Protein AF-0000000079334543 (afdb_homodimer)

Sequence (446 aa):
MSVFLLSTGLFDMMLGGGSNVLPTKEEQANLLTNVQEVFEQLQLMVNIEANSTDESVVSDINRTVERAKDKLELIEELSLTKMSCGSNQVCMLESKQIIEKLVEDGAGELEACVSQGSAEVTANSFSLMNTTLFATECGQNLLDTLYNCSRRPGLQVISCYKDVIAEDVAPVKRTLLGAIEAHKEGHFRTIEIRNVANDCVDGVMKRYESRIAEVLKDALQCTMSVFLLSTGLFDMMLGGGSNVLPTKEEQANLLTNVQEVFEQLQLMVNIEANSTDESVVSDINRTVERAKDKLELIEELSLTKMSCGSNQVCMLESKQIIEKLVEDGAGELEACVSQGSAEVTANSFSLMNTTLFATECGQNLLDTLYNCSRRPGLQVISCYKDVIAEDVAPVKRTLLGAIEAHKEGHFRTIEIRNVANDCVDGVMKRYESRIAEVLKDALQCT

pLDDT: mean 78.81, std 20.67, range [17.53, 98.31]

Secondary structure (DSSP, 8-state):
-TTGGGSGGGSSGGGSSS---SPPHHHHHHHHHHHHHHHHHHHHHHHHHHHHHHHHHHHHHHHHHHHHHHHHHHHHHHHHHHHHTSS-HHHHHHHHHHHHHHHHHHHHHHHHHHHHHHHHHHHHHHHHHHHHHHHHHHHHHHHHHHHHHHTS-TTHHHHHHHHHHHHTHHHHHHHHHHHHHHHHHHHHHHHHHHHHHHHHHHHHHHHHHHHHHHHHHHHHT--/-TTGGGSGGGSGGGGSSS---SPPHHHHHHHHHHHHHHHHHHHHHHHHHHHHHHHHHHHHHHHHHHHHHHHHHHHHHHHHHHHHHSS-HHHHHHHHHHHHHHHHHHHHHHHHHHHHHHHHHHHHHHHHHHHHHHHHHHHHHHHHHHHHHHTS-TTHHHHHHHHHHHHTHHHHHHHHHHHHHHHHHHHHHHHHHHHHHHHHHHHHHHHHHHHHHHHHHHHHT--

Foldseek 3Di:
DQQQLPAAQQDAPVPDDDDPPGDHLVVSLVSLVVVLVVLVVVLVVLLVVLVVLLVVLLVVLVVLLVVLLVVLVVLLVVLVVVLVPADDPVLCVVLNVVSVVLSVVLSVLSVVLSVQLNVQSVVLSVVLSVLSVVLSVLVVVLNVQLSVLNPDHHNSSVVSSVVSNVPRNVVSVVSVVVSVVSVVVSVVSSVVSSVVSSVSSVVSSVVSSVVSVVSSVVSNPDD/DQQAQDAFQQDFAVPDPDDPRGDHLVRRLVSRVVSLVVLVVVLVVLLVVLVVLLVVLLVVLVVLLVVLLVVLVVLLVVLVVVLVPADDVVLCVVLNVVSVVLSVVLSVLSVVLSVQLNVQSVVLSVVLSVLSVVLSVLSVVLSVQSNVLSPDHHCSSNVSSVVSVVPRNVVSVVSVVVSVVSVVVSVVSSVVSSVVSSVSSVVSSVVSSVVSVVSSVVSNPDD

Nearest PDB structures (foldseek):
  7sqc-assembly1_1H  TM=4.781E-01  e=3.663E-02  Chlamydomonas reinhardtii
  7sqc-assembly1_1W  TM=3.717E-01  e=6.593E-02  Chlamydomonas reinhardtii
  7sqc-assembly1_1J  TM=3.672E-01  e=7.637E-02  Chlamydomonas reinhardtii
  7sqc-assembly1_1Y  TM=2.931E-01  e=3.011E-02  Chlamydomonas reinhardtii
  7sqc-assembly1_1X  TM=3.031E-01  e=1.937E-01  Chlamydomonas reinhardtii

Organism: Tenebrio molitor (NCBI:txid7067)

Structure (mmCIF, N/CA/C/O backbone):
data_AF-0000000079334543-model_v1
#
loop_
_entity.id
_entity.type
_entity.pdbx_description
1 polymer 'Uncharacterized protein'
#
loop_
_atom_site.group_PDB
_atom_site.id
_atom_site.type_symbol
_atom_site.label_atom_id
_atom_site.label_alt_id
_atom_site.label_comp_id
_atom_site.label_asym_id
_atom_site.label_entity_id
_atom_site.label_seq_id
_atom_site.pdbx_PDB_ins_code
_atom_site.Cartn_x
_atom_site.Cartn_y
_atom_site.Cartn_z
_atom_site.occupancy
_atom_site.B_iso_or_equiv
_atom_site.auth_seq_id
_atom_site.auth_comp_id
_atom_site.auth_asym_id
_atom_site.auth_atom_id
_atom_site.pdbx_PDB_model_num
ATOM 1 N N . MET A 1 1 ? 5.188 25.453 13.102 1 17.53 1 MET A N 1
ATOM 2 C CA . MET A 1 1 ? 5.844 26.641 13.625 1 17.53 1 MET A CA 1
ATOM 3 C C . MET A 1 1 ? 4.938 27.859 13.5 1 17.53 1 MET A C 1
ATOM 5 O O . MET A 1 1 ? 4.98 28.766 14.344 1 17.53 1 MET A O 1
ATOM 9 N N . SER A 1 2 ? 4.102 27.734 12.32 1 18.86 2 SER A N 1
ATOM 10 C CA . SER A 1 2 ? 3.684 29.078 11.898 1 18.86 2 SER A CA 1
ATOM 11 C C . SER A 1 2 ? 2.426 29.516 12.641 1 18.86 2 SER A C 1
ATOM 13 O O . SER A 1 2 ? 1.878 30.578 12.359 1 18.86 2 SER A O 1
ATOM 15 N N . VAL A 1 3 ? 1.897 28.547 13.438 1 20.91 3 VAL A N 1
ATOM 16 C CA . VAL A 1 3 ? 0.583 28.703 14.047 1 20.91 3 VAL A CA 1
ATOM 17 C C . VAL A 1 3 ? 0.69 29.609 15.273 1 20.91 3 VAL A C 1
ATOM 19 O O . VAL A 1 3 ? -0.286 30.25 15.664 1 20.91 3 VAL A O 1
ATOM 22 N N . PHE A 1 4 ? 2.041 29.5 15.82 1 22.44 4 PHE A N 1
ATOM 23 C CA . PHE A 1 4 ? 2.094 29.875 17.234 1 22.44 4 PHE A CA 1
ATOM 24 C C . PHE A 1 4 ? 2.123 31.391 17.391 1 22.44 4 PHE A C 1
ATOM 26 O O . PHE A 1 4 ? 2.186 31.906 18.5 1 22.44 4 PHE A O 1
ATOM 33 N N . LEU A 1 5 ? 2.488 32.188 16.375 1 20.86 5 LEU A N 1
ATOM 34 C CA . LEU A 1 5 ? 2.977 33.531 16.688 1 20.86 5 LEU A CA 1
ATOM 35 C C . LEU A 1 5 ? 1.817 34.469 16.984 1 20.86 5 LEU A C 1
ATOM 37 O O . LEU A 1 5 ? 2.014 35.688 17.109 1 20.86 5 LEU A O 1
ATOM 41 N N . LEU A 1 6 ? 0.589 34.062 16.984 1 23.81 6 LEU A N 1
ATOM 42 C CA . LEU A 1 6 ? -0.409 35.125 16.953 1 23.81 6 LEU A CA 1
ATOM 43 C C . LEU A 1 6 ? -0.622 35.719 18.328 1 23.81 6 LEU A C 1
ATOM 45 O O . LEU A 1 6 ? -1.46 36.594 18.5 1 23.81 6 LEU A O 1
ATOM 49 N N . SER A 1 7 ? 0.163 35.219 19.469 1 22.31 7 SER A N 1
ATOM 50 C CA . SER A 1 7 ? -0.553 35.438 20.719 1 22.31 7 SER A CA 1
ATOM 51 C C . SER A 1 7 ? -0.235 36.844 21.281 1 22.31 7 SER A C 1
ATOM 53 O O . SER A 1 7 ? -1.068 37.438 21.953 1 22.31 7 SER A O 1
ATOM 55 N N . THR A 1 8 ? 1.041 37.344 21.422 1 24.52 8 THR A N 1
ATOM 56 C CA . THR A 1 8 ? 1.383 38.094 22.625 1 24.52 8 THR A CA 1
ATOM 57 C C . THR A 1 8 ? 0.868 39.531 22.531 1 24.52 8 THR A C 1
ATOM 59 O O . THR A 1 8 ? 0.41 40.094 23.531 1 24.52 8 THR A O 1
ATOM 62 N N . GLY A 1 9 ? 1.178 40.281 21.562 1 24.09 9 GLY A N 1
ATOM 63 C CA . GLY A 1 9 ? 1.241 41.719 21.766 1 24.09 9 GLY A CA 1
ATOM 64 C C . GLY A 1 9 ? -0.102 42.344 22.125 1 24.09 9 GLY A C 1
ATOM 65 O O . GLY A 1 9 ? -0.21 43.531 22.297 1 24.09 9 GLY A O 1
ATOM 66 N N . LEU A 1 10 ? -1.224 41.688 21.969 1 24.8 10 LEU A N 1
ATOM 67 C CA . LEU A 1 10 ? -2.418 42.531 22.094 1 24.8 10 LEU A CA 1
ATOM 68 C C . LEU A 1 10 ? -2.676 42.906 23.547 1 24.8 10 LEU A C 1
ATOM 70 O O . LEU A 1 10 ? -3.658 43.562 23.859 1 24.8 10 LEU A O 1
ATOM 74 N N . PHE A 1 11 ? -1.773 42.406 24.531 1 24.61 11 PHE A N 1
ATOM 75 C CA . PHE A 1 11 ? -2.295 42.438 25.891 1 24.61 11 PHE A CA 1
ATOM 76 C C . PHE A 1 11 ? -1.992 43.781 26.547 1 24.61 11 PHE A C 1
ATOM 78 O O . PHE A 1 11 ? -2.758 44.25 27.391 1 24.61 11 PHE A O 1
ATOM 85 N N . ASP A 1 12 ? -0.744 44.344 26.547 1 25.12 12 ASP A N 1
ATOM 86 C CA . ASP A 1 12 ? -0.455 45.281 27.641 1 25.12 12 ASP A CA 1
ATOM 87 C C . ASP A 1 12 ? -1.224 46.594 27.484 1 25.12 12 ASP A C 1
ATOM 89 O O . ASP A 1 12 ? -1.728 47.125 28.469 1 25.12 12 ASP A O 1
ATOM 93 N N . MET A 1 13 ? -0.922 47.406 26.516 1 28.91 13 MET A N 1
ATOM 94 C CA . MET A 1 13 ? -1.167 48.844 26.609 1 28.91 13 MET A CA 1
ATOM 95 C C . MET A 1 13 ? -2.662 49.156 26.672 1 28.91 13 MET A C 1
ATOM 97 O O . MET A 1 13 ? -3.068 50.312 26.75 1 28.91 13 MET A O 1
ATOM 101 N N . MET A 1 14 ? -3.562 48.25 26.359 1 28.67 14 MET A N 1
ATOM 102 C CA . MET A 1 14 ? -4.914 48.781 26.562 1 28.67 14 MET A CA 1
ATOM 103 C C . MET A 1 14 ? -5.164 49.094 28.031 1 28.67 14 MET A C 1
ATOM 105 O O . MET A 1 14 ? -6.309 49.281 28.438 1 28.67 14 MET A O 1
ATOM 109 N N . LEU A 1 15 ? -4.207 48.938 28.844 1 30.7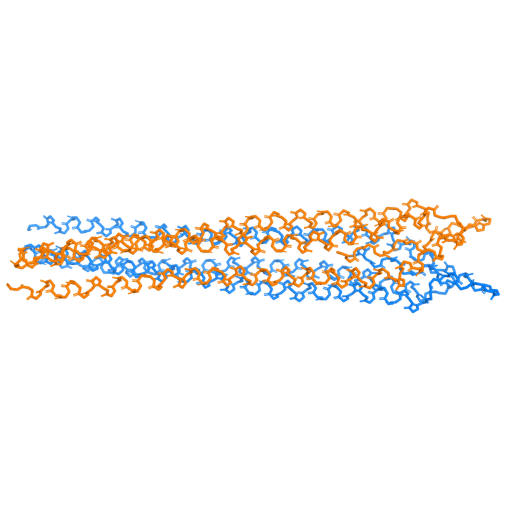 15 LEU A N 1
ATOM 110 C CA . LEU A 1 15 ? -4.645 49.094 30.219 1 30.7 15 LEU A CA 1
ATOM 111 C C . LEU A 1 15 ? -4.887 50.562 30.531 1 30.7 15 LEU A C 1
ATOM 113 O O . LEU A 1 15 ? -4.988 50.969 31.703 1 30.7 15 LEU A O 1
ATOM 117 N N . GLY A 1 16 ? -4.648 51.594 29.844 1 28.22 16 GLY A N 1
ATOM 118 C CA . GLY A 1 16 ? -5.195 52.688 30.641 1 28.22 16 GLY A CA 1
ATOM 119 C C . GLY A 1 16 ? -6.633 52.438 31.062 1 28.22 16 GLY A C 1
ATOM 120 O O . GLY A 1 16 ? -7.23 51.438 30.719 1 28.22 16 GLY A O 1
ATOM 121 N N . GLY A 1 17 ? -7.633 53.531 31.312 1 28.98 17 GLY A N 1
ATOM 122 C CA . GLY A 1 17 ? -8.961 53.469 31.906 1 28.98 17 GLY A CA 1
ATOM 123 C C . GLY A 1 17 ? -9.828 52.375 31.312 1 28.98 17 GLY A C 1
ATOM 124 O O . GLY A 1 17 ? -10.031 51.344 31.938 1 28.98 17 GLY A O 1
ATOM 125 N N . GLY A 1 18 ? -10.922 52.625 30.312 1 29.62 18 GLY A N 1
ATOM 126 C CA . GLY A 1 18 ? -12.148 52.156 29.703 1 29.62 18 GLY A CA 1
ATOM 127 C C . GLY A 1 18 ? -11.938 50.938 28.812 1 29.62 18 GLY A C 1
ATOM 128 O O . GLY A 1 18 ? -10.844 50.375 28.781 1 29.62 18 GLY A O 1
ATOM 129 N N . SER A 1 19 ? -12.203 50.75 27.234 1 35.03 19 SER A N 1
ATOM 130 C CA . SER A 1 19 ? -12.609 49.688 26.328 1 35.03 19 SER A CA 1
ATOM 131 C C . SER A 1 19 ? -11.453 48.75 26.047 1 35.03 19 SER A C 1
ATOM 133 O O . SER A 1 19 ? -10.336 49.188 25.75 1 35.03 19 SER A O 1
ATOM 135 N N . ASN A 1 20 ? -11.391 47.219 26.469 1 39.97 20 ASN A N 1
ATOM 136 C CA . ASN A 1 20 ? -10.93 45.812 26.422 1 39.97 20 ASN A CA 1
ATOM 137 C C . ASN A 1 20 ? -10.5 45.406 25.016 1 39.97 20 ASN A C 1
ATOM 139 O O . ASN A 1 20 ? -11.227 44.688 24.328 1 39.97 20 ASN A O 1
ATOM 143 N N . VAL A 1 21 ? -9.984 46.156 24.219 1 43.19 21 VAL A N 1
ATOM 144 C CA . VAL A 1 21 ? -9.766 45.906 22.797 1 43.19 21 VAL A CA 1
ATOM 145 C C . VAL A 1 21 ? -8.734 44.781 22.609 1 43.19 21 VAL A C 1
ATOM 147 O O . VAL A 1 21 ? -8.789 44.031 21.641 1 43.19 21 VAL A O 1
ATOM 150 N N . LEU A 1 22 ? -7.645 44.656 23.469 1 47.47 22 LEU A N 1
ATOM 151 C CA . LEU A 1 22 ? -6.598 43.656 23.266 1 47.47 22 LEU A CA 1
ATOM 152 C C . LEU A 1 22 ? -7.027 42.281 23.797 1 47.47 22 LEU A C 1
ATOM 154 O O . LEU A 1 22 ? -7.691 42.219 24.828 1 47.47 22 LEU A O 1
ATOM 158 N N . PRO A 1 23 ? -6.785 41.25 22.984 1 52.84 23 PRO A N 1
ATOM 159 C CA . PRO A 1 23 ? -7.07 39.938 23.562 1 52.84 23 PRO A CA 1
ATOM 160 C C . PRO A 1 23 ? -6.414 39.75 24.938 1 52.84 23 PRO A C 1
ATOM 162 O O . PRO A 1 23 ? -5.32 40.281 25.172 1 52.84 23 PRO A O 1
ATOM 165 N N . THR A 1 24 ? -7.137 39.156 25.891 1 56.44 24 THR A N 1
ATOM 166 C CA . THR A 1 24 ? -6.625 38.844 27.219 1 56.44 24 THR A CA 1
ATOM 167 C C . THR A 1 24 ? -5.52 37.781 27.156 1 56.44 24 THR A C 1
ATOM 169 O O . THR A 1 24 ? -5.352 37.125 26.125 1 56.44 24 THR A O 1
ATOM 172 N N . LYS A 1 25 ? -4.602 37.719 28.094 1 59.5 25 LYS A N 1
ATOM 173 C CA . LYS A 1 25 ? -3.572 36.688 28.234 1 59.5 25 LYS A CA 1
ATOM 174 C C . LYS A 1 25 ? -4.164 35.312 28.094 1 59.5 25 LYS A C 1
ATOM 176 O O . LYS A 1 25 ? -3.553 34.438 27.484 1 59.5 25 LYS A O 1
ATOM 181 N N . GLU A 1 26 ? -5.379 35.125 28.578 1 59.31 26 GLU A N 1
ATOM 182 C CA . GLU A 1 26 ? -6.051 33.812 28.531 1 59.31 26 GLU A CA 1
ATOM 183 C C . GLU A 1 26 ? -6.441 33.438 27.109 1 59.31 26 GLU A C 1
ATOM 185 O O . GLU A 1 26 ? -6.285 32.281 26.703 1 59.31 26 GLU A O 1
ATOM 190 N N . GLU A 1 27 ? -6.785 34.469 26.438 1 56.62 27 GLU A N 1
ATOM 191 C CA . GLU A 1 27 ? -7.18 34.219 25.047 1 56.62 27 GLU A CA 1
ATOM 192 C C . GLU A 1 27 ? -5.973 33.844 24.203 1 56.62 27 GLU A C 1
ATOM 194 O O . GLU A 1 27 ? -6.062 32.938 23.359 1 56.62 27 GLU A O 1
ATOM 199 N N . GLN A 1 28 ? -4.875 34.406 24.422 1 56.62 28 GLN A N 1
ATOM 200 C CA . GLN A 1 28 ? -3.645 34.125 23.688 1 56.62 28 GLN A CA 1
ATOM 201 C C . GLN A 1 28 ? -3.146 32.719 24.016 1 56.62 28 GLN A C 1
ATOM 203 O O . GLN A 1 28 ? -2.781 31.953 23.109 1 56.62 28 GLN A O 1
ATOM 208 N N . ALA A 1 29 ? -3.217 32.406 25.281 1 57.41 29 ALA A N 1
ATOM 209 C CA . ALA A 1 29 ? -2.793 31.078 25.719 1 57.41 29 ALA A CA 1
ATOM 210 C C . ALA A 1 29 ? -3.66 29.984 25.094 1 57.41 29 ALA A C 1
ATOM 212 O O . ALA A 1 29 ? -3.156 28.938 24.703 1 57.41 29 ALA A O 1
ATOM 213 N N . ASN A 1 30 ? -4.898 30.281 24.984 1 58.78 30 ASN A N 1
ATOM 214 C CA . ASN A 1 30 ? -5.828 29.312 24.406 1 58.78 30 ASN A CA 1
ATOM 215 C C . ASN A 1 30 ? -5.52 29.047 22.938 1 58.78 30 ASN A C 1
ATOM 217 O O . ASN A 1 30 ? -5.594 27.906 22.484 1 58.78 30 ASN A O 1
ATOM 221 N N . LEU A 1 31 ? -5.09 30.078 22.219 1 59.78 31 LEU A N 1
ATOM 222 C CA . LEU A 1 31 ? -4.738 29.922 20.812 1 59.78 31 LEU A CA 1
ATOM 223 C C . LEU A 1 31 ? -3.51 29.031 20.656 1 59.78 31 LEU A C 1
ATOM 225 O O . LEU A 1 31 ? -3.486 28.141 19.812 1 59.78 31 LEU A O 1
ATOM 229 N N . LEU A 1 32 ? -2.613 29.266 21.578 1 63 32 LEU A N 1
ATOM 230 C CA . LEU A 1 32 ? -1.37 28.516 21.5 1 63 32 LEU A CA 1
ATOM 231 C C . LEU A 1 32 ? -1.604 27.047 21.859 1 63 32 LEU A C 1
ATOM 233 O O . LEU A 1 32 ? -1.045 26.141 21.234 1 63 32 LEU A O 1
ATOM 237 N N . THR A 1 33 ? -2.531 26.766 22.828 1 64.44 33 THR A N 1
ATOM 238 C CA . THR A 1 33 ? -2.869 25.406 23.234 1 64.44 33 THR A CA 1
ATOM 239 C C . THR A 1 33 ? -3.574 24.672 22.094 1 64.44 33 THR A C 1
ATOM 241 O O . THR A 1 33 ? -3.334 23.469 21.891 1 64.44 33 THR A O 1
ATOM 244 N N . ASN A 1 34 ? -4.32 25.406 21.375 1 60.06 34 ASN A N 1
ATOM 245 C CA . ASN A 1 34 ? -5.023 24.797 20.25 1 60.06 34 ASN A CA 1
ATOM 246 C C . ASN A 1 34 ? -4.055 24.328 19.172 1 60.06 34 ASN A C 1
ATOM 248 O O . ASN A 1 34 ? -4.219 23.25 18.609 1 60.06 34 ASN A O 1
ATOM 252 N N . VAL A 1 35 ? -3.039 25.125 18.953 1 61.84 35 VAL A N 1
ATOM 253 C CA . VAL A 1 35 ? -2.053 24.766 17.938 1 61.84 35 VAL A CA 1
ATOM 254 C C . VAL A 1 35 ? -1.221 23.578 18.422 1 61.84 35 VAL A C 1
ATOM 256 O O . VAL A 1 35 ? -0.939 22.656 17.656 1 61.84 35 VAL A O 1
ATOM 259 N N . GLN A 1 36 ? -0.957 23.547 19.734 1 68.06 36 GLN A N 1
ATOM 260 C CA . GLN A 1 36 ? -0.196 22.453 20.328 1 68.06 36 GLN A CA 1
ATOM 261 C C . GLN A 1 36 ? -0.938 21.125 20.188 1 68.06 36 GLN A C 1
ATOM 263 O O . GLN A 1 36 ? -0.332 20.109 19.875 1 68.06 36 GLN A O 1
ATOM 268 N N . GLU A 1 37 ? -2.164 21.141 20.391 1 67.44 37 GLU A N 1
ATOM 269 C CA . GLU A 1 37 ? -2.982 19.938 20.297 1 67.44 37 GLU A CA 1
ATOM 270 C C . GLU A 1 37 ? -2.969 19.375 18.875 1 67.44 37 GLU A C 1
ATOM 272 O O . GLU A 1 37 ? -2.936 18.156 18.688 1 67.44 37 GLU A O 1
ATOM 277 N N . VAL A 1 38 ? -2.932 20.281 17.922 1 63.81 38 VAL A N 1
ATOM 278 C CA . VAL A 1 38 ? -2.889 19.844 16.531 1 63.81 38 VAL A CA 1
ATOM 279 C C . VAL A 1 38 ? -1.558 19.156 16.25 1 63.81 38 VAL A C 1
ATOM 281 O O . VAL A 1 38 ? -1.523 18.094 15.609 1 63.81 38 VAL A O 1
ATOM 284 N N . PHE A 1 39 ? -0.498 19.672 16.828 1 65.06 39 PHE A N 1
ATOM 285 C CA . PHE A 1 39 ? 0.821 19.094 16.609 1 65.06 39 PHE A CA 1
ATOM 286 C C . PHE A 1 39 ? 0.916 17.719 17.25 1 65.06 39 PHE A C 1
ATOM 288 O O . PHE A 1 39 ? 1.469 16.781 16.656 1 65.06 39 PHE A O 1
ATOM 295 N N . GLU A 1 40 ? 0.398 17.547 18.438 1 69.94 40 GLU A N 1
ATOM 296 C CA . GLU A 1 40 ? 0.417 16.266 19.141 1 69.94 40 GLU A CA 1
ATOM 297 C C . GLU A 1 40 ? -0.382 15.219 18.375 1 69.94 40 GLU A C 1
ATOM 299 O O . GLU A 1 40 ? 0.057 14.07 18.25 1 69.94 40 GLU A O 1
ATOM 304 N N . GLN A 1 41 ? -1.456 15.617 17.875 1 70.19 41 GLN A N 1
ATOM 305 C CA . GLN A 1 41 ? -2.291 14.688 17.125 1 70.19 41 GLN A CA 1
ATOM 306 C C . GLN A 1 41 ? -1.607 14.266 15.828 1 70.19 41 GLN A C 1
ATOM 308 O O . GLN A 1 41 ? -1.714 13.109 15.414 1 70.19 41 GLN A O 1
ATOM 313 N N . LEU A 1 42 ? -0.93 15.172 15.266 1 69.62 42 LEU A N 1
ATOM 314 C CA . LEU A 1 42 ? -0.21 14.859 14.031 1 69.62 42 LEU A CA 1
ATOM 315 C C . LEU A 1 42 ? 0.894 13.844 14.289 1 69.62 42 LEU A C 1
ATOM 317 O O . LEU A 1 42 ? 1.079 12.906 13.5 1 69.62 42 LEU A O 1
ATOM 321 N N . GLN A 1 43 ? 1.583 14 15.391 1 72.06 43 GLN A N 1
ATOM 322 C CA . GLN A 1 43 ? 2.652 13.07 15.734 1 72.06 43 GLN A CA 1
ATOM 323 C C . GLN A 1 43 ? 2.109 11.664 15.953 1 72.06 43 GLN A C 1
ATOM 325 O O . GLN A 1 43 ? 2.678 10.688 15.461 1 72.06 43 GLN A O 1
ATOM 330 N N . LEU A 1 44 ? 1.097 11.641 16.703 1 73.62 44 LEU A N 1
ATOM 331 C CA . LEU A 1 44 ? 0.477 10.352 16.969 1 73.62 44 LEU A CA 1
ATOM 332 C C . LEU A 1 44 ? -0.007 9.688 15.688 1 73.62 44 LEU A C 1
ATOM 334 O O . LEU A 1 44 ? 0.205 8.492 15.477 1 73.62 44 LEU A O 1
ATOM 338 N N . MET A 1 45 ? -0.595 10.477 14.836 1 73.06 45 MET A N 1
ATOM 339 C CA . MET A 1 45 ? -1.155 9.961 13.594 1 73.06 45 MET A CA 1
ATOM 340 C C . MET A 1 45 ? -0.057 9.414 12.688 1 73.06 45 MET A C 1
ATOM 342 O O . MET A 1 45 ? -0.205 8.336 12.109 1 73.06 45 MET A O 1
ATOM 346 N N . VAL A 1 46 ? 1.022 10.125 12.617 1 73.75 46 VAL A N 1
ATOM 347 C CA . VAL A 1 46 ? 2.105 9.711 11.727 1 73.75 46 VAL A CA 1
ATOM 348 C C . VAL A 1 46 ? 2.715 8.406 12.227 1 73.75 46 VAL A C 1
ATOM 350 O O . VAL A 1 46 ? 3.037 7.52 11.43 1 73.75 46 VAL A O 1
ATOM 353 N N . ASN A 1 47 ? 2.799 8.266 13.578 1 76.25 47 ASN A N 1
ATOM 354 C CA . ASN A 1 47 ? 3.34 7.035 14.156 1 76.25 47 ASN A CA 1
ATOM 355 C C . ASN A 1 47 ? 2.428 5.844 13.883 1 76.25 47 ASN A C 1
ATOM 357 O O . ASN A 1 47 ? 2.898 4.77 13.508 1 76.25 47 ASN A O 1
ATOM 361 N N . ILE A 1 48 ? 1.215 6.039 14.07 1 78.19 48 ILE A N 1
ATOM 362 C CA . ILE A 1 48 ? 0.244 4.973 13.852 1 78.19 48 ILE A CA 1
ATOM 363 C C . ILE A 1 48 ? 0.225 4.59 12.375 1 78.19 48 ILE A C 1
ATOM 365 O O . ILE A 1 48 ? 0.235 3.404 12.031 1 78.19 48 ILE A O 1
ATOM 369 N N . GLU A 1 49 ? 0.246 5.531 11.523 1 80.69 49 GLU A N 1
ATOM 370 C CA . GLU A 1 49 ? 0.234 5.277 10.086 1 80.69 49 GLU A CA 1
ATOM 371 C C . GLU A 1 49 ? 1.5 4.551 9.641 1 80.69 49 GLU A C 1
ATOM 373 O O . GLU A 1 49 ? 1.439 3.631 8.82 1 80.69 49 GLU A O 1
ATOM 378 N N . ALA A 1 50 ? 2.6 5.012 10.227 1 80.81 50 ALA A N 1
ATOM 379 C CA . ALA A 1 50 ? 3.871 4.391 9.867 1 80.81 50 ALA A CA 1
ATOM 380 C C . ALA A 1 50 ? 3.889 2.914 10.258 1 80.81 50 ALA A C 1
ATOM 382 O O . ALA A 1 50 ? 4.25 2.057 9.453 1 80.81 50 ALA A O 1
ATOM 383 N N . ASN A 1 51 ? 3.449 2.621 11.445 1 84.75 51 ASN A N 1
ATOM 384 C CA . ASN A 1 51 ? 3.428 1.243 11.922 1 84.75 51 ASN A CA 1
ATOM 385 C C . ASN A 1 51 ? 2.475 0.381 11.102 1 84.75 51 ASN A C 1
ATOM 387 O O . ASN A 1 51 ? 2.795 -0.761 10.766 1 84.75 51 ASN A O 1
ATOM 391 N N . SER A 1 52 ? 1.364 0.914 10.836 1 86.88 52 SER A N 1
ATOM 392 C CA . SER A 1 52 ? 0.378 0.188 10.047 1 86.88 52 SER A CA 1
ATOM 393 C C . SER A 1 52 ? 0.884 -0.065 8.625 1 86.88 52 SER A C 1
ATOM 395 O O . SER A 1 52 ? 0.636 -1.127 8.055 1 86.88 52 SER A O 1
ATOM 397 N N . THR A 1 53 ? 1.566 0.913 8.133 1 88.19 53 THR A N 1
ATOM 398 C CA . THR A 1 53 ? 2.139 0.769 6.797 1 88.19 53 THR A CA 1
ATOM 399 C C . THR A 1 53 ? 3.201 -0.327 6.781 1 88.19 53 THR A C 1
ATOM 401 O O . THR A 1 53 ? 3.209 -1.179 5.887 1 88.19 53 THR A O 1
ATOM 404 N N . ASP A 1 54 ? 4.055 -0.289 7.785 1 89 54 ASP A N 1
ATOM 405 C CA . ASP A 1 54 ? 5.102 -1.305 7.875 1 89 54 ASP A CA 1
ATOM 406 C C . ASP A 1 54 ? 4.5 -2.709 7.906 1 89 54 ASP A C 1
ATOM 408 O O . ASP A 1 54 ? 4.898 -3.578 7.129 1 89 54 ASP A O 1
ATOM 412 N N . GLU A 1 55 ? 3.562 -2.879 8.734 1 91.31 55 GLU A N 1
ATOM 413 C CA . GLU A 1 55 ? 2.926 -4.184 8.891 1 91.31 55 GLU A CA 1
ATOM 414 C C . GLU A 1 55 ? 2.238 -4.617 7.598 1 91.31 55 GLU A C 1
ATOM 416 O O . GLU A 1 55 ? 2.332 -5.781 7.199 1 91.31 55 GLU A O 1
ATOM 421 N N . SER A 1 56 ? 1.567 -3.701 6.992 1 93 56 SER A N 1
ATOM 422 C CA . SER A 1 56 ? 0.828 -4.008 5.773 1 93 56 SER A CA 1
ATOM 423 C C . SER A 1 56 ? 1.771 -4.398 4.641 1 93 56 SER A C 1
ATOM 425 O O . SER A 1 56 ? 1.513 -5.363 3.916 1 93 56 SER A O 1
ATOM 427 N N . VAL A 1 57 ? 2.811 -3.639 4.496 1 93.56 57 VAL A N 1
ATOM 428 C CA . VAL A 1 57 ? 3.768 -3.904 3.43 1 93.56 57 VAL A CA 1
ATOM 429 C C . VAL A 1 57 ? 4.391 -5.285 3.625 1 93.56 57 VAL A C 1
ATOM 431 O O . VAL A 1 57 ? 4.426 -6.094 2.693 1 93.56 57 VAL A O 1
ATOM 434 N N . VAL A 1 58 ? 4.824 -5.562 4.84 1 94.62 58 VAL A N 1
ATOM 435 C CA . VAL A 1 58 ? 5.469 -6.84 5.129 1 94.62 58 VAL A CA 1
ATOM 436 C C . VAL A 1 58 ? 4.477 -7.977 4.914 1 94.62 58 VAL A C 1
ATOM 438 O O . VAL A 1 58 ? 4.82 -9.016 4.34 1 94.62 58 VAL A O 1
ATOM 441 N N . SER A 1 59 ? 3.295 -7.812 5.324 1 94.75 59 SER A N 1
ATOM 442 C CA . SER A 1 59 ? 2.25 -8.812 5.141 1 94.75 59 SER A CA 1
ATOM 443 C C . SER A 1 59 ? 1.993 -9.078 3.66 1 94.75 59 SER A C 1
ATOM 445 O O . SER A 1 59 ? 1.86 -10.234 3.246 1 94.75 59 SER A O 1
ATOM 447 N N . ASP A 1 60 ? 1.929 -8.047 2.896 1 94 60 ASP A N 1
ATOM 448 C CA . ASP A 1 60 ? 1.699 -8.18 1.461 1 94 60 ASP A CA 1
ATOM 449 C C . ASP A 1 60 ? 2.826 -8.969 0.794 1 94 60 ASP A C 1
ATOM 451 O O . ASP A 1 60 ? 2.572 -9.852 -0.025 1 94 60 ASP A O 1
ATOM 455 N N . ILE A 1 61 ? 4 -8.594 1.141 1 95.12 61 ILE A N 1
ATOM 456 C CA . ILE A 1 61 ? 5.148 -9.273 0.55 1 95.12 61 ILE A CA 1
ATOM 457 C C . ILE A 1 61 ? 5.129 -10.75 0.939 1 95.12 61 ILE A C 1
ATOM 459 O O . ILE A 1 61 ? 5.34 -11.625 0.095 1 95.12 61 ILE A O 1
ATOM 463 N N . ASN A 1 62 ? 4.816 -11.016 2.221 1 96.12 62 ASN A N 1
ATOM 464 C CA . ASN A 1 62 ? 4.746 -12.391 2.699 1 96.12 62 ASN A CA 1
ATOM 465 C C . ASN A 1 62 ? 3.703 -13.195 1.934 1 96.12 62 ASN A C 1
ATOM 467 O O . ASN A 1 62 ? 3.945 -14.352 1.571 1 96.12 62 ASN A O 1
ATOM 471 N N . ARG A 1 63 ? 2.615 -12.703 1.702 1 95.75 63 ARG A N 1
ATOM 472 C CA . ARG A 1 63 ? 1.564 -13.391 0.957 1 95.75 63 ARG A CA 1
ATOM 473 C C . ARG A 1 63 ? 2.021 -13.711 -0.462 1 95.75 63 ARG A C 1
ATOM 475 O O . ARG A 1 63 ? 1.777 -14.805 -0.965 1 95.75 63 ARG A O 1
ATOM 482 N N . THR A 1 64 ? 2.619 -12.664 -1.043 1 96.69 64 THR A N 1
ATOM 483 C CA . THR A 1 64 ? 3.131 -12.852 -2.395 1 96.69 64 THR A CA 1
ATOM 484 C C . THR A 1 64 ? 4.156 -13.984 -2.432 1 96.69 64 THR A C 1
ATOM 486 O O . THR A 1 64 ? 4.121 -14.82 -3.33 1 96.69 64 THR A O 1
ATOM 489 N N . VAL A 1 65 ? 4.977 -13.969 -1.464 1 97.12 65 VAL A N 1
ATOM 490 C CA . VAL A 1 65 ? 6.031 -14.977 -1.382 1 97.12 65 VAL A CA 1
ATOM 491 C C . VAL A 1 65 ? 5.414 -16.359 -1.153 1 97.12 65 VAL A C 1
ATOM 493 O O . VAL A 1 65 ? 5.816 -17.328 -1.786 1 97.12 65 VAL A O 1
ATOM 496 N N . GLU A 1 66 ? 4.445 -16.438 -0.322 1 97.06 66 GLU A N 1
ATOM 497 C CA . GLU A 1 66 ? 3.783 -17.719 -0.063 1 97.06 66 GLU A CA 1
ATOM 498 C C . GLU A 1 66 ? 3.111 -18.25 -1.322 1 97.06 66 GLU A C 1
ATOM 500 O O . GLU A 1 66 ? 3.193 -19.453 -1.613 1 97.06 66 GLU A O 1
ATOM 505 N N . ARG A 1 67 ? 2.506 -17.391 -2.033 1 96.62 67 ARG A N 1
ATOM 506 C CA . ARG A 1 67 ? 1.88 -17.781 -3.291 1 96.62 67 ARG A CA 1
ATOM 507 C C . ARG A 1 67 ? 2.922 -18.266 -4.293 1 96.62 67 ARG A C 1
ATOM 509 O O . ARG A 1 67 ? 2.678 -19.219 -5.039 1 96.62 67 ARG A O 1
ATOM 516 N N . ALA A 1 68 ? 4.012 -17.578 -4.324 1 97.38 68 ALA A N 1
ATOM 517 C CA . ALA A 1 68 ? 5.098 -17.953 -5.223 1 97.38 68 ALA A CA 1
ATOM 518 C C . ALA A 1 68 ? 5.66 -19.328 -4.848 1 97.38 68 ALA A C 1
ATOM 520 O O . ALA A 1 68 ? 5.953 -20.141 -5.719 1 97.38 68 ALA A O 1
ATOM 521 N N . LYS A 1 69 ? 5.793 -19.562 -3.578 1 97.69 69 LYS A N 1
ATOM 522 C CA . LYS A 1 69 ? 6.266 -20.875 -3.111 1 97.69 69 LYS A CA 1
ATOM 523 C C . LYS A 1 69 ? 5.301 -21.984 -3.518 1 97.69 69 LYS A C 1
ATOM 525 O O . LYS A 1 69 ? 5.73 -23.047 -3.955 1 97.69 69 LYS A O 1
ATOM 530 N N . ASP A 1 70 ? 4.051 -21.75 -3.357 1 96.88 70 ASP A N 1
ATOM 531 C CA . ASP A 1 70 ? 3.037 -22.703 -3.781 1 96.88 70 ASP A CA 1
ATOM 532 C C . ASP A 1 70 ? 3.162 -23.016 -5.273 1 96.88 70 ASP A C 1
ATOM 534 O O . ASP A 1 70 ? 3.018 -24.172 -5.684 1 96.88 70 ASP A O 1
ATOM 538 N N . LYS A 1 71 ? 3.383 -21.984 -5.996 1 97.19 71 LYS A N 1
ATOM 539 C CA . LYS A 1 71 ? 3.533 -22.172 -7.438 1 97.19 71 LYS A CA 1
ATOM 540 C C . LYS A 1 71 ? 4.773 -23 -7.754 1 97.19 71 LYS A C 1
ATOM 542 O O . LYS A 1 71 ? 4.738 -23.859 -8.641 1 97.19 71 LYS A O 1
ATOM 547 N N . LEU A 1 72 ? 5.797 -22.766 -7.086 1 97.5 72 LEU A N 1
ATOM 548 C CA . LEU A 1 72 ? 7.016 -23.547 -7.273 1 97.5 72 LEU A CA 1
ATOM 549 C C . LEU A 1 72 ? 6.766 -25.031 -6.98 1 97.5 72 LEU A C 1
ATOM 551 O O . LEU A 1 72 ? 7.258 -25.891 -7.695 1 97.5 72 LEU A O 1
ATOM 555 N N . GLU A 1 73 ? 6.066 -25.281 -5.941 1 97 73 GLU A N 1
ATOM 556 C CA . GLU A 1 73 ? 5.723 -26.641 -5.586 1 97 73 GLU A CA 1
ATOM 557 C C . GLU A 1 73 ? 4.887 -27.312 -6.676 1 97 73 GLU A C 1
ATOM 559 O O . GLU A 1 73 ? 5.055 -28.5 -6.965 1 97 73 GLU A O 1
ATOM 564 N N . LEU A 1 74 ? 4.012 -26.516 -7.223 1 97.5 74 LEU A N 1
ATOM 565 C CA . LEU A 1 74 ? 3.193 -27.031 -8.32 1 97.5 74 LEU A CA 1
ATOM 566 C C . LEU A 1 74 ? 4.055 -27.344 -9.539 1 97.5 74 LEU A C 1
ATOM 568 O O . LEU A 1 74 ? 3.822 -28.344 -10.219 1 97.5 74 LEU A O 1
ATOM 572 N N . ILE A 1 75 ? 4.973 -26.5 -9.812 1 97.5 75 ILE A N 1
ATOM 573 C CA . ILE A 1 75 ? 5.891 -26.719 -10.922 1 97.5 75 ILE A CA 1
ATOM 574 C C . ILE A 1 75 ? 6.695 -28 -10.688 1 97.5 75 ILE A C 1
ATOM 576 O O . ILE A 1 75 ? 6.918 -28.781 -11.617 1 97.5 75 ILE A O 1
ATOM 580 N N . GLU A 1 76 ? 7.102 -28.172 -9.461 1 97.12 76 GLU A N 1
ATOM 581 C CA . GLU A 1 76 ? 7.789 -29.406 -9.086 1 97.12 76 GLU A CA 1
ATOM 582 C C . GLU A 1 76 ? 6.914 -30.625 -9.359 1 97.12 76 GLU A C 1
ATOM 584 O O . GLU A 1 76 ? 7.352 -31.562 -10.016 1 97.12 76 GLU A O 1
ATOM 589 N N . GLU A 1 77 ? 5.719 -30.562 -8.891 1 96.38 77 GLU A N 1
ATOM 590 C CA . GLU A 1 77 ? 4.801 -31.688 -9.07 1 96.38 77 GLU A CA 1
ATOM 591 C C . GLU A 1 77 ? 4.562 -31.969 -10.555 1 96.38 77 GLU A C 1
ATOM 593 O O . GLU A 1 77 ? 4.547 -33.125 -10.977 1 96.38 77 GLU A O 1
ATOM 598 N N . LEU A 1 78 ? 4.371 -30.953 -11.281 1 96.19 78 LEU A N 1
ATOM 599 C CA . LEU A 1 78 ? 4.156 -31.109 -12.719 1 96.19 78 LEU A CA 1
ATOM 600 C C . LEU A 1 78 ? 5.367 -31.75 -13.383 1 96.19 78 LEU A C 1
ATOM 602 O O . LEU A 1 78 ? 5.223 -32.688 -14.188 1 96.19 78 LEU A O 1
ATOM 606 N N . SER A 1 79 ? 6.5 -31.234 -13.047 1 94.5 79 SER A N 1
ATOM 607 C CA . SER A 1 79 ? 7.734 -31.766 -13.617 1 94.5 79 SER A CA 1
ATOM 608 C C . SER A 1 79 ? 7.922 -33.219 -13.273 1 94.5 79 SER A C 1
ATOM 610 O O . SER A 1 79 ? 8.242 -34.031 -14.141 1 94.5 79 SER A O 1
ATOM 612 N N . LEU A 1 80 ? 7.688 -33.531 -12.016 1 93 80 LEU A N 1
ATOM 613 C CA . LEU A 1 80 ? 7.836 -34.906 -11.578 1 93 80 LEU A CA 1
ATOM 614 C C . LEU A 1 80 ? 6.793 -35.812 -12.234 1 93 80 LEU A C 1
ATOM 616 O O . LEU A 1 80 ? 7.086 -36.938 -12.586 1 93 80 LEU A O 1
ATOM 620 N N . THR A 1 81 ? 5.605 -35.312 -12.422 1 92.19 81 THR A N 1
ATOM 621 C CA . THR A 1 81 ? 4.547 -36.062 -13.102 1 92.19 81 THR A CA 1
ATOM 622 C C . THR A 1 81 ? 4.926 -36.344 -14.555 1 92.19 81 THR A C 1
ATOM 624 O O . THR A 1 81 ? 4.758 -37.438 -15.047 1 92.19 81 THR A O 1
ATOM 627 N N . LYS A 1 82 ? 5.469 -35.375 -15.188 1 90.75 82 LYS A N 1
ATOM 628 C CA . LYS A 1 82 ? 5.891 -35.531 -16.578 1 90.75 82 LYS A CA 1
ATOM 629 C C . LYS A 1 82 ? 7.008 -36.562 -16.688 1 90.75 82 LYS A C 1
ATOM 631 O O . LYS A 1 82 ? 7.031 -37.375 -17.625 1 90.75 82 LYS A O 1
ATOM 636 N N . MET A 1 83 ? 7.879 -36.594 -15.742 1 88.62 83 MET A N 1
ATOM 637 C CA . MET A 1 83 ? 8.984 -37.562 -15.734 1 88.62 83 MET A CA 1
ATOM 638 C C . MET A 1 83 ? 8.477 -38.969 -15.484 1 88.62 83 MET A C 1
ATOM 640 O O . MET A 1 83 ? 8.977 -39.938 -16.078 1 88.62 83 MET A O 1
ATOM 644 N N . SER A 1 84 ? 7.52 -39.094 -14.633 1 85.81 84 SER A N 1
ATOM 645 C CA . SER A 1 84 ? 7 -40.406 -14.273 1 85.81 84 SER A CA 1
ATOM 646 C C . SER A 1 84 ? 6.207 -41.031 -15.414 1 85.81 84 SER A C 1
ATOM 648 O O . SER A 1 84 ? 6.066 -42.25 -15.492 1 85.81 84 SER A O 1
ATOM 650 N N . CYS A 1 85 ? 5.676 -40.188 -16.203 1 82.38 85 CYS A N 1
ATOM 651 C CA . CYS A 1 85 ? 4.922 -40.656 -17.359 1 82.38 85 CYS A CA 1
ATOM 652 C C . CYS A 1 85 ? 5.859 -41.125 -18.469 1 82.38 85 CYS A C 1
ATOM 654 O O . CYS A 1 85 ? 5.445 -41.812 -19.391 1 82.38 85 CYS A O 1
ATOM 656 N N . GLY A 1 86 ? 7.09 -40.781 -18.281 1 74.38 86 GLY A N 1
ATOM 657 C CA . GLY A 1 86 ? 8.07 -41.188 -19.281 1 74.38 86 GLY A CA 1
ATOM 658 C C . GLY A 1 86 ? 8.688 -42.531 -19.016 1 74.38 86 GLY A C 1
ATOM 659 O O . GLY A 1 86 ? 8.438 -43.156 -17.969 1 74.38 86 GLY A O 1
ATOM 660 N N . SER A 1 87 ? 9.398 -43.156 -19.969 1 63.84 87 SER A N 1
ATOM 661 C CA . SER A 1 87 ? 9.797 -44.562 -20.078 1 63.84 87 SER A CA 1
ATOM 662 C C . SER A 1 87 ? 11.055 -44.844 -19.266 1 63.84 87 SER A C 1
ATOM 664 O O . SER A 1 87 ? 11.289 -46 -18.859 1 63.84 87 SER A O 1
ATOM 666 N N . ASN A 1 88 ? 11.93 -43.938 -18.953 1 66.62 88 ASN A N 1
ATOM 667 C CA . ASN A 1 88 ? 13.203 -44.344 -18.344 1 66.62 88 ASN A CA 1
ATOM 668 C C . ASN A 1 88 ? 13.344 -43.781 -16.938 1 66.62 88 ASN A C 1
ATOM 670 O O . ASN A 1 88 ? 13.922 -42.719 -16.734 1 66.62 88 ASN A O 1
ATOM 674 N N . GLN A 1 89 ? 12.969 -44.531 -15.969 1 66.75 89 GLN A N 1
ATOM 675 C CA . GLN A 1 89 ? 12.898 -44.156 -14.57 1 66.75 89 GLN A CA 1
ATOM 676 C C . GLN A 1 89 ? 14.297 -43.938 -13.984 1 66.75 89 GLN A C 1
ATOM 678 O O . GLN A 1 89 ? 14.508 -43.062 -13.156 1 66.75 89 GLN A O 1
ATOM 683 N N . VAL A 1 90 ? 15.258 -44.781 -14.469 1 66.19 90 VAL A N 1
ATOM 684 C CA . VAL A 1 90 ? 16.578 -44.75 -13.859 1 66.19 90 VAL A CA 1
ATOM 685 C C . VAL A 1 90 ? 17.266 -43.406 -14.148 1 66.19 90 VAL A C 1
ATOM 687 O O . VAL A 1 90 ? 17.859 -42.812 -13.258 1 66.19 90 VAL A O 1
ATOM 690 N N . CYS A 1 91 ? 17.062 -42.938 -15.375 1 70.62 91 CYS A N 1
ATOM 691 C CA . CYS A 1 91 ? 17.75 -41.719 -15.75 1 70.62 91 CYS A CA 1
ATOM 692 C C . CYS A 1 91 ? 17.062 -40.5 -15.117 1 70.62 91 CYS A C 1
ATOM 694 O O . CYS A 1 91 ? 17.672 -39.438 -14.977 1 70.62 91 CYS A O 1
ATOM 696 N N . MET A 1 92 ? 16.016 -40.844 -14.516 1 85 92 MET A N 1
ATOM 697 C CA . MET A 1 92 ? 15.219 -39.688 -14.078 1 85 92 MET A CA 1
ATOM 698 C C . MET A 1 92 ? 15.422 -39.438 -12.594 1 85 92 MET A C 1
ATOM 700 O O . MET A 1 92 ? 15.062 -38.344 -12.094 1 85 92 MET A O 1
ATOM 704 N N . LEU A 1 93 ? 16.141 -40.344 -11.875 1 84.69 93 LEU A N 1
ATOM 705 C CA . LEU A 1 93 ? 16.312 -40.188 -10.438 1 84.69 93 LEU A CA 1
ATOM 706 C C . LEU A 1 93 ? 17.141 -38.938 -10.117 1 84.69 93 LEU A C 1
ATOM 708 O O . LEU A 1 93 ? 16.797 -38.156 -9.234 1 84.69 93 LEU A O 1
ATOM 712 N N . GLU A 1 94 ? 18.25 -38.781 -10.805 1 87.75 94 GLU A N 1
ATOM 713 C CA 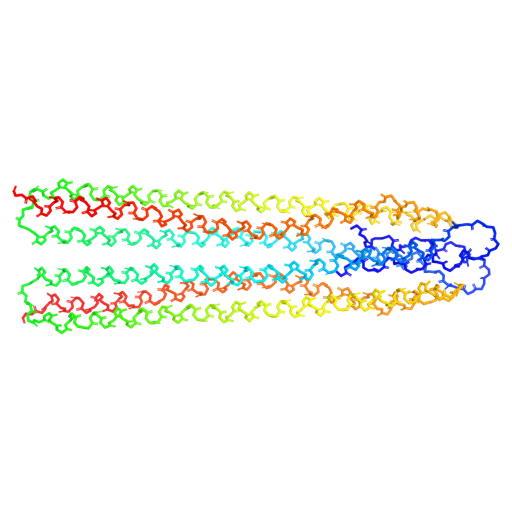. GLU A 1 94 ? 19.109 -37.625 -10.562 1 87.75 94 GLU A CA 1
ATOM 714 C C . GLU A 1 94 ? 18.391 -36.312 -10.891 1 87.75 94 GLU A C 1
ATOM 716 O O . GLU A 1 94 ? 18.484 -35.344 -10.141 1 87.75 94 GLU A O 1
ATOM 721 N N . SER A 1 95 ? 17.719 -36.375 -11.977 1 92 95 SER A N 1
ATOM 722 C CA . SER A 1 95 ? 16.969 -35.188 -12.375 1 92 95 SER A CA 1
ATOM 723 C C . SER A 1 95 ? 15.906 -34.812 -11.336 1 92 95 SER A C 1
ATOM 725 O O . SER A 1 95 ? 15.664 -33.656 -11.07 1 92 95 SER A O 1
ATOM 727 N N . LYS A 1 96 ? 15.242 -35.812 -10.75 1 93.5 96 LYS A N 1
ATOM 728 C CA . LYS A 1 96 ? 14.25 -35.594 -9.711 1 93.5 96 LYS A CA 1
ATOM 729 C C . LYS A 1 96 ? 14.867 -34.875 -8.5 1 93.5 96 LYS A C 1
ATOM 731 O O . LYS A 1 96 ? 14.305 -33.906 -7.984 1 93.5 96 LYS A O 1
ATOM 736 N N . GLN A 1 97 ? 16 -35.406 -8.117 1 94.44 97 GLN A N 1
ATOM 737 C CA . GLN A 1 97 ? 16.688 -34.812 -6.969 1 94.44 97 GLN A CA 1
ATOM 738 C C . GLN A 1 97 ? 17.109 -33.375 -7.25 1 94.44 97 GLN A C 1
ATOM 740 O O . GLN A 1 97 ? 17.031 -32.531 -6.367 1 94.44 97 GLN A O 1
ATOM 745 N N . ILE A 1 98 ? 17.516 -33.094 -8.414 1 95.69 98 ILE A N 1
ATOM 746 C CA . ILE A 1 98 ? 17.938 -31.75 -8.805 1 95.69 98 ILE A CA 1
ATOM 747 C C . ILE A 1 98 ? 16.75 -30.797 -8.766 1 95.69 98 ILE A C 1
ATOM 749 O O . ILE A 1 98 ? 16.844 -29.688 -8.25 1 95.69 98 ILE A O 1
ATOM 753 N N . ILE A 1 99 ? 15.617 -31.203 -9.281 1 96.5 99 ILE A N 1
ATOM 754 C CA . ILE A 1 99 ? 14.414 -30.375 -9.305 1 96.5 99 ILE A CA 1
ATOM 755 C C . ILE A 1 99 ? 13.961 -30.078 -7.879 1 96.5 99 ILE A C 1
ATOM 757 O O . ILE A 1 99 ? 13.625 -28.938 -7.547 1 96.5 99 ILE A O 1
ATOM 761 N N . GLU A 1 100 ? 13.961 -31.062 -7.004 1 96.81 100 GLU A N 1
ATOM 762 C CA . GLU A 1 100 ? 13.594 -30.875 -5.605 1 96.81 100 GLU A CA 1
ATOM 763 C C . GLU A 1 100 ? 14.5 -29.844 -4.926 1 96.81 100 GLU A C 1
ATOM 765 O O . GLU A 1 100 ? 14.031 -28.984 -4.18 1 96.81 100 GLU A O 1
ATOM 770 N N . LYS A 1 101 ? 15.711 -29.938 -5.227 1 97.81 101 LYS A N 1
ATOM 771 C CA . LYS A 1 101 ? 16.672 -29 -4.648 1 97.81 101 LYS A CA 1
ATOM 772 C C . LYS A 1 101 ? 16.453 -27.594 -5.184 1 97.81 101 LYS A C 1
ATOM 774 O O . LYS A 1 101 ? 16.578 -26.609 -4.441 1 97.81 101 LYS A O 1
ATOM 779 N N . LEU A 1 102 ? 16.234 -27.516 -6.43 1 98 102 LEU A N 1
ATOM 780 C CA . LEU A 1 102 ? 15.977 -26.203 -7.027 1 98 102 LEU A CA 1
ATOM 781 C C . LEU A 1 102 ? 14.758 -25.547 -6.391 1 98 102 LEU A C 1
ATOM 783 O O . LEU A 1 102 ? 14.75 -24.328 -6.16 1 98 102 LEU A O 1
ATOM 787 N N . VAL A 1 103 ? 13.719 -26.297 -6.137 1 98.19 103 VAL A N 1
ATOM 788 C CA . VAL A 1 103 ? 12.516 -25.766 -5.508 1 98.19 103 VAL A CA 1
ATOM 789 C C . VAL A 1 103 ? 12.844 -25.281 -4.098 1 98.19 103 VAL A C 1
ATOM 791 O O . VAL A 1 103 ? 12.414 -24.188 -3.695 1 98.19 103 VAL A O 1
ATOM 794 N N . GLU A 1 104 ? 13.633 -26.031 -3.35 1 97.5 104 GLU A N 1
ATOM 795 C CA . GLU A 1 104 ? 14.047 -25.641 -2.008 1 97.5 104 GLU A CA 1
ATOM 796 C C . GLU A 1 104 ? 14.875 -24.359 -2.037 1 97.5 104 GLU A C 1
ATOM 798 O O . GLU A 1 104 ? 14.648 -23.438 -1.237 1 97.5 104 GLU A O 1
ATOM 803 N N . ASP A 1 105 ? 15.812 -24.312 -2.945 1 98 105 ASP A N 1
ATOM 804 C CA . ASP A 1 105 ? 16.656 -23.125 -3.088 1 98 105 ASP A CA 1
ATOM 805 C C . ASP A 1 105 ? 15.82 -21.922 -3.488 1 98 105 ASP A C 1
ATOM 807 O O . ASP A 1 105 ? 16.047 -20.812 -2.986 1 98 105 ASP A O 1
ATOM 811 N N . GLY A 1 106 ? 14.922 -22.125 -4.461 1 98.31 106 GLY A N 1
ATOM 812 C CA . GLY A 1 106 ? 14.039 -21.047 -4.879 1 98.31 106 GLY A CA 1
ATOM 813 C C . GLY A 1 106 ? 13.188 -20.5 -3.744 1 98.31 106 GLY A C 1
ATOM 814 O O . GLY A 1 106 ? 13.039 -19.281 -3.607 1 98.31 106 GLY A O 1
ATOM 815 N N . ALA A 1 107 ? 12.664 -21.359 -2.854 1 97.5 107 ALA A N 1
ATOM 816 C CA . ALA A 1 107 ? 11.891 -20.938 -1.688 1 97.5 107 ALA A CA 1
ATOM 817 C C . ALA A 1 107 ? 12.727 -20.094 -0.737 1 97.5 107 ALA A C 1
ATOM 819 O O . ALA A 1 107 ? 12.234 -19.125 -0.164 1 97.5 107 ALA A O 1
ATOM 820 N N . GLY A 1 108 ? 13.961 -20.516 -0.541 1 97.06 108 GLY A N 1
ATOM 821 C CA . GLY A 1 108 ? 14.859 -19.734 0.294 1 97.06 108 GLY A CA 1
ATOM 822 C C . GLY A 1 108 ? 15.117 -18.344 -0.242 1 97.06 108 GLY A C 1
ATOM 823 O O . GLY A 1 108 ? 15.125 -17.375 0.518 1 97.06 108 GLY A O 1
ATOM 824 N N . GLU A 1 109 ? 15.375 -18.25 -1.504 1 97.5 109 GLU A N 1
ATOM 825 C CA . GLU A 1 109 ? 15.617 -16.938 -2.109 1 97.5 109 GLU A CA 1
ATOM 826 C C . GLU A 1 109 ? 14.367 -16.062 -2.045 1 97.5 109 GLU A C 1
ATOM 828 O O . GLU A 1 109 ? 14.469 -14.844 -1.919 1 97.5 109 GLU A O 1
ATOM 833 N N . LEU A 1 110 ? 13.164 -16.688 -2.186 1 98.12 110 LEU A N 1
ATOM 834 C CA . LEU A 1 110 ? 11.914 -15.945 -2.037 1 98.12 110 LEU A CA 1
ATOM 835 C C . LEU A 1 110 ? 11.812 -15.328 -0.645 1 98.12 110 LEU A C 1
ATOM 837 O O . LEU A 1 110 ? 11.344 -14.195 -0.495 1 98.12 110 LEU A O 1
ATOM 841 N N . GLU A 1 111 ? 12.258 -16.047 0.355 1 97.06 111 GLU A N 1
ATOM 842 C CA . GLU A 1 111 ? 12.227 -15.539 1.723 1 97.06 111 GLU A CA 1
ATOM 843 C C . GLU A 1 111 ? 13.133 -14.32 1.877 1 97.06 111 GLU A C 1
ATOM 845 O O . GLU A 1 111 ? 12.836 -13.414 2.66 1 97.06 111 GLU A O 1
ATOM 850 N N . ALA A 1 112 ? 14.188 -14.328 1.125 1 96.69 112 ALA A N 1
ATOM 851 C CA . ALA A 1 112 ? 15.109 -13.188 1.171 1 96.69 112 ALA A CA 1
ATOM 852 C C . ALA A 1 112 ? 14.43 -11.914 0.677 1 96.69 112 ALA A C 1
ATOM 854 O O . ALA A 1 112 ? 14.766 -10.812 1.122 1 96.69 112 ALA A O 1
ATOM 855 N N . CYS A 1 113 ? 13.469 -12.047 -0.254 1 96.81 113 CYS A N 1
ATOM 856 C CA . CYS A 1 113 ? 12.711 -10.891 -0.737 1 96.81 113 CYS A CA 1
ATOM 857 C C . CYS A 1 113 ? 11.906 -10.258 0.389 1 96.81 113 CYS A C 1
ATOM 859 O O . CYS A 1 113 ? 11.766 -9.031 0.439 1 96.81 113 CYS A O 1
ATOM 861 N N . VAL A 1 114 ? 11.383 -11.078 1.325 1 95.88 114 VAL A N 1
ATOM 862 C CA . VAL A 1 114 ? 10.625 -10.57 2.463 1 95.88 114 VAL A CA 1
ATOM 863 C C . VAL A 1 114 ? 11.547 -9.781 3.391 1 95.88 114 VAL A C 1
ATOM 865 O O . VAL A 1 114 ? 11.203 -8.68 3.818 1 95.88 114 VAL A O 1
ATOM 868 N N . SER A 1 115 ? 12.68 -10.352 3.664 1 95.56 115 SER A N 1
ATOM 869 C CA . SER A 1 115 ? 13.625 -9.711 4.574 1 95.56 115 SER A CA 1
ATOM 870 C C . SER A 1 115 ? 14.07 -8.352 4.039 1 95.56 115 SER A C 1
ATOM 872 O O . SER A 1 115 ? 14.148 -7.383 4.793 1 95.56 115 SER A O 1
ATOM 874 N N . GLN A 1 116 ? 14.336 -8.352 2.816 1 94.5 116 GLN A N 1
ATOM 875 C CA . GLN A 1 116 ? 14.758 -7.102 2.193 1 94.5 116 GLN A CA 1
ATOM 876 C C . GLN A 1 116 ? 13.648 -6.062 2.238 1 94.5 116 GLN A C 1
ATOM 878 O O . GLN A 1 116 ? 13.883 -4.91 2.607 1 94.5 116 GLN A O 1
ATOM 883 N N . GLY A 1 117 ? 12.43 -6.453 1.812 1 94.88 117 GLY A N 1
ATOM 884 C CA . GLY A 1 117 ? 11.297 -5.539 1.859 1 94.88 117 GLY A CA 1
ATOM 885 C C . GLY A 1 117 ? 11 -5.031 3.258 1 94.88 117 GLY A C 1
ATOM 886 O O . GLY A 1 117 ? 10.727 -3.846 3.447 1 94.88 117 GLY A O 1
ATOM 887 N N . SER A 1 118 ? 11.141 -5.871 4.254 1 95.38 118 SER A N 1
ATOM 888 C CA . SER A 1 118 ? 10.898 -5.527 5.652 1 95.38 118 SER A CA 1
ATOM 889 C C . SER A 1 118 ? 11.906 -4.504 6.156 1 95.38 118 SER A C 1
ATOM 891 O O . SER A 1 118 ? 11.539 -3.535 6.82 1 95.38 118 SER A O 1
ATOM 893 N N . ALA A 1 119 ? 13.125 -4.723 5.855 1 95.62 119 ALA A N 1
ATOM 894 C CA . ALA A 1 119 ? 14.18 -3.812 6.289 1 95.62 119 ALA A CA 1
ATOM 895 C C . ALA A 1 119 ? 14 -2.43 5.664 1 95.62 119 ALA A C 1
ATOM 897 O O . ALA A 1 119 ? 14.172 -1.411 6.34 1 95.62 119 ALA A O 1
ATOM 898 N N . GLU A 1 120 ? 13.719 -2.4 4.441 1 95.31 120 GLU A N 1
ATOM 899 C CA . GLU A 1 120 ? 13.594 -1.135 3.721 1 95.31 120 GLU A CA 1
ATOM 900 C C . GLU A 1 120 ? 12.398 -0.327 4.215 1 95.31 120 GLU A C 1
ATOM 902 O O . GLU A 1 120 ? 12.492 0.892 4.375 1 95.31 120 GLU A O 1
ATOM 907 N N . VAL A 1 121 ? 11.234 -0.99 4.438 1 95 121 VAL A N 1
ATOM 908 C CA . VAL A 1 121 ? 10.047 -0.257 4.867 1 95 121 VAL A CA 1
ATOM 909 C C . VAL A 1 121 ? 10.234 0.251 6.293 1 95 121 VAL A C 1
ATOM 911 O O . VAL A 1 121 ? 9.789 1.347 6.633 1 95 121 VAL A O 1
ATOM 914 N N . THR A 1 122 ? 10.945 -0.508 7.137 1 93.38 122 THR A N 1
ATOM 915 C CA . THR A 1 122 ? 11.234 -0.079 8.5 1 93.38 122 THR A CA 1
ATOM 916 C C . THR A 1 122 ? 12.156 1.138 8.5 1 93.38 122 THR A C 1
ATOM 918 O O . THR A 1 122 ? 11.938 2.09 9.25 1 93.38 122 THR A O 1
ATOM 921 N N . ALA A 1 123 ? 13.117 1.091 7.684 1 94 123 ALA A N 1
ATOM 922 C CA . ALA A 1 123 ? 14.031 2.223 7.562 1 94 123 ALA A CA 1
ATOM 923 C C . ALA A 1 123 ? 13.297 3.471 7.082 1 94 123 ALA A C 1
ATOM 925 O O . ALA A 1 123 ? 13.562 4.574 7.566 1 94 123 ALA A O 1
ATOM 926 N N . ASN A 1 124 ? 12.438 3.268 6.133 1 94.12 124 ASN A N 1
ATOM 927 C CA . ASN A 1 124 ? 11.641 4.375 5.613 1 94.12 124 ASN A CA 1
ATOM 928 C C . ASN A 1 124 ? 10.75 4.98 6.695 1 94.12 124 ASN A C 1
ATOM 930 O O . ASN A 1 124 ? 10.703 6.203 6.852 1 94.12 124 ASN A O 1
ATOM 934 N N . SER A 1 125 ? 10.078 4.137 7.406 1 89.56 125 SER A N 1
ATOM 935 C CA . SER A 1 125 ? 9.195 4.578 8.477 1 89.56 125 SER A CA 1
ATOM 936 C C . SER A 1 125 ? 9.969 5.293 9.578 1 89.56 125 SER A C 1
ATOM 938 O O . SER A 1 125 ? 9.516 6.316 10.102 1 89.56 125 SER A O 1
ATOM 940 N N . PHE A 1 126 ? 11.07 4.797 9.906 1 91.31 126 PHE A N 1
ATOM 941 C CA . PHE A 1 126 ? 11.906 5.414 10.922 1 91.31 126 PHE A CA 1
ATOM 942 C C . PHE A 1 126 ? 12.328 6.816 10.508 1 91.31 126 PHE A C 1
ATOM 944 O O . PHE A 1 126 ? 12.273 7.754 11.305 1 91.31 126 PHE A O 1
ATOM 951 N N . SER A 1 127 ? 12.734 6.961 9.312 1 91.31 127 SER A N 1
ATOM 952 C CA . SER A 1 127 ? 13.133 8.266 8.781 1 91.31 127 SER A CA 1
ATOM 953 C C . SER A 1 127 ? 11.977 9.25 8.828 1 91.31 127 SER A C 1
ATOM 955 O O . SER A 1 127 ? 12.148 10.406 9.219 1 91.31 127 SER A O 1
ATOM 957 N N . LEU A 1 128 ? 10.797 8.812 8.438 1 88.38 128 LEU A N 1
ATOM 958 C CA . LEU A 1 128 ? 9.602 9.656 8.422 1 88.38 128 LEU A CA 1
ATOM 959 C C . LEU A 1 128 ? 9.227 10.086 9.836 1 88.38 128 LEU A C 1
ATOM 961 O O . LEU A 1 128 ? 8.914 11.258 10.078 1 88.38 128 LEU A O 1
ATOM 965 N N . MET A 1 129 ? 9.281 9.102 10.719 1 85.88 129 MET A N 1
ATOM 966 C CA . MET A 1 129 ? 8.938 9.391 12.109 1 85.88 129 MET A CA 1
ATOM 967 C C . MET A 1 129 ? 9.906 10.398 12.711 1 85.88 129 MET A C 1
ATOM 969 O O . MET A 1 129 ? 9.492 11.344 13.383 1 85.88 129 MET A O 1
ATOM 973 N N . ASN A 1 130 ? 11.156 10.273 12.43 1 89.38 130 ASN A N 1
ATOM 974 C CA . ASN A 1 130 ? 12.172 11.18 12.961 1 89.38 130 ASN A CA 1
ATOM 975 C C . ASN A 1 130 ? 12.016 12.586 12.391 1 89.38 130 ASN A C 1
ATOM 977 O O . ASN A 1 130 ? 12.141 13.578 13.117 1 89.38 130 ASN A O 1
ATOM 981 N N . THR A 1 131 ? 11.734 12.641 11.117 1 87.75 131 THR A N 1
ATOM 982 C CA . THR A 1 131 ? 11.547 13.938 10.469 1 87.75 131 THR A CA 1
ATOM 983 C C . THR A 1 131 ? 10.32 14.648 11.039 1 87.75 131 THR A C 1
ATOM 985 O O . THR A 1 131 ? 10.367 15.852 11.312 1 87.75 131 THR A O 1
ATOM 988 N N . THR A 1 132 ? 9.25 13.969 11.211 1 82.25 132 THR A N 1
ATOM 989 C CA . THR A 1 132 ? 8.023 14.539 11.766 1 82.25 132 THR A CA 1
ATOM 990 C C . THR A 1 132 ? 8.234 14.969 13.211 1 82.25 132 THR A C 1
ATOM 992 O O . THR A 1 132 ? 7.801 16.047 13.609 1 82.25 132 THR A O 1
ATOM 995 N N . LEU A 1 133 ? 8.93 14.109 14.016 1 84 133 LEU A N 1
ATOM 996 C CA . LEU A 1 133 ? 9.219 14.438 15.406 1 84 133 LEU A CA 1
ATOM 997 C C . LEU A 1 133 ? 10.031 15.719 15.5 1 84 133 LEU A C 1
ATOM 999 O O . LEU A 1 133 ? 9.719 16.594 16.312 1 84 133 LEU A O 1
ATOM 1003 N N . PHE A 1 134 ? 11 15.891 14.641 1 88.5 134 PHE A N 1
ATOM 1004 C CA . PHE A 1 134 ? 11.836 17.078 14.641 1 88.5 134 PHE A CA 1
ATOM 1005 C C . PHE A 1 134 ? 11.016 18.312 14.305 1 88.5 134 PHE A C 1
ATOM 1007 O O . PHE A 1 134 ? 11.141 19.359 14.961 1 88.5 134 PHE A O 1
ATOM 1014 N N . ALA A 1 135 ? 10.188 18.188 13.289 1 83.25 135 ALA A N 1
ATOM 1015 C CA . ALA A 1 135 ? 9.352 19.312 12.867 1 83.25 135 ALA A CA 1
ATOM 1016 C C . ALA A 1 135 ? 8.383 19.719 13.977 1 83.25 135 ALA A C 1
ATOM 1018 O O . ALA A 1 135 ? 8.203 20.906 14.25 1 83.25 135 ALA A O 1
ATOM 1019 N N . THR A 1 136 ? 7.75 18.75 14.656 1 80.31 136 THR A N 1
ATOM 1020 C CA . THR A 1 136 ? 6.805 19.031 15.727 1 80.31 136 THR A CA 1
ATOM 1021 C C . THR A 1 136 ? 7.512 19.672 16.922 1 80.31 136 THR A C 1
ATOM 1023 O O . THR A 1 136 ? 6.965 20.562 17.578 1 80.31 136 THR A O 1
ATOM 1026 N N . GLU A 1 137 ? 8.766 19.188 17.172 1 83.88 137 GLU A N 1
ATOM 1027 C CA . GLU A 1 137 ? 9.562 19.781 18.25 1 83.88 137 GLU A CA 1
ATOM 1028 C C . GLU A 1 137 ? 9.883 21.234 17.953 1 83.88 137 GLU A C 1
ATOM 1030 O O . GLU A 1 137 ? 9.82 22.094 18.844 1 83.88 137 GLU A O 1
ATOM 1035 N N . CYS A 1 138 ? 10.211 21.484 16.734 1 82.69 138 CYS A N 1
ATOM 1036 C CA . CYS A 1 138 ? 10.469 22.859 16.328 1 82.69 138 CYS A CA 1
ATOM 1037 C C . CYS A 1 138 ? 9.219 23.719 16.484 1 82.69 138 CYS A C 1
ATOM 1039 O O . CYS A 1 138 ? 9.289 24.859 16.969 1 82.69 138 CYS A O 1
ATOM 1041 N N . GLY A 1 139 ? 8.117 23.188 16.031 1 76 139 GLY A N 1
ATOM 1042 C CA . GLY A 1 139 ? 6.852 23.891 16.203 1 76 139 GLY A CA 1
ATOM 1043 C C . GLY A 1 139 ? 6.512 24.156 17.656 1 76 139 GLY A C 1
ATOM 1044 O O . GLY A 1 139 ? 6.094 25.25 18.016 1 76 139 GLY A O 1
ATOM 1045 N N . GLN A 1 140 ? 6.75 23.141 18.516 1 79.62 140 GLN A N 1
ATOM 1046 C CA . GLN A 1 140 ? 6.473 23.281 19.938 1 79.62 140 GLN A CA 1
ATOM 1047 C C . GLN A 1 140 ? 7.367 24.328 20.578 1 79.62 140 GLN A C 1
ATOM 1049 O O . GLN A 1 140 ? 6.914 25.109 21.422 1 79.62 140 GLN A O 1
ATOM 1054 N N . ASN A 1 141 ? 8.602 24.344 20.203 1 82.19 141 ASN A N 1
ATOM 1055 C CA . ASN A 1 141 ? 9.531 25.344 20.719 1 82.19 141 ASN A CA 1
ATOM 1056 C C . ASN A 1 141 ? 9.078 26.766 20.375 1 82.19 141 ASN A C 1
ATOM 1058 O O . ASN A 1 141 ? 9.195 27.672 21.203 1 82.19 141 ASN A O 1
ATOM 1062 N N . LEU A 1 142 ? 8.594 26.938 19.172 1 79.31 142 LEU A N 1
ATOM 1063 C CA . LEU A 1 142 ? 8.062 28.234 18.766 1 79.31 142 LEU A CA 1
ATOM 1064 C C . LEU A 1 142 ? 6.859 28.625 19.609 1 79.31 142 LEU A C 1
ATOM 1066 O O . LEU A 1 142 ? 6.75 29.766 20.062 1 79.31 142 LEU A O 1
ATOM 1070 N N . LEU A 1 143 ? 5.961 27.672 19.844 1 75.31 143 LEU A N 1
ATOM 1071 C CA . LEU A 1 143 ? 4.773 27.922 20.656 1 75.31 143 LEU A CA 1
ATOM 1072 C C . LEU A 1 143 ? 5.16 28.297 22.078 1 75.31 143 LEU A C 1
ATOM 1074 O O . LEU A 1 143 ? 4.562 29.188 22.688 1 75.31 143 LEU A O 1
ATOM 1078 N N . ASP A 1 144 ? 6.148 27.578 22.641 1 79.75 144 ASP A N 1
ATOM 1079 C CA . ASP A 1 144 ? 6.645 27.891 23.984 1 79.75 144 ASP A CA 1
ATOM 1080 C C . ASP A 1 144 ? 7.195 29.312 24.047 1 79.75 144 ASP A C 1
ATOM 1082 O O . ASP A 1 144 ? 6.957 30.031 25.016 1 79.75 144 ASP A O 1
ATOM 1086 N N . THR A 1 145 ? 7.918 29.656 23 1 79.5 145 THR A N 1
ATOM 1087 C CA . THR A 1 145 ? 8.477 31 22.938 1 79.5 145 THR A CA 1
ATOM 1088 C C . THR A 1 145 ? 7.367 32.031 22.891 1 79.5 145 THR A C 1
ATOM 1090 O O . THR A 1 145 ? 7.434 33.062 23.594 1 79.5 145 THR A O 1
ATOM 1093 N N . LEU A 1 146 ? 6.352 31.812 22.141 1 73.19 146 LEU A N 1
ATOM 1094 C CA . LEU A 1 146 ? 5.207 32.719 22.047 1 73.19 146 LEU A CA 1
ATOM 1095 C C . LEU A 1 146 ? 4.457 32.781 23.375 1 73.19 146 LEU A C 1
ATOM 1097 O O . LEU A 1 146 ? 4.02 33.875 23.781 1 73.19 146 LEU A O 1
ATOM 1101 N N . TYR A 1 147 ? 4.289 31.656 23.969 1 74.5 147 TYR A N 1
ATOM 1102 C CA . TYR A 1 147 ? 3.646 31.609 25.281 1 74.5 147 TYR A CA 1
ATOM 1103 C C . TYR A 1 147 ? 4.41 32.469 26.281 1 74.5 147 TYR A C 1
ATOM 1105 O O . TYR A 1 147 ? 3.807 33.219 27.062 1 74.5 147 TYR A O 1
ATOM 1113 N N . ASN A 1 148 ? 5.715 32.375 26.281 1 81.38 148 ASN A N 1
ATOM 1114 C CA . ASN A 1 148 ? 6.547 33.156 27.172 1 81.38 148 ASN A CA 1
ATOM 1115 C C . ASN A 1 148 ? 6.402 34.656 26.891 1 81.38 148 ASN A C 1
ATOM 1117 O O . ASN A 1 148 ? 6.414 35.469 27.812 1 81.38 148 ASN A O 1
ATOM 1121 N N . CYS A 1 149 ? 6.258 35.031 25.641 1 75.06 149 CYS A N 1
ATOM 1122 C CA . CYS A 1 149 ? 6.027 36.406 25.281 1 75.06 149 CYS A CA 1
ATOM 1123 C C . CYS A 1 149 ? 4.707 36.906 25.859 1 75.06 149 CYS A C 1
ATOM 1125 O O . CYS A 1 149 ? 4.617 38.062 26.312 1 75.06 149 CYS A O 1
ATOM 1127 N N . SER A 1 150 ? 3.631 36.094 25.859 1 69.69 150 SER A N 1
ATOM 1128 C CA . SER A 1 150 ? 2.297 36.5 26.297 1 69.69 150 SER A CA 1
ATOM 1129 C C . SER A 1 150 ? 2.295 36.844 27.781 1 69.69 150 SER A C 1
ATOM 1131 O O . SER A 1 150 ? 1.38 37.5 28.281 1 69.69 150 SER A O 1
ATOM 1133 N N . ARG A 1 151 ? 3.34 36.406 28.5 1 75.88 151 ARG A N 1
ATOM 1134 C CA . ARG A 1 151 ? 3.41 36.656 29.938 1 75.88 151 ARG A CA 1
ATOM 1135 C C . ARG A 1 151 ? 4.184 37.906 30.25 1 75.88 151 ARG A C 1
ATOM 1137 O O . ARG A 1 151 ? 4.277 38.312 31.422 1 75.88 151 ARG A O 1
ATOM 1144 N N . ARG A 1 152 ? 4.668 38.562 29.203 1 73.69 152 ARG A N 1
ATOM 1145 C CA . ARG A 1 152 ? 5.434 39.781 29.438 1 73.69 152 ARG A CA 1
ATOM 1146 C C . ARG A 1 152 ? 4.508 40.969 29.703 1 73.69 152 ARG A C 1
ATOM 1148 O O . ARG A 1 152 ? 3.412 41.031 29.141 1 73.69 152 ARG A O 1
ATOM 1155 N N . PRO A 1 153 ? 4.914 41.844 30.562 1 71.56 153 PRO A N 1
ATOM 1156 C CA . PRO A 1 153 ? 4.043 42.969 30.906 1 71.56 153 PRO A CA 1
ATOM 1157 C C . PRO A 1 153 ? 4.102 44.094 29.875 1 71.56 153 PRO A C 1
ATOM 1159 O O . PRO A 1 153 ? 5.148 44.312 29.25 1 71.56 153 PRO A O 1
ATOM 1162 N N . GLY A 1 154 ? 2.922 44.906 29.609 1 62.06 154 GLY A N 1
ATOM 1163 C CA . GLY A 1 154 ? 2.822 46.125 28.859 1 62.06 154 GLY A CA 1
ATOM 1164 C C . GLY A 1 154 ? 3.236 46 27.406 1 62.06 154 GLY A C 1
ATOM 1165 O O . GLY A 1 154 ? 2.785 45.094 26.719 1 62.06 154 GLY A O 1
ATOM 1166 N N . LEU A 1 155 ? 4.066 46.969 26.984 1 65.94 155 LEU A N 1
ATOM 1167 C CA . LEU A 1 155 ? 4.488 47.094 25.594 1 65.94 155 LEU A CA 1
ATOM 1168 C C . LEU A 1 155 ? 5.566 46.062 25.266 1 65.94 155 LEU A C 1
ATOM 1170 O O . LEU A 1 155 ? 5.848 45.812 24.094 1 65.94 155 LEU A O 1
ATOM 1174 N N . GLN A 1 156 ? 6.145 45.406 26.297 1 73.75 156 GLN A N 1
ATOM 1175 C CA . GLN A 1 156 ? 7.188 44.406 26.094 1 73.75 156 GLN A CA 1
ATOM 1176 C C . GLN A 1 156 ? 6.648 43.188 25.359 1 73.75 156 GLN A C 1
ATOM 1178 O O . GLN A 1 156 ? 7.398 42.469 24.672 1 73.75 156 GLN A O 1
ATOM 1183 N N . VAL A 1 157 ? 5.312 42.906 25.531 1 69.06 157 VAL A N 1
ATOM 1184 C CA . VAL A 1 157 ? 4.684 41.812 24.844 1 69.06 157 VAL A CA 1
ATOM 1185 C C . VAL A 1 157 ? 4.762 42 23.344 1 69.06 157 VAL A C 1
ATOM 1187 O O . VAL A 1 157 ? 5.062 41.062 22.594 1 69.06 157 VAL A O 1
ATOM 1190 N N . ILE A 1 158 ? 4.633 43.219 23.031 1 62.59 158 ILE A N 1
ATOM 1191 C CA . ILE A 1 158 ? 4.609 43.531 21.609 1 62.59 158 ILE A CA 1
ATOM 1192 C C . ILE A 1 158 ? 6.004 43.344 21 1 62.59 158 ILE A C 1
ATOM 1194 O O . ILE A 1 158 ? 6.156 42.75 19.953 1 62.59 158 ILE A O 1
ATOM 1198 N N . SER A 1 159 ? 7.043 43.938 21.734 1 72.81 159 SER A N 1
ATOM 1199 C CA . SER A 1 159 ? 8.414 43.781 21.266 1 72.81 159 SER A CA 1
ATOM 1200 C C . SER A 1 159 ? 8.828 42.312 21.203 1 72.81 159 SER A C 1
ATOM 1202 O O . SER A 1 159 ? 9.516 41.906 20.266 1 72.81 159 SER A O 1
ATOM 1204 N N . CYS A 1 160 ? 8.406 41.531 22.125 1 76.38 160 CYS A N 1
ATOM 1205 C CA . CYS A 1 160 ? 8.727 40.125 22.188 1 76.38 160 CYS A CA 1
ATOM 1206 C C . CYS A 1 160 ? 8.141 39.375 21 1 76.38 160 CYS A C 1
ATOM 1208 O O . CYS A 1 160 ? 8.852 38.625 20.312 1 76.38 160 CYS A O 1
ATOM 1210 N N . TYR A 1 161 ? 6.883 39.625 20.734 1 66.44 161 TYR A N 1
ATOM 1211 C CA . TYR A 1 161 ? 6.246 38.969 19.609 1 66.44 161 TYR A CA 1
ATOM 1212 C C . TYR A 1 161 ? 6.91 39.344 18.297 1 66.44 161 TYR A C 1
ATOM 1214 O O . TYR A 1 161 ? 7.109 38.5 17.406 1 66.44 161 TYR A O 1
ATOM 1222 N N . LYS A 1 162 ? 7.254 40.562 18.156 1 67.69 162 LYS A N 1
ATOM 1223 C CA . LYS A 1 162 ? 7.906 41.031 16.938 1 67.69 162 LYS A CA 1
ATOM 1224 C C . LYS A 1 162 ? 9.227 40.312 16.703 1 67.69 162 LYS A C 1
ATOM 1226 O O . LYS A 1 162 ? 9.531 39.938 15.57 1 67.69 162 LYS A O 1
ATOM 1231 N N . ASP A 1 163 ? 9.914 40.125 17.719 1 77.06 163 ASP A N 1
ATOM 1232 C CA . ASP A 1 163 ? 11.203 39.438 17.625 1 77.06 163 ASP A CA 1
ATOM 1233 C C . ASP A 1 163 ? 11.008 38 17.203 1 77.06 163 ASP A C 1
ATOM 1235 O O . ASP A 1 163 ? 11.727 37.5 16.344 1 77.06 163 ASP A O 1
ATOM 1239 N N . VAL A 1 164 ? 10.07 37.375 17.797 1 72.38 164 VAL A N 1
ATOM 1240 C CA . VAL A 1 164 ? 9.797 36 17.5 1 72.38 164 VAL A CA 1
ATOM 1241 C C . VAL A 1 164 ? 9.344 35.844 16.047 1 72.38 164 VAL A C 1
ATOM 1243 O O . VAL A 1 164 ? 9.773 34.938 15.344 1 72.38 164 VAL A O 1
ATOM 1246 N N . ILE A 1 165 ? 8.477 36.719 15.625 1 67.06 165 ILE A N 1
ATOM 1247 C CA . ILE A 1 165 ? 7.945 36.656 14.273 1 67.06 165 ILE A CA 1
ATOM 1248 C C . ILE A 1 165 ? 9.07 36.875 13.266 1 67.06 165 ILE A C 1
ATOM 1250 O O . ILE A 1 165 ? 9.141 36.188 12.242 1 67.06 165 ILE A O 1
ATOM 1254 N N . ALA A 1 166 ? 9.945 37.719 13.578 1 69.44 166 ALA A N 1
ATOM 1255 C CA . ALA A 1 166 ? 11.031 38.094 12.664 1 69.44 166 ALA A CA 1
ATOM 1256 C C . ALA A 1 166 ? 12.055 36.938 12.57 1 69.44 166 ALA A C 1
ATOM 1258 O O . ALA A 1 166 ? 12.578 36.656 11.492 1 69.44 166 ALA A O 1
ATOM 1259 N N . GLU A 1 167 ? 12.227 36.219 13.648 1 76.69 167 GLU A N 1
ATOM 1260 C CA . GLU A 1 167 ? 13.391 35.344 13.695 1 76.69 167 GLU A CA 1
ATOM 1261 C C . GLU A 1 167 ? 12.977 33.875 13.617 1 76.69 167 GLU A C 1
ATOM 1263 O O . GLU A 1 167 ? 13.711 33.062 13.07 1 76.69 167 GLU A O 1
ATOM 1268 N N . ASP A 1 168 ? 11.812 33.531 14.125 1 74.31 168 ASP A N 1
ATOM 1269 C CA . ASP A 1 168 ? 11.57 32.125 14.414 1 74.31 168 ASP A CA 1
ATOM 1270 C C . ASP A 1 168 ? 10.5 31.547 13.484 1 74.31 168 ASP A C 1
ATOM 1272 O O . ASP A 1 168 ? 10.461 30.344 13.242 1 74.31 168 ASP A O 1
ATOM 1276 N N . VAL A 1 169 ? 9.648 32.344 12.922 1 68.12 169 VAL A N 1
ATOM 1277 C CA . VAL A 1 169 ? 8.484 31.844 12.195 1 68.12 169 VAL A CA 1
ATOM 1278 C C . VAL A 1 169 ? 8.93 31.219 10.875 1 68.12 169 VAL A C 1
ATOM 1280 O O . VAL A 1 169 ? 8.508 30.125 10.523 1 68.12 169 VAL A O 1
ATOM 1283 N N . ALA A 1 170 ? 9.859 31.938 10.164 1 73.44 170 ALA A N 1
ATOM 1284 C CA . ALA A 1 170 ? 10.266 31.469 8.844 1 73.44 170 ALA A CA 1
ATOM 1285 C C . ALA A 1 170 ? 10.984 30.125 8.945 1 73.44 170 ALA A C 1
ATOM 1287 O O . ALA A 1 170 ? 10.664 29.188 8.211 1 73.44 170 ALA A O 1
ATOM 1288 N N . PRO A 1 171 ? 11.938 29.984 9.883 1 80.06 171 PRO A N 1
ATOM 1289 C CA . PRO A 1 171 ? 12.617 28.688 10.016 1 80.06 171 PRO A CA 1
ATOM 1290 C C . PRO A 1 171 ? 11.656 27.562 10.383 1 80.06 171 PRO A C 1
ATOM 1292 O O . PRO A 1 171 ? 11.773 26.453 9.844 1 80.06 171 PRO A O 1
ATOM 1295 N N . VAL A 1 172 ? 10.727 27.703 11.227 1 75.56 172 VAL A N 1
ATOM 1296 C CA . VAL A 1 172 ? 9.781 26.672 11.641 1 75.56 172 VAL A CA 1
ATOM 1297 C C . VAL A 1 172 ? 8.875 26.297 10.469 1 75.56 172 VAL A C 1
ATOM 1299 O O . VAL A 1 172 ? 8.609 25.109 10.234 1 75.56 172 VAL A O 1
ATOM 1302 N N . LYS A 1 173 ? 8.523 27.266 9.719 1 73.12 173 LYS A N 1
ATOM 1303 C CA . LYS A 1 173 ? 7.719 26.984 8.531 1 73.12 173 LYS A CA 1
ATOM 1304 C C . LYS A 1 173 ? 8.461 26.078 7.559 1 73.12 173 LYS A C 1
ATOM 1306 O O . LYS A 1 173 ? 7.887 25.109 7.051 1 73.12 173 LYS A O 1
ATOM 1311 N N . ARG A 1 174 ? 9.672 26.391 7.309 1 80.38 174 ARG A N 1
ATOM 1312 C CA . ARG A 1 174 ? 10.477 25.578 6.398 1 80.38 174 ARG A CA 1
ATOM 1313 C C . ARG A 1 174 ? 10.594 24.141 6.898 1 80.38 174 ARG A C 1
ATOM 1315 O O . ARG A 1 174 ? 10.523 23.203 6.109 1 80.38 174 ARG A O 1
ATOM 1322 N N . THR A 1 175 ? 10.719 24.062 8.164 1 81.5 175 THR A N 1
ATOM 1323 C CA . THR A 1 175 ? 10.852 22.734 8.75 1 81.5 175 THR A CA 1
ATOM 1324 C C . THR A 1 175 ? 9.555 21.938 8.602 1 81.5 175 THR A C 1
ATOM 1326 O O . THR A 1 175 ? 9.57 20.75 8.281 1 81.5 175 THR A O 1
ATOM 1329 N N . LEU A 1 176 ? 8.469 22.594 8.797 1 76.19 176 LEU A N 1
ATOM 1330 C CA . LEU A 1 176 ? 7.172 21.938 8.68 1 76.19 176 LEU A CA 1
ATOM 1331 C C . LEU A 1 176 ? 6.887 21.531 7.234 1 76.19 176 LEU A C 1
ATOM 1333 O O . LEU A 1 176 ? 6.422 20.422 6.973 1 76.19 176 LEU A O 1
ATOM 1337 N N . LEU A 1 177 ? 7.23 22.453 6.352 1 75.69 177 LEU A N 1
ATOM 1338 C CA . LEU A 1 177 ? 7.07 22.141 4.934 1 75.69 177 LEU A CA 1
ATOM 1339 C C . LEU A 1 177 ? 7.961 20.969 4.527 1 75.69 177 LEU A C 1
ATOM 1341 O O . LEU A 1 177 ? 7.551 20.125 3.732 1 75.69 177 LEU A O 1
ATOM 1345 N N . GLY A 1 178 ? 9.102 21 5.094 1 80.81 178 GLY A N 1
ATOM 1346 C CA . GLY A 1 178 ? 9.992 19.875 4.848 1 80.81 178 GLY A CA 1
ATOM 1347 C C . GLY A 1 178 ? 9.445 18.547 5.344 1 80.81 178 GLY A C 1
ATOM 1348 O O . GLY A 1 178 ? 9.617 17.516 4.691 1 80.81 178 GLY A O 1
ATOM 1349 N N . ALA A 1 179 ? 8.773 18.562 6.445 1 81.69 179 ALA A N 1
ATOM 1350 C CA . ALA A 1 179 ? 8.172 17.344 6.992 1 81.69 179 ALA A CA 1
ATOM 1351 C C . ALA A 1 179 ? 7.035 16.844 6.109 1 81.69 179 ALA A C 1
ATOM 1353 O O . ALA A 1 179 ? 6.859 15.641 5.926 1 81.69 179 ALA A O 1
ATOM 1354 N N . ILE A 1 180 ? 6.309 17.781 5.625 1 74.12 180 ILE A N 1
ATOM 1355 C CA . ILE A 1 180 ? 5.211 17.422 4.73 1 74.12 180 ILE A CA 1
ATOM 1356 C C . ILE A 1 180 ? 5.762 16.766 3.465 1 74.12 180 ILE A C 1
ATOM 1358 O O . ILE A 1 180 ? 5.242 15.75 3.008 1 74.12 180 ILE A O 1
ATOM 1362 N N . GLU A 1 181 ? 6.812 17.344 2.98 1 81.5 181 GLU A N 1
ATOM 1363 C CA . GLU A 1 181 ? 7.453 16.781 1.795 1 81.5 181 GLU A CA 1
ATOM 1364 C C . GLU A 1 181 ? 8.031 15.406 2.082 1 81.5 181 GLU A C 1
ATOM 1366 O O . GLU A 1 181 ? 7.918 14.492 1.261 1 81.5 181 GLU A O 1
ATOM 1371 N N . ALA A 1 182 ? 8.594 15.336 3.221 1 84.69 182 ALA A N 1
ATOM 1372 C CA . ALA A 1 182 ? 9.156 14.047 3.617 1 84.69 182 ALA A CA 1
ATOM 1373 C C . ALA A 1 182 ? 8.07 12.977 3.725 1 84.69 182 ALA A C 1
ATOM 1375 O O . ALA A 1 182 ? 8.305 11.812 3.398 1 84.69 182 ALA A O 1
ATOM 1376 N N . HIS A 1 183 ? 6.977 13.328 4.219 1 82.94 183 HIS A N 1
ATOM 1377 C CA . HIS A 1 183 ? 5.855 12.406 4.309 1 82.94 183 HIS A CA 1
ATOM 1378 C C . HIS A 1 183 ? 5.438 11.906 2.926 1 82.94 183 HIS A C 1
ATOM 1380 O O . HIS A 1 183 ? 5.234 10.711 2.725 1 82.94 183 HIS A O 1
ATOM 1386 N N . LYS A 1 184 ? 5.344 12.773 2.012 1 82.06 184 LYS A N 1
ATOM 1387 C CA . LYS A 1 184 ? 5.027 12.414 0.63 1 82.06 184 LYS A CA 1
ATOM 1388 C C . LYS A 1 184 ? 6.07 11.461 0.054 1 82.06 184 LYS A C 1
ATOM 1390 O O . LYS A 1 184 ? 5.723 10.445 -0.548 1 82.06 184 LYS A O 1
ATOM 1395 N N . GLU A 1 185 ? 7.254 11.906 0.262 1 86.12 185 GLU A N 1
ATOM 1396 C CA . GLU A 1 185 ? 8.336 11.07 -0.252 1 86.12 185 GLU A CA 1
ATOM 1397 C C . GLU A 1 185 ? 8.336 9.695 0.398 1 86.12 185 GLU A C 1
ATOM 1399 O O . GLU A 1 185 ? 8.617 8.688 -0.26 1 86.12 185 GLU A O 1
ATOM 1404 N N . GLY A 1 186 ? 8.062 9.719 1.691 1 88.44 186 GLY A N 1
ATOM 1405 C CA . GLY A 1 186 ? 7.949 8.445 2.385 1 88.44 186 GLY A CA 1
ATOM 1406 C C . GLY A 1 186 ? 6.859 7.551 1.821 1 88.44 186 GLY A C 1
ATOM 1407 O O . GLY A 1 186 ? 7.035 6.336 1.714 1 88.44 186 GLY A O 1
ATOM 1408 N N . HIS A 1 187 ? 5.801 8.148 1.442 1 86.56 187 HIS A N 1
ATOM 1409 C CA . HIS A 1 187 ? 4.699 7.422 0.819 1 86.56 187 HIS A CA 1
ATOM 1410 C C . HIS A 1 187 ? 5.129 6.812 -0.512 1 86.56 187 HIS A C 1
ATOM 1412 O O . HIS A 1 187 ? 4.898 5.625 -0.759 1 86.56 187 HIS A O 1
ATOM 1418 N N . PHE A 1 188 ? 5.785 7.578 -1.324 1 89.31 188 PHE A N 1
ATOM 1419 C CA . PHE A 1 188 ? 6.258 7.098 -2.615 1 89.31 188 PHE A CA 1
ATOM 1420 C C . PHE A 1 188 ? 7.273 5.98 -2.436 1 89.31 188 PHE A C 1
ATOM 1422 O O . PHE A 1 188 ? 7.273 5.004 -3.189 1 89.31 188 PHE A O 1
ATOM 1429 N N . ARG A 1 189 ? 8.094 6.141 -1.506 1 93.62 189 ARG A N 1
ATOM 1430 C CA . ARG A 1 189 ? 9.102 5.125 -1.23 1 93.62 189 ARG A CA 1
ATOM 1431 C C . ARG A 1 189 ? 8.453 3.807 -0.822 1 93.62 189 ARG A C 1
ATOM 1433 O O . ARG A 1 189 ? 8.945 2.732 -1.178 1 93.62 189 ARG A O 1
ATOM 1440 N N . THR A 1 190 ? 7.414 3.932 0.001 1 93.12 190 THR A N 1
ATOM 1441 C CA . THR A 1 190 ? 6.688 2.727 0.393 1 93.12 190 THR A CA 1
ATOM 1442 C C . THR A 1 190 ? 6.168 1.984 -0.834 1 93.12 190 THR A C 1
ATOM 1444 O O . THR A 1 190 ? 6.289 0.761 -0.923 1 93.12 190 THR A O 1
ATOM 1447 N N . ILE A 1 191 ? 5.598 2.703 -1.77 1 91.44 191 ILE A N 1
ATOM 1448 C CA . ILE A 1 191 ? 5.105 2.125 -3.018 1 91.44 191 ILE A CA 1
ATOM 1449 C C . ILE A 1 191 ? 6.262 1.469 -3.77 1 91.44 191 ILE A C 1
ATOM 1451 O O . ILE A 1 191 ? 6.133 0.345 -4.258 1 91.44 191 ILE A O 1
ATOM 1455 N N . GLU A 1 192 ? 7.383 2.164 -3.822 1 93.88 192 GLU A N 1
ATOM 1456 C CA . GLU A 1 192 ? 8.57 1.649 -4.5 1 93.88 192 GLU A CA 1
ATOM 1457 C C . GLU A 1 192 ? 9.055 0.355 -3.852 1 93.88 192 GLU A C 1
ATOM 1459 O O . GLU A 1 192 ? 9.422 -0.592 -4.551 1 93.88 192 GLU A O 1
ATOM 1464 N N . ILE A 1 193 ? 9.055 0.35 -2.574 1 94.69 193 ILE A N 1
ATOM 1465 C CA . ILE A 1 193 ? 9.508 -0.825 -1.838 1 94.69 193 ILE A CA 1
ATOM 1466 C C . ILE A 1 193 ? 8.633 -2.027 -2.197 1 94.69 193 ILE A C 1
ATOM 1468 O O . ILE A 1 193 ? 9.148 -3.127 -2.42 1 94.69 193 ILE A O 1
ATOM 1472 N N . ARG A 1 194 ? 7.32 -1.834 -2.244 1 94.44 194 ARG A N 1
ATOM 1473 C CA . ARG A 1 194 ? 6.414 -2.904 -2.643 1 94.44 194 ARG A CA 1
ATOM 1474 C C . ARG A 1 194 ? 6.723 -3.391 -4.055 1 94.44 194 ARG A C 1
ATOM 1476 O O . ARG A 1 194 ? 6.758 -4.594 -4.309 1 94.44 194 ARG A O 1
ATOM 1483 N N . ASN A 1 195 ? 6.984 -2.451 -4.938 1 95.38 195 ASN A N 1
ATOM 1484 C CA . ASN A 1 195 ? 7.301 -2.797 -6.32 1 95.38 195 ASN A CA 1
ATOM 1485 C C . ASN A 1 195 ? 8.602 -3.59 -6.418 1 95.38 195 ASN A C 1
ATOM 1487 O O . ASN A 1 195 ? 8.68 -4.578 -7.148 1 95.38 195 ASN A O 1
ATOM 1491 N N . VAL A 1 196 ? 9.547 -3.133 -5.703 1 96.12 196 VAL A N 1
ATOM 1492 C CA . VAL A 1 196 ? 10.844 -3.795 -5.715 1 96.12 196 VAL A CA 1
ATOM 1493 C C . VAL A 1 196 ? 10.711 -5.211 -5.164 1 96.12 196 VAL A C 1
ATOM 1495 O O . VAL A 1 196 ? 11.312 -6.148 -5.688 1 96.12 196 VAL A O 1
ATOM 1498 N N . ALA A 1 197 ? 9.906 -5.363 -4.082 1 95.38 197 ALA A N 1
ATOM 1499 C CA . ALA A 1 197 ? 9.672 -6.688 -3.512 1 95.38 197 ALA A CA 1
ATOM 1500 C C . ALA A 1 197 ? 8.961 -7.598 -4.512 1 95.38 197 ALA A C 1
ATOM 1502 O O . ALA A 1 197 ? 9.312 -8.773 -4.648 1 95.38 197 ALA A O 1
ATOM 1503 N N . ASN A 1 198 ? 7.98 -7.059 -5.199 1 95.69 198 ASN A N 1
ATOM 1504 C CA . ASN A 1 198 ? 7.281 -7.816 -6.23 1 95.69 198 ASN A CA 1
ATOM 1505 C C . ASN A 1 198 ? 8.227 -8.234 -7.355 1 95.69 198 ASN A C 1
ATOM 1507 O O . ASN A 1 198 ? 8.172 -9.375 -7.824 1 95.69 198 ASN A O 1
ATOM 1511 N N . ASP A 1 199 ? 9.086 -7.32 -7.758 1 96.44 199 ASP A N 1
ATOM 1512 C CA . ASP A 1 199 ? 10.062 -7.617 -8.805 1 96.44 199 ASP A CA 1
ATOM 1513 C C . ASP A 1 199 ? 11.047 -8.695 -8.344 1 96.44 199 ASP A C 1
ATOM 1515 O O . ASP A 1 199 ? 11.469 -9.539 -9.141 1 96.44 199 ASP A O 1
ATOM 1519 N N . CYS A 1 200 ? 11.43 -8.578 -7.082 1 97.75 200 CYS A N 1
ATOM 1520 C CA . CYS A 1 200 ? 12.289 -9.602 -6.492 1 97.75 200 CYS A CA 1
ATOM 1521 C C . CYS A 1 200 ? 11.656 -10.984 -6.605 1 97.75 200 CYS A C 1
ATOM 1523 O O . CYS A 1 200 ? 12.297 -11.93 -7.066 1 97.75 200 CYS A O 1
ATOM 1525 N N . VAL A 1 201 ? 10.375 -11.133 -6.262 1 97.31 201 VAL A N 1
ATOM 1526 C CA . VAL A 1 201 ? 9.648 -12.398 -6.305 1 97.31 201 VAL A CA 1
ATOM 1527 C C . VAL A 1 201 ? 9.555 -12.891 -7.746 1 97.31 201 VAL A C 1
ATOM 1529 O O . VAL A 1 201 ? 9.875 -14.047 -8.039 1 97.31 201 VAL A O 1
ATOM 1532 N N . ASP A 1 202 ? 9.203 -11.992 -8.656 1 97.12 202 ASP A N 1
ATOM 1533 C CA . ASP A 1 202 ? 9.078 -12.359 -10.062 1 97.12 202 ASP A CA 1
ATOM 1534 C C . ASP A 1 202 ? 10.422 -12.82 -10.633 1 97.12 202 ASP A C 1
ATOM 1536 O O . ASP A 1 202 ? 10.469 -13.766 -11.43 1 97.12 202 ASP A O 1
ATOM 1540 N N . GLY A 1 203 ? 11.414 -12.109 -10.227 1 97.31 203 GLY A N 1
ATOM 1541 C CA . GLY A 1 203 ? 12.742 -12.477 -10.688 1 97.31 203 GLY A CA 1
ATOM 1542 C C . GLY A 1 203 ? 13.18 -13.852 -10.234 1 97.31 203 GLY A C 1
ATOM 1543 O O . GLY A 1 203 ? 13.703 -14.641 -11.023 1 97.31 203 GLY A O 1
ATOM 1544 N N . VAL A 1 204 ? 12.945 -14.148 -9 1 97.5 204 VAL A N 1
ATOM 1545 C CA . VAL A 1 204 ? 13.289 -15.461 -8.453 1 97.5 204 VAL A CA 1
ATOM 1546 C C . VAL A 1 204 ? 12.484 -16.547 -9.164 1 97.5 204 VAL A C 1
ATOM 1548 O O . VAL A 1 204 ? 13.031 -17.547 -9.609 1 97.5 204 VAL A O 1
ATOM 1551 N N . MET A 1 205 ? 11.172 -16.328 -9.297 1 98 205 MET A N 1
ATOM 1552 C CA . MET A 1 205 ? 10.297 -17.297 -9.938 1 98 205 MET A CA 1
ATOM 1553 C C . MET A 1 205 ? 10.75 -17.578 -11.367 1 98 205 MET A C 1
ATOM 1555 O O . MET A 1 205 ? 10.867 -18.75 -11.766 1 98 205 MET A O 1
ATOM 1559 N N . LYS A 1 206 ? 11.008 -16.516 -12.07 1 97.69 206 LYS A N 1
ATOM 1560 C CA . LYS A 1 206 ? 11.422 -16.672 -13.461 1 97.69 206 LYS A CA 1
ATOM 1561 C C . LYS A 1 206 ? 12.719 -17.484 -13.555 1 97.69 206 LYS A C 1
ATOM 1563 O O . LYS A 1 206 ? 12.852 -18.359 -14.414 1 97.69 206 LYS A O 1
ATOM 1568 N N . ARG A 1 207 ? 13.633 -17.25 -12.719 1 97.69 207 ARG A N 1
ATOM 1569 C CA . ARG A 1 207 ? 14.922 -17.922 -12.734 1 97.69 207 ARG A CA 1
ATOM 1570 C C . ARG A 1 207 ? 14.766 -19.406 -12.422 1 97.69 207 ARG A C 1
ATOM 1572 O O . ARG A 1 207 ? 15.297 -20.266 -13.141 1 97.69 207 ARG A O 1
ATOM 1579 N N . TYR A 1 208 ? 14.023 -19.75 -11.5 1 97.69 208 TYR A N 1
ATOM 1580 C CA . TYR A 1 208 ? 13.93 -21.141 -11.07 1 97.69 208 TYR A CA 1
ATOM 1581 C C . TYR A 1 208 ? 12.984 -21.922 -11.969 1 97.69 208 TYR A C 1
ATOM 1583 O O . TYR A 1 208 ? 13.203 -23.109 -12.227 1 97.69 208 TYR A O 1
ATOM 1591 N N . GLU A 1 209 ? 11.953 -21.281 -12.469 1 97.38 209 GLU A N 1
ATOM 1592 C CA . GLU A 1 209 ? 11.117 -21.922 -13.477 1 97.38 209 GLU A CA 1
ATOM 1593 C C . GLU A 1 209 ? 11.945 -22.328 -14.695 1 97.38 209 GLU A C 1
ATOM 1595 O O . GLU A 1 209 ? 11.789 -23.438 -15.219 1 97.38 209 GLU A O 1
ATOM 1600 N N . SER A 1 210 ? 12.742 -21.438 -15.109 1 97.44 210 SER A N 1
ATOM 1601 C CA . SER A 1 210 ? 13.586 -21.688 -16.266 1 97.44 210 SER A CA 1
ATOM 1602 C C . SER A 1 210 ? 14.57 -22.828 -16 1 97.44 210 SER A C 1
ATOM 1604 O O . SER A 1 210 ? 14.781 -23.688 -16.859 1 97.44 210 SER A O 1
ATOM 1606 N N . ARG A 1 211 ? 15.18 -22.859 -14.906 1 97.75 211 ARG A N 1
ATOM 1607 C CA . ARG A 1 211 ? 16.141 -23.891 -14.547 1 97.75 211 ARG A CA 1
ATOM 1608 C C . ARG A 1 211 ? 15.469 -25.25 -14.438 1 97.75 211 ARG A C 1
ATOM 1610 O O . ARG A 1 211 ? 16 -26.25 -14.906 1 97.75 211 ARG A O 1
ATOM 1617 N N . ILE A 1 212 ? 14.312 -25.281 -13.812 1 97.31 212 ILE A N 1
ATOM 1618 C CA . ILE A 1 212 ? 13.578 -26.531 -13.672 1 97.31 212 ILE A CA 1
ATOM 1619 C C . ILE A 1 212 ? 13.164 -27.047 -15.047 1 97.31 212 ILE A C 1
ATOM 1621 O O . ILE A 1 212 ? 13.281 -28.25 -15.32 1 97.31 212 ILE A O 1
ATOM 1625 N N . ALA A 1 213 ? 12.727 -26.125 -15.891 1 96.19 213 ALA A N 1
ATOM 1626 C CA . ALA A 1 213 ? 12.336 -26.5 -17.25 1 96.19 213 ALA A CA 1
ATOM 1627 C C . ALA A 1 213 ? 13.508 -27.125 -18 1 96.19 213 ALA A C 1
ATOM 1629 O O . ALA A 1 213 ? 13.328 -28.078 -18.766 1 96.19 213 ALA A O 1
ATOM 1630 N N . GLU A 1 214 ? 14.695 -26.641 -17.812 1 95.56 214 GLU A N 1
ATOM 1631 C CA . GLU A 1 214 ? 15.883 -27.172 -18.453 1 95.56 214 GLU A CA 1
ATOM 1632 C C . GLU A 1 214 ? 16.203 -28.578 -17.953 1 95.56 214 GLU A C 1
ATOM 1634 O O . GLU A 1 214 ? 16.5 -29.469 -18.75 1 95.56 214 GLU A O 1
ATOM 1639 N N . VAL A 1 215 ? 16.156 -28.719 -16.672 1 94.12 215 VAL A N 1
ATOM 1640 C CA . VAL A 1 215 ? 16.406 -30.031 -16.078 1 94.12 215 VAL A CA 1
ATOM 1641 C C . VAL A 1 215 ? 15.383 -31.031 -16.594 1 94.12 215 VAL A C 1
ATOM 1643 O O . VAL A 1 215 ? 15.734 -32.188 -16.922 1 94.12 215 VAL A O 1
ATOM 1646 N N . LEU A 1 216 ? 14.125 -30.594 -16.625 1 93.44 216 LEU A N 1
ATOM 1647 C CA . LEU A 1 216 ? 13.047 -31.469 -17.094 1 93.44 216 LEU A CA 1
ATOM 1648 C C . LEU A 1 216 ? 13.266 -31.859 -18.562 1 93.44 216 LEU A C 1
ATOM 1650 O O . LEU A 1 216 ? 13.086 -33.031 -18.922 1 93.44 216 LEU A O 1
ATOM 1654 N N . LYS A 1 217 ? 13.625 -30.844 -19.375 1 91.94 217 LYS A N 1
ATOM 1655 C CA . LYS A 1 217 ? 13.883 -31.109 -20.781 1 91.94 217 LYS A CA 1
ATOM 1656 C C . LYS A 1 217 ? 14.977 -32.156 -20.953 1 91.94 217 LYS A C 1
ATOM 1658 O O . LYS A 1 217 ? 14.852 -33.062 -21.781 1 91.94 217 LYS A O 1
ATOM 1663 N N . ASP A 1 218 ? 16.016 -32.094 -20.234 1 89.12 218 ASP A N 1
ATOM 1664 C CA . ASP A 1 218 ? 17.125 -33.062 -20.281 1 89.12 218 ASP A CA 1
ATOM 1665 C C . ASP A 1 218 ? 16.672 -34.438 -19.797 1 89.12 218 ASP A C 1
ATOM 1667 O O . ASP A 1 218 ? 17.078 -35.469 -20.359 1 89.12 218 ASP A O 1
ATOM 1671 N N . ALA A 1 219 ? 15.859 -34.438 -18.766 1 88.69 219 ALA A N 1
ATOM 1672 C CA . ALA A 1 219 ? 15.383 -35.688 -18.188 1 88.69 219 ALA A CA 1
ATOM 1673 C C . ALA A 1 219 ? 14.508 -36.438 -19.172 1 88.69 219 ALA A C 1
ATOM 1675 O O . ALA A 1 219 ? 14.594 -37.688 -19.25 1 88.69 219 ALA A O 1
ATOM 1676 N N . LEU A 1 220 ? 13.703 -35.75 -19.891 1 87.56 220 LEU A N 1
ATOM 1677 C CA . LEU A 1 220 ? 12.773 -36.375 -20.812 1 87.56 220 LEU A CA 1
ATOM 1678 C C . LEU A 1 220 ? 13.492 -36.906 -22.047 1 87.56 220 LEU A C 1
ATOM 1680 O O . LEU A 1 220 ? 12.945 -37.719 -22.781 1 87.56 220 LEU A O 1
ATOM 1684 N N . GLN A 1 221 ? 14.695 -36.531 -22.25 1 83.56 221 GLN A N 1
ATOM 1685 C CA . GLN A 1 221 ? 15.492 -37.031 -23.375 1 83.56 221 GLN A CA 1
ATOM 1686 C C . GLN A 1 221 ? 16.422 -38.156 -22.938 1 83.56 221 GLN A C 1
ATOM 1688 O O . GLN A 1 221 ? 17.125 -38.719 -23.766 1 83.56 221 GLN A O 1
ATOM 1693 N N . CYS A 1 222 ? 16.312 -38.438 -21.656 1 76.38 222 CYS A N 1
ATOM 1694 C CA . CYS A 1 222 ? 17.203 -39.469 -21.156 1 76.38 222 CYS A CA 1
ATOM 1695 C C . CYS A 1 222 ? 16.781 -40.844 -21.672 1 76.38 222 CYS A C 1
ATOM 1697 O O . CYS A 1 222 ? 15.602 -41.188 -21.641 1 76.38 222 CYS A O 1
ATOM 1699 N N . THR A 1 223 ? 17.75 -41.562 -22.422 1 65.19 223 THR A N 1
ATOM 1700 C CA . THR A 1 223 ? 17.609 -42.938 -22.906 1 65.19 223 THR A CA 1
ATOM 1701 C C . THR A 1 223 ? 18.422 -43.875 -22.047 1 65.19 223 THR A C 1
ATOM 1703 O O . THR A 1 223 ? 19.516 -43.531 -21.578 1 65.19 223 THR A O 1
ATOM 1706 N N . MET B 1 1 ? -4.258 23.266 8.445 1 19.38 1 MET B N 1
ATOM 1707 C CA . MET B 1 1 ? -5.316 24.141 8.945 1 19.38 1 MET B CA 1
ATOM 1708 C C . MET B 1 1 ? -4.797 25.062 10.039 1 19.38 1 MET B C 1
ATOM 1710 O O . MET B 1 1 ? -5.426 26.062 10.359 1 19.38 1 MET B O 1
ATOM 1714 N N . SER B 1 2 ? -3.645 24.531 10.68 1 19.91 2 SER B N 1
ATOM 1715 C CA . SER B 1 2 ? -3.379 25.062 12.016 1 19.91 2 SER B CA 1
ATOM 1716 C C . SER B 1 2 ? -2.65 26.391 11.938 1 19.91 2 SER B C 1
ATOM 1718 O O . SER B 1 2 ? -2.223 26.938 12.961 1 19.91 2 SER B O 1
ATOM 1720 N N . VAL B 1 3 ? -2.322 26.797 10.641 1 21.05 3 VAL B N 1
ATOM 1721 C CA . VAL B 1 3 ? -1.301 27.797 10.383 1 21.05 3 VAL B CA 1
ATOM 1722 C C . VAL B 1 3 ? -1.896 29.203 10.555 1 21.05 3 VAL B C 1
ATOM 1724 O O . VAL B 1 3 ? -1.162 30.188 10.688 1 21.05 3 VAL B O 1
ATOM 1727 N N . PHE B 1 4 ? -3.324 29.234 10.352 1 22.88 4 PHE B N 1
ATOM 1728 C CA . PHE B 1 4 ? -3.818 30.516 9.867 1 22.88 4 PHE B CA 1
ATOM 1729 C C . PHE B 1 4 ? -3.947 31.516 11.016 1 22.88 4 PHE B C 1
ATOM 1731 O O . PHE B 1 4 ? -4.348 32.656 10.805 1 22.88 4 PHE B O 1
ATOM 1738 N N . LEU B 1 5 ? -4.039 31.156 12.273 1 21.53 5 LEU B N 1
ATOM 1739 C CA . LEU B 1 5 ? -4.738 32.031 13.211 1 21.53 5 LEU B CA 1
ATOM 1740 C C . LEU B 1 5 ? -3.811 33.125 13.727 1 21.53 5 LEU B C 1
ATOM 1742 O O . LEU B 1 5 ? -4.18 33.906 14.617 1 21.53 5 LEU B O 1
ATOM 1746 N N . LEU B 1 6 ? -2.541 33.219 13.359 1 24.12 6 LEU B N 1
ATOM 1747 C CA . LEU B 1 6 ? -1.688 34.031 14.227 1 24.12 6 LEU B CA 1
ATOM 1748 C C . LEU B 1 6 ? -1.795 35.5 13.883 1 24.12 6 LEU B C 1
ATOM 1750 O O . LEU B 1 6 ? -1.142 36.344 14.508 1 24.12 6 LEU B O 1
ATOM 1754 N N . SER B 1 7 ? -2.639 36 12.789 1 22.33 7 SER B N 1
ATOM 1755 C CA . SER B 1 7 ? -2.113 37.219 12.203 1 22.33 7 SER B CA 1
ATOM 1756 C C . SER B 1 7 ? -2.654 38.438 12.93 1 22.33 7 SER B C 1
ATOM 1758 O O . SER B 1 7 ? -1.991 39.5 12.984 1 22.33 7 SER B O 1
ATOM 1760 N N . THR B 1 8 ? -3.967 38.656 13.273 1 24.55 8 THR B N 1
ATOM 1761 C CA . THR B 1 8 ? -4.547 40 13.086 1 24.55 8 THR B CA 1
ATOM 1762 C C . THR B 1 8 ? -4.191 40.906 14.25 1 24.55 8 THR B C 1
ATOM 1764 O O . THR B 1 8 ? -3.965 42.094 14.062 1 24.55 8 THR B O 1
ATOM 1767 N N . GLY B 1 9 ? -4.289 40.562 15.469 1 25.06 9 GLY B N 1
ATOM 1768 C CA . GLY B 1 9 ? -4.484 41.562 16.5 1 25.06 9 GLY B CA 1
ATOM 1769 C C . GLY B 1 9 ? -3.281 42.469 16.672 1 25.06 9 GLY B C 1
ATOM 1770 O O . GLY B 1 9 ? -3.271 43.344 17.562 1 25.06 9 GLY B O 1
ATOM 1771 N N . LEU B 1 10 ? -2.121 42.219 16.094 1 25.31 10 LEU B N 1
ATOM 1772 C CA . LEU B 1 10 ? -0.966 43.031 16.469 1 25.31 10 LEU B CA 1
ATOM 1773 C C . LEU B 1 10 ? -1.041 44.406 15.828 1 25.31 10 LEU B C 1
ATOM 1775 O O . LEU B 1 10 ? -0.16 45.25 16.047 1 25.31 10 LEU B O 1
ATOM 1779 N N . PHE B 1 11 ? -2.084 44.688 14.922 1 25.14 11 PHE B N 1
ATOM 1780 C CA . PHE B 1 11 ? -1.85 45.844 14.047 1 25.14 11 PHE B CA 1
ATOM 1781 C C . PHE B 1 11 ? -2.305 47.125 14.711 1 25.14 11 PHE B C 1
ATOM 1783 O O . PHE B 1 11 ? -1.688 48.188 14.523 1 25.14 11 PHE B O 1
ATOM 1790 N N . ASP B 1 12 ? -3.539 47.312 15.289 1 25.69 12 ASP B N 1
ATOM 1791 C CA . ASP B 1 12 ? -4.113 48.656 15.352 1 25.69 12 ASP B CA 1
ATOM 1792 C C . ASP B 1 12 ? -3.375 49.531 16.375 1 25.69 12 ASP B C 1
ATOM 1794 O O . ASP B 1 12 ? -3.164 50.719 16.156 1 25.69 12 ASP B O 1
ATOM 1798 N N . MET B 1 13 ? -3.393 49.219 17.641 1 29.39 13 MET B N 1
ATOM 1799 C CA . MET B 1 13 ? -3.209 50.219 18.688 1 29.39 13 MET B CA 1
ATOM 1800 C C . MET B 1 13 ? -1.827 50.875 18.578 1 29.39 13 MET B C 1
ATOM 1802 O O . MET B 1 13 ? -1.457 51.688 19.422 1 29.39 13 MET B O 1
ATOM 1806 N N . MET B 1 14 ? -0.989 50.375 17.719 1 29.52 14 MET B N 1
ATOM 1807 C CA . MET B 1 14 ? 0.251 51.156 17.672 1 29.52 14 MET B CA 1
ATOM 1808 C C . MET B 1 14 ? 0.008 52.531 17.094 1 29.52 14 MET B C 1
ATOM 1810 O O . MET B 1 14 ? 0.956 53.25 16.75 1 29.52 14 MET B O 1
ATOM 1814 N N . LEU B 1 15 ? -1.165 52.875 16.719 1 30.98 15 LEU B N 1
ATOM 1815 C CA . LEU B 1 15 ? -1.153 54.125 15.969 1 30.98 15 LEU B CA 1
ATOM 1816 C C . LEU B 1 15 ? -0.976 55.312 16.906 1 30.98 15 LEU B C 1
ATOM 1818 O O . LEU B 1 15 ? -1.222 56.469 16.516 1 30.98 15 LEU B O 1
ATOM 1822 N N . GLY B 1 16 ? -0.988 55.344 18.188 1 28.28 16 GLY B N 1
ATOM 1823 C CA . GLY B 1 16 ? -0.72 56.719 18.594 1 28.28 16 GLY B CA 1
ATOM 1824 C C . GLY B 1 16 ? 0.532 57.312 17.969 1 28.28 16 GLY B C 1
ATOM 1825 O O . GLY B 1 16 ? 1.288 56.594 17.312 1 28.28 16 GLY B O 1
ATOM 1826 N N . GLY B 1 17 ? 1.117 58.656 18.359 1 29.38 17 GLY B N 1
ATOM 1827 C CA . GLY B 1 17 ? 2.262 59.375 17.828 1 29.38 17 GLY B CA 1
ATOM 1828 C C . GLY B 1 17 ? 3.451 58.5 17.531 1 29.38 17 GLY B C 1
ATOM 1829 O O . GLY B 1 17 ? 3.611 58.031 16.406 1 29.38 17 GLY B O 1
ATOM 1830 N N . GLY B 1 18 ? 4.645 58.5 18.391 1 30.03 18 GLY B N 1
ATOM 1831 C CA . GLY B 1 18 ? 6.027 58.125 18.203 1 30.03 18 GLY B CA 1
ATOM 1832 C C . GLY B 1 18 ? 6.191 56.625 17.938 1 30.03 18 GLY B C 1
ATOM 1833 O O . GLY B 1 18 ? 6.527 56.219 16.812 1 30.03 18 GLY B O 1
ATOM 1834 N N . SER B 1 19 ? 6.516 55.531 18.984 1 33.94 19 SER B N 1
ATOM 1835 C CA . SER B 1 19 ? 7.199 54.219 18.969 1 33.94 19 SER B CA 1
ATOM 1836 C C . SER B 1 19 ? 6.301 53.125 18.391 1 33.94 19 SER B C 1
ATOM 1838 O O . SER B 1 19 ? 5.113 53.062 18.719 1 33.94 19 SER B O 1
ATOM 1840 N N . ASN B 1 20 ? 6.695 52.219 17.109 1 39 20 ASN B N 1
ATOM 1841 C CA . ASN B 1 20 ? 6.66 51.094 16.156 1 39 20 ASN B CA 1
ATOM 1842 C C . ASN B 1 20 ? 6.273 49.781 16.844 1 39 20 ASN B C 1
ATOM 1844 O O . ASN B 1 20 ? 7.066 48.844 16.891 1 39 20 ASN B O 1
ATOM 1848 N N . VAL B 1 21 ? 5.664 49.75 17.906 1 42.72 21 VAL B N 1
ATOM 1849 C CA . VAL B 1 21 ? 5.527 48.531 18.703 1 42.72 21 VAL B CA 1
ATOM 1850 C C . VAL B 1 21 ? 4.613 47.562 17.984 1 42.72 21 VAL B C 1
ATOM 1852 O O . VAL B 1 21 ? 4.754 46.344 18.141 1 42.72 21 VAL B O 1
ATOM 1855 N N . LEU B 1 22 ? 3.516 47.969 17.297 1 47.06 22 LEU B N 1
ATOM 1856 C CA . LEU B 1 22 ? 2.59 47.031 16.688 1 47.06 22 LEU B CA 1
ATOM 1857 C C . LEU B 1 22 ? 3.123 46.531 15.344 1 47.06 22 LEU B C 1
ATOM 1859 O O . LEU B 1 22 ? 3.756 47.281 14.602 1 47.06 22 LEU B O 1
ATOM 1863 N N . PRO B 1 23 ? 3.023 45.188 15.125 1 52.78 23 PRO B N 1
ATOM 1864 C CA . PRO B 1 23 ? 3.408 44.781 13.781 1 52.78 23 PRO B CA 1
ATOM 1865 C C . PRO B 1 23 ? 2.721 45.594 12.688 1 52.78 23 PRO B C 1
ATOM 1867 O O . PRO B 1 23 ? 1.577 46 12.859 1 52.78 23 PRO B O 1
ATOM 1870 N N . THR B 1 24 ? 3.441 45.969 11.625 1 56.25 24 THR B N 1
ATOM 1871 C CA . THR B 1 24 ? 2.914 46.688 10.477 1 56.25 24 THR B CA 1
ATOM 1872 C C . THR B 1 24 ? 1.912 45.844 9.703 1 56.25 24 THR B C 1
ATOM 1874 O O . THR B 1 24 ? 1.829 44.625 9.914 1 56.25 24 THR B O 1
ATOM 1877 N N . LYS B 1 25 ? 0.998 46.375 8.992 1 59.91 25 LYS B N 1
ATOM 1878 C CA . LYS B 1 25 ? 0.058 45.719 8.094 1 59.91 25 LYS B CA 1
ATOM 1879 C C . LYS B 1 25 ? 0.772 44.688 7.203 1 59.91 25 LYS B C 1
ATOM 1881 O O . LYS B 1 25 ? 0.257 43.594 6.957 1 59.91 25 LYS B O 1
ATOM 1886 N N . GLU B 1 26 ? 1.995 45.031 6.789 1 58.69 26 GLU B N 1
ATOM 1887 C CA . GLU B 1 26 ? 2.781 44.188 5.906 1 58.69 26 GLU B CA 1
ATOM 1888 C C . GLU B 1 26 ? 3.238 42.906 6.625 1 58.69 26 GLU B C 1
ATOM 1890 O O . GLU B 1 26 ? 3.199 41.812 6.055 1 58.69 26 GLU B O 1
ATOM 1895 N N . GLU B 1 27 ? 3.514 43.125 7.828 1 56.16 27 GLU B N 1
ATOM 1896 C CA . GLU B 1 27 ? 3.961 42 8.617 1 56.16 27 GLU B CA 1
ATOM 1897 C C . GLU B 1 27 ? 2.818 41 8.867 1 56.16 27 GLU B C 1
ATOM 1899 O O . GLU B 1 27 ? 3.01 39.812 8.781 1 56.16 27 GLU B O 1
ATOM 1904 N N . GLN B 1 28 ? 1.654 41.469 9.102 1 56.22 28 GLN B N 1
ATOM 1905 C CA . GLN B 1 28 ? 0.475 40.656 9.312 1 56.22 28 GLN B CA 1
ATOM 1906 C C . GLN B 1 28 ? 0.096 39.906 8.039 1 56.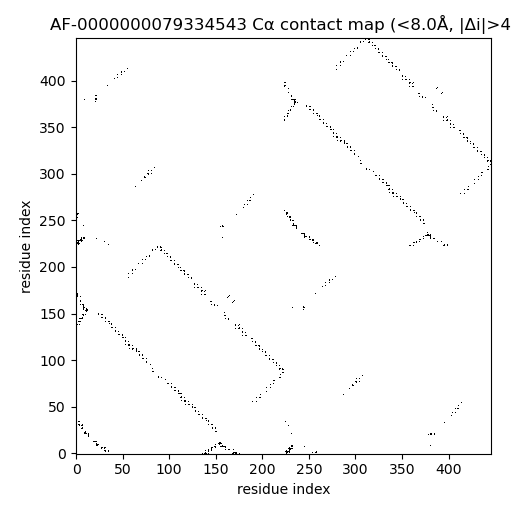22 28 GLN B C 1
ATOM 1908 O O . GLN B 1 28 ? -0.176 38.688 8.078 1 56.22 28 GLN B O 1
ATOM 1913 N N . ALA B 1 29 ? 0.152 40.625 6.961 1 56.91 29 ALA B N 1
ATOM 1914 C CA . ALA B 1 29 ? -0.162 40 5.672 1 56.91 29 ALA B CA 1
ATOM 1915 C C . ALA B 1 29 ? 0.813 38.875 5.348 1 56.91 29 ALA B C 1
ATOM 1917 O O . ALA B 1 29 ? 0.415 37.844 4.816 1 56.91 29 ALA B O 1
ATOM 1918 N N . ASN B 1 30 ? 2.029 39.094 5.699 1 58.16 30 ASN B N 1
ATOM 1919 C CA . ASN B 1 30 ? 3.051 38.094 5.426 1 58.16 30 ASN B CA 1
ATOM 1920 C C . ASN B 1 30 ? 2.803 36.812 6.219 1 58.16 30 ASN B C 1
ATOM 1922 O O . ASN B 1 30 ? 2.996 35.688 5.703 1 58.16 30 ASN B O 1
ATOM 1926 N N . LEU B 1 31 ? 2.287 36.969 7.441 1 59.44 31 LEU B N 1
ATOM 1927 C CA . LEU B 1 31 ? 1.99 35.781 8.266 1 59.44 31 LEU B CA 1
ATOM 1928 C C . LEU B 1 31 ? 0.844 34.969 7.676 1 59.44 31 LEU B C 1
ATOM 1930 O O . LEU B 1 31 ? 0.917 33.75 7.609 1 59.44 31 LEU B O 1
ATOM 1934 N N . LEU B 1 32 ? -0.086 35.719 7.188 1 62.31 32 LEU B N 1
ATOM 1935 C CA . LEU B 1 32 ? -1.257 35.062 6.629 1 62.31 32 LEU B CA 1
ATOM 1936 C C . LEU B 1 32 ? -0.906 34.344 5.324 1 62.31 32 LEU B C 1
ATOM 1938 O O . LEU B 1 32 ? -1.368 33.25 5.078 1 62.31 32 LEU B O 1
ATOM 1942 N N . THR B 1 33 ? 0.012 34.938 4.484 1 63.66 33 THR B N 1
ATOM 1943 C CA . THR B 1 33 ? 0.456 34.344 3.234 1 63.66 33 THR B CA 1
ATOM 1944 C C . THR B 1 33 ? 1.249 33.062 3.5 1 63.66 33 THR B C 1
ATOM 1946 O O . THR B 1 33 ? 1.127 32.062 2.76 1 63.66 33 THR B O 1
ATOM 1949 N N . ASN B 1 34 ? 1.92 33.094 4.594 1 59.84 34 ASN B N 1
ATOM 1950 C CA . ASN B 1 34 ? 2.699 31.922 4.961 1 59.84 34 ASN B CA 1
ATOM 1951 C C . ASN B 1 34 ? 1.798 30.734 5.297 1 59.84 34 ASN B C 1
ATOM 1953 O O . ASN B 1 34 ? 2.074 29.609 4.895 1 59.84 34 ASN B O 1
ATOM 1957 N N . VAL B 1 35 ? 0.718 31.031 5.969 1 61.66 35 VAL B N 1
ATOM 1958 C CA . VAL B 1 35 ? -0.207 29.969 6.344 1 61.66 35 VAL B CA 1
ATOM 1959 C C . VAL B 1 35 ? -0.942 29.453 5.102 1 61.66 35 VAL B C 1
ATOM 1961 O O . VAL B 1 35 ? -1.126 28.25 4.93 1 61.66 35 VAL B O 1
ATOM 1964 N N . GLN B 1 36 ? -1.222 30.391 4.176 1 67.44 36 GLN B N 1
ATOM 1965 C CA . GLN B 1 36 ? -1.895 30.031 2.932 1 67.44 36 GLN B CA 1
ATOM 1966 C C . GLN B 1 36 ? -1.034 29.094 2.09 1 67.44 36 GLN B C 1
ATOM 1968 O O . GLN B 1 36 ? -1.54 28.125 1.518 1 67.44 36 GLN B O 1
ATOM 1973 N N . GLU B 1 37 ? 0.186 29.344 2.014 1 67.06 37 GLU B N 1
ATOM 1974 C CA . GLU B 1 37 ? 1.109 28.516 1.237 1 67.06 37 GLU B CA 1
ATOM 1975 C C . GLU B 1 37 ? 1.179 27.094 1.788 1 67.06 37 GLU B C 1
ATOM 1977 O O . GLU B 1 37 ? 1.251 26.125 1.024 1 67.06 37 GLU B O 1
ATOM 1982 N N . VAL B 1 38 ? 1.068 27.016 3.1 1 63.75 38 VAL B N 1
ATOM 1983 C CA . VAL B 1 38 ? 1.098 25.688 3.725 1 63.75 38 VAL B CA 1
ATOM 1984 C C . VAL B 1 38 ? -0.161 24.922 3.348 1 63.75 38 VAL B C 1
ATOM 1986 O O . VAL B 1 38 ? -0.088 23.734 3.006 1 63.75 38 VAL B O 1
ATOM 1989 N N . PHE B 1 39 ? -1.272 25.625 3.309 1 64.75 39 PHE B N 1
ATOM 1990 C CA . PHE B 1 39 ? -2.531 24.969 2.971 1 64.75 39 PHE B CA 1
ATOM 1991 C C . PHE B 1 39 ? -2.527 24.516 1.519 1 64.75 39 PHE B C 1
ATOM 1993 O O . PHE B 1 39 ? -2.98 23.406 1.213 1 64.75 39 PHE B O 1
ATOM 2000 N N . GLU B 1 40 ? -2.029 25.328 0.614 1 69.06 40 GLU B N 1
ATOM 2001 C CA . GLU B 1 40 ? -1.959 24.969 -0.802 1 69.06 40 GLU B CA 1
ATOM 2002 C C . GLU B 1 40 ? -1.055 23.766 -1.028 1 69.06 40 GLU B C 1
ATOM 2004 O O . GLU B 1 40 ? -1.394 22.859 -1.799 1 69.06 40 GLU B O 1
ATOM 2009 N N . GLN B 1 41 ? 0.004 23.75 -0.359 1 69.62 41 GLN B N 1
ATOM 2010 C CA . GLN B 1 41 ? 0.933 22.641 -0.498 1 69.62 41 GLN B CA 1
ATOM 2011 C C . GLN B 1 41 ? 0.323 21.344 0.035 1 69.62 41 GLN B C 1
ATOM 2013 O O . GLN B 1 41 ? 0.533 20.266 -0.535 1 69.62 41 GLN B O 1
ATOM 2018 N N . LEU B 1 42 ? -0.407 21.484 1.063 1 69.38 42 LEU B N 1
ATOM 2019 C CA . LEU B 1 42 ? -1.062 20.312 1.637 1 69.38 42 LEU B CA 1
ATOM 2020 C C . LEU B 1 42 ? -2.09 19.734 0.668 1 69.38 42 LEU B C 1
ATOM 2022 O O . LEU B 1 42 ? -2.174 18.516 0.5 1 69.38 42 LEU B O 1
ATOM 2026 N N . GLN B 1 43 ? -2.822 20.609 0.021 1 71.5 43 GLN B N 1
ATOM 2027 C CA . GLN B 1 43 ? -3.826 20.156 -0.938 1 71.5 43 GLN B CA 1
ATOM 2028 C C . GLN B 1 43 ? -3.178 19.422 -2.107 1 71.5 43 GLN B C 1
ATOM 2030 O O . GLN B 1 43 ? -3.654 18.375 -2.52 1 71.5 43 GLN B O 1
ATOM 2035 N N . LEU B 1 44 ? -2.197 20.031 -2.588 1 73.12 44 LEU B N 1
ATOM 2036 C CA . LEU B 1 44 ? -1.487 19.406 -3.703 1 73.12 44 LEU B CA 1
ATOM 2037 C C . LEU B 1 44 ? -0.909 18.062 -3.303 1 73.12 44 LEU B C 1
ATOM 2039 O O . LEU B 1 44 ? -1.021 17.078 -4.051 1 73.12 44 LEU B O 1
ATOM 2043 N N . MET B 1 45 ? -0.361 18 -2.135 1 73.56 45 MET B N 1
ATOM 2044 C CA . MET B 1 45 ? 0.292 16.781 -1.661 1 73.56 45 MET B CA 1
ATOM 2045 C C . MET B 1 45 ? -0.723 15.656 -1.475 1 73.56 45 MET B C 1
ATOM 2047 O O . MET B 1 45 ? -0.472 14.516 -1.868 1 73.56 45 MET B O 1
ATOM 2051 N N . VAL B 1 46 ? -1.843 16 -0.945 1 73.69 46 VAL B N 1
ATOM 2052 C CA . VAL B 1 46 ? -2.854 14.984 -0.68 1 73.69 46 VAL B CA 1
ATOM 2053 C C . VAL B 1 46 ? -3.375 14.422 -1.998 1 73.69 46 VAL B C 1
ATOM 2055 O O . VAL B 1 46 ? -3.592 13.211 -2.119 1 73.69 46 VAL B O 1
ATOM 2058 N N . ASN B 1 47 ? -3.498 15.32 -3.014 1 75.56 47 ASN B N 1
ATOM 2059 C CA . ASN B 1 47 ? -3.963 14.875 -4.324 1 75.56 47 ASN B CA 1
ATOM 2060 C C . ASN B 1 47 ? -2.949 13.945 -4.988 1 75.56 47 ASN B C 1
ATOM 2062 O O . ASN B 1 47 ? -3.32 12.914 -5.543 1 75.56 47 ASN B O 1
ATOM 2066 N N . ILE B 1 48 ? -1.763 14.297 -4.941 1 78.5 48 ILE B N 1
ATOM 2067 C CA . ILE B 1 48 ? -0.703 13.5 -5.547 1 78.5 48 ILE B CA 1
ATOM 2068 C C . ILE B 1 48 ? -0.598 12.156 -4.828 1 78.5 48 ILE B C 1
ATOM 2070 O O . ILE B 1 48 ? -0.506 11.109 -5.473 1 78.5 48 ILE B O 1
ATOM 2074 N N . GLU B 1 49 ? -0.666 12.156 -3.57 1 80.88 49 GLU B N 1
ATOM 2075 C CA . GLU B 1 49 ? -0.581 10.93 -2.781 1 80.88 49 GLU B CA 1
ATOM 2076 C C . GLU B 1 49 ? -1.77 10.016 -3.055 1 80.88 49 GLU B C 1
ATOM 2078 O O . GLU B 1 49 ? -1.606 8.797 -3.186 1 80.88 49 GLU B O 1
ATOM 2083 N N . ALA B 1 50 ? -2.926 10.68 -3.137 1 80.44 50 ALA B N 1
ATOM 2084 C CA . ALA B 1 50 ? -4.133 9.898 -3.393 1 80.44 50 ALA B CA 1
ATOM 2085 C C . ALA B 1 50 ? -4.051 9.188 -4.742 1 80.44 50 ALA B C 1
ATOM 2087 O O . ALA B 1 50 ? -4.316 7.988 -4.836 1 80.44 50 ALA B O 1
ATOM 2088 N N . ASN B 1 51 ? -3.639 9.898 -5.738 1 84.81 51 ASN B N 1
ATOM 2089 C CA . ASN B 1 51 ? -3.533 9.328 -7.074 1 84.81 51 ASN B CA 1
ATOM 2090 C C . ASN B 1 51 ? -2.488 8.211 -7.125 1 84.81 51 ASN B C 1
ATOM 2092 O O . ASN B 1 51 ? -2.713 7.176 -7.746 1 84.81 51 ASN B O 1
ATOM 2096 N N . SER B 1 52 ? -1.421 8.453 -6.531 1 87.06 52 SER B N 1
ATOM 2097 C CA . SER B 1 52 ? -0.355 7.457 -6.504 1 87.06 52 SER B CA 1
ATOM 2098 C C . SER B 1 52 ? -0.789 6.207 -5.746 1 87.06 52 SER B C 1
ATOM 2100 O O . SER B 1 52 ? -0.446 5.09 -6.137 1 87.06 52 SER B O 1
ATOM 2102 N N . THR B 1 53 ? -1.521 6.445 -4.707 1 88.75 53 THR B N 1
ATOM 2103 C CA . THR B 1 53 ? -2.031 5.32 -3.93 1 88.75 53 THR B CA 1
ATOM 2104 C C . THR B 1 53 ? -3.01 4.488 -4.758 1 88.75 53 THR B C 1
ATOM 2106 O O . THR B 1 53 ? -2.92 3.262 -4.785 1 88.75 53 THR B O 1
ATOM 2109 N N . ASP B 1 54 ? -3.891 5.184 -5.43 1 89.44 54 ASP B N 1
ATOM 2110 C CA . ASP B 1 54 ? -4.859 4.484 -6.27 1 89.44 54 ASP B CA 1
ATOM 2111 C C . ASP B 1 54 ? -4.16 3.615 -7.312 1 89.44 54 ASP B C 1
ATOM 2113 O O . ASP B 1 54 ? -4.465 2.43 -7.445 1 89.44 54 ASP B O 1
ATOM 2117 N N . GLU B 1 55 ? -3.246 4.184 -7.973 1 91.44 55 GLU B N 1
ATOM 2118 C CA . GLU B 1 55 ? -2.521 3.475 -9.023 1 91.44 55 GLU B CA 1
ATOM 2119 C C . GLU B 1 55 ? -1.753 2.285 -8.453 1 91.44 55 GLU B C 1
ATOM 2121 O O . GLU B 1 55 ? -1.745 1.204 -9.047 1 91.44 55 GLU B O 1
ATOM 2126 N N . SER B 1 56 ? -1.137 2.49 -7.352 1 93.19 56 SER B N 1
ATOM 2127 C CA . SER B 1 56 ? -0.327 1.44 -6.738 1 93.19 56 SER B CA 1
ATOM 2128 C C . SER B 1 56 ? -1.19 0.268 -6.289 1 93.19 56 SER B C 1
ATOM 2130 O O . SER B 1 56 ? -0.832 -0.892 -6.5 1 93.19 56 SER B O 1
ATOM 2132 N N . VAL B 1 57 ? -2.279 0.609 -5.664 1 93.75 57 VAL B N 1
ATOM 2133 C CA . VAL B 1 57 ? -3.174 -0.432 -5.168 1 93.75 57 VAL B CA 1
ATOM 2134 C C . VAL B 1 57 ? -3.693 -1.268 -6.336 1 93.75 57 VAL B C 1
ATOM 2136 O O . VAL B 1 57 ? -3.633 -2.498 -6.305 1 93.75 57 VAL B O 1
ATOM 2139 N N . VAL B 1 58 ? -4.156 -0.593 -7.359 1 94.69 58 VAL B N 1
ATOM 2140 C CA . VAL B 1 58 ? -4.711 -1.293 -8.516 1 94.69 58 VAL B CA 1
ATOM 2141 C C . VAL B 1 58 ? -3.623 -2.135 -9.18 1 94.69 58 VAL B C 1
ATOM 2143 O O . VAL B 1 58 ? -3.861 -3.283 -9.562 1 94.69 58 VAL B O 1
ATOM 2146 N N . SER B 1 59 ? -2.48 -1.623 -9.297 1 94.88 59 SER B N 1
ATOM 2147 C CA . SER B 1 59 ? -1.354 -2.348 -9.883 1 94.88 59 SER B CA 1
ATOM 2148 C C . SER B 1 59 ? -1.021 -3.592 -9.062 1 94.88 59 SER B C 1
ATOM 2150 O O . SER B 1 59 ? -0.779 -4.664 -9.625 1 94.88 59 SER B O 1
ATOM 2152 N N . ASP B 1 60 ? -1.007 -3.467 -7.793 1 94.12 60 ASP B N 1
ATOM 2153 C CA . ASP B 1 60 ? -0.713 -4.594 -6.91 1 94.12 60 ASP B CA 1
ATOM 2154 C C . ASP B 1 60 ? -1.747 -5.703 -7.078 1 94.12 60 ASP B C 1
ATOM 2156 O O . ASP B 1 60 ? -1.392 -6.883 -7.172 1 94.12 60 ASP B O 1
ATOM 2160 N N . ILE B 1 61 ? -2.957 -5.285 -7.082 1 95.56 61 ILE B N 1
ATOM 2161 C CA . ILE B 1 61 ? -4.023 -6.27 -7.219 1 95.56 61 ILE B CA 1
ATOM 2162 C C . ILE B 1 61 ? -3.906 -6.973 -8.57 1 95.56 61 ILE B C 1
ATOM 2164 O O . ILE B 1 61 ? -4.016 -8.203 -8.641 1 95.56 61 ILE B O 1
ATOM 2168 N N . ASN B 1 62 ? -3.619 -6.184 -9.617 1 96.38 62 ASN B N 1
ATOM 2169 C CA . ASN B 1 62 ? -3.459 -6.75 -10.945 1 96.38 62 ASN B CA 1
ATOM 2170 C C . ASN B 1 62 ? -2.328 -7.773 -10.984 1 96.38 62 ASN B C 1
ATOM 2172 O O . ASN B 1 62 ? -2.469 -8.836 -11.594 1 96.38 62 ASN B O 1
ATOM 2176 N N . ARG B 1 63 ? -1.283 -7.512 -10.438 1 96 63 ARG B N 1
ATOM 2177 C CA . ARG B 1 63 ? -0.155 -8.438 -10.406 1 96 63 ARG B CA 1
ATOM 2178 C C . ARG B 1 63 ? -0.531 -9.734 -9.695 1 96 63 ARG B C 1
ATOM 2180 O O . ARG B 1 63 ? -0.18 -10.828 -10.156 1 96 63 ARG B O 1
ATOM 2187 N N . THR B 1 64 ? -1.194 -9.516 -8.547 1 96.94 64 THR B N 1
ATOM 2188 C CA . THR B 1 64 ? -1.637 -10.68 -7.789 1 96.94 64 THR B CA 1
ATOM 2189 C C . THR B 1 64 ? -2.566 -11.547 -8.625 1 96.94 64 THR B C 1
ATOM 2191 O O . THR B 1 64 ? -2.434 -12.773 -8.641 1 96.94 64 THR B O 1
ATOM 2194 N N . VAL B 1 65 ? -3.424 -10.898 -9.312 1 97.31 65 VAL B N 1
ATOM 2195 C CA . VAL B 1 65 ? -4.398 -11.602 -10.141 1 97.31 65 VAL B CA 1
ATOM 2196 C C . VAL B 1 65 ? -3.686 -12.312 -11.289 1 97.31 65 VAL B C 1
ATOM 2198 O O . VAL B 1 65 ? -3.988 -13.469 -11.594 1 97.31 65 VAL B O 1
ATOM 2201 N N . GLU B 1 66 ? -2.74 -11.68 -11.875 1 97.06 66 GLU B N 1
ATOM 2202 C CA . GLU B 1 66 ? -1.989 -12.289 -12.969 1 97.06 66 GLU B CA 1
ATOM 2203 C C . GLU B 1 66 ? -1.23 -13.523 -12.492 1 97.06 66 GLU B C 1
ATOM 2205 O O . GLU B 1 66 ? -1.21 -14.547 -13.18 1 97.06 66 GLU B O 1
ATOM 2210 N N . ARG B 1 67 ? -0.664 -13.422 -11.359 1 96.81 67 ARG B N 1
ATOM 2211 C CA . ARG B 1 67 ? 0.039 -14.562 -10.781 1 96.81 67 ARG B CA 1
ATOM 2212 C C . ARG B 1 67 ? -0.922 -15.711 -10.492 1 96.81 67 ARG B C 1
ATOM 2214 O O . ARG B 1 67 ? -0.577 -16.875 -10.68 1 96.81 67 ARG B O 1
ATOM 2221 N N . ALA B 1 68 ? -2.068 -15.359 -9.992 1 97.56 68 ALA B N 1
ATOM 2222 C CA . ALA B 1 68 ? -3.082 -16.359 -9.703 1 97.56 68 ALA B CA 1
ATOM 2223 C C . ALA B 1 68 ? -3.557 -17.047 -10.984 1 97.56 68 ALA B C 1
ATOM 2225 O O . ALA B 1 68 ? -3.754 -18.266 -11 1 97.56 68 ALA B O 1
ATOM 2226 N N . LYS B 1 69 ? -3.715 -16.281 -12.023 1 97.75 69 LYS B N 1
ATOM 2227 C CA . LYS B 1 69 ? -4.098 -16.859 -13.312 1 97.75 69 LYS B CA 1
ATOM 2228 C C . LYS B 1 69 ? -3.035 -17.812 -13.82 1 97.75 69 LYS B C 1
ATOM 2230 O O . LYS B 1 69 ? -3.359 -18.891 -14.328 1 97.75 69 LYS B O 1
ATOM 2235 N N . ASP B 1 70 ? -1.823 -17.453 -13.711 1 96.94 70 ASP B N 1
ATOM 2236 C CA . ASP B 1 70 ? -0.717 -18.328 -14.102 1 96.94 70 ASP B CA 1
ATOM 2237 C C . ASP B 1 70 ? -0.759 -19.641 -13.32 1 96.94 70 ASP B C 1
ATOM 2239 O O . ASP B 1 70 ? -0.506 -20.703 -13.891 1 96.94 70 ASP B O 1
ATOM 2243 N N . LYS B 1 71 ? -1.039 -19.484 -12.07 1 97.25 71 LYS B N 1
ATOM 2244 C CA . LYS B 1 71 ? -1.122 -20.688 -11.234 1 97.25 71 LYS B CA 1
ATOM 2245 C C . LYS B 1 71 ? -2.277 -21.578 -11.672 1 97.25 71 LYS B C 1
ATOM 2247 O O . LYS B 1 71 ? -2.143 -22.812 -11.695 1 97.25 71 LYS B O 1
ATOM 2252 N N . LEU B 1 72 ? -3.332 -21.016 -12 1 97.5 72 LEU B N 1
ATOM 2253 C CA . LEU B 1 72 ? -4.473 -21.781 -12.484 1 97.5 72 LEU B CA 1
ATOM 2254 C C . LEU B 1 72 ? -4.113 -22.547 -13.758 1 97.5 72 LEU B C 1
ATOM 2256 O O . LEU B 1 72 ? -4.496 -23.703 -13.93 1 97.5 72 LEU B O 1
ATOM 2260 N N . GLU B 1 73 ? -3.439 -21.891 -14.633 1 97.06 73 GLU B N 1
ATOM 2261 C CA . GLU B 1 73 ? -2.998 -22.516 -15.867 1 97.06 73 GLU B CA 1
ATOM 2262 C C . GLU B 1 73 ? -2.068 -23.703 -15.586 1 97.06 73 GLU B C 1
ATOM 2264 O O . GLU B 1 73 ? -2.131 -24.719 -16.266 1 97.06 73 GLU B O 1
ATOM 2269 N N . LEU B 1 74 ? -1.238 -23.484 -14.617 1 97.62 74 LEU B N 1
ATOM 2270 C CA . LEU B 1 74 ? -0.336 -24.547 -14.219 1 97.62 74 LEU B CA 1
ATOM 2271 C C . LEU B 1 74 ? -1.116 -25.734 -13.664 1 97.62 74 LEU B C 1
ATOM 2273 O O . LEU B 1 74 ? -0.779 -26.891 -13.938 1 97.62 74 LEU B O 1
ATOM 2277 N N . ILE B 1 75 ? -2.096 -25.469 -12.891 1 97.56 75 ILE B N 1
ATOM 2278 C CA . ILE B 1 75 ? -2.945 -26.516 -12.328 1 97.56 75 ILE B CA 1
ATOM 2279 C C . ILE B 1 75 ? -3.656 -27.266 -13.453 1 97.56 75 ILE B C 1
ATOM 2281 O O . ILE B 1 75 ? -3.779 -28.5 -13.406 1 97.56 75 ILE B O 1
ATOM 2285 N N . GLU B 1 76 ? -4.094 -26.5 -14.414 1 97.19 76 GLU B N 1
ATOM 2286 C CA . GLU B 1 76 ? -4.695 -27.109 -15.602 1 97.19 76 GLU B CA 1
ATOM 2287 C C . GLU B 1 76 ? -3.719 -28.062 -16.281 1 97.19 76 GLU B C 1
ATOM 2289 O O . GLU B 1 76 ? -4.051 -29.219 -16.562 1 97.19 76 GLU B O 1
ATOM 2294 N N . GLU B 1 77 ? -2.557 -27.578 -16.531 1 96.38 77 GLU B N 1
ATOM 2295 C CA . GLU B 1 77 ? -1.542 -28.375 -17.203 1 96.38 77 GLU B CA 1
ATOM 2296 C C . GLU B 1 77 ? -1.226 -29.641 -16.406 1 96.38 77 GLU B C 1
ATOM 2298 O O . GLU B 1 77 ? -1.097 -30.734 -16.969 1 96.38 77 GLU B O 1
ATOM 2303 N N . LEU B 1 78 ? -1.085 -29.5 -15.148 1 96.19 78 LEU B N 1
ATOM 2304 C CA . LEU B 1 78 ? -0.8 -30.641 -14.281 1 96.19 78 LEU B CA 1
ATOM 2305 C C . LEU B 1 78 ? -1.926 -31.672 -14.344 1 96.19 78 LEU B C 1
ATOM 2307 O O . LEU B 1 78 ? -1.671 -32.875 -14.477 1 96.19 78 LEU B O 1
ATOM 2311 N N . SER B 1 79 ? -3.111 -31.156 -14.234 1 94.62 79 SER B N 1
ATOM 2312 C CA . SER B 1 79 ? -4.273 -32.031 -14.273 1 94.62 79 SER B CA 1
ATOM 2313 C C . SER B 1 79 ? -4.355 -32.781 -15.602 1 94.62 79 SER B C 1
ATOM 2315 O O . SER B 1 79 ? -4.578 -34 -15.617 1 94.62 79 SER B O 1
ATOM 2317 N N . LEU B 1 80 ? -4.145 -32.031 -16.656 1 93.06 80 LEU B N 1
ATOM 2318 C CA . LEU B 1 80 ? -4.195 -32.656 -17.969 1 93.06 80 LEU B CA 1
ATOM 2319 C C . LEU B 1 80 ? -3.061 -33.656 -18.156 1 93.06 80 LEU B C 1
ATOM 2321 O O . LEU B 1 80 ? -3.248 -34.719 -18.766 1 93.06 80 LEU B O 1
ATOM 2325 N N . THR B 1 81 ? -1.888 -33.375 -17.625 1 92.19 81 THR B N 1
ATOM 2326 C CA . THR B 1 81 ? -0.751 -34.281 -17.688 1 92.19 81 THR B CA 1
ATOM 2327 C C . THR B 1 81 ? -1.052 -35.562 -16.906 1 92.19 81 THR B C 1
ATOM 2329 O O . THR B 1 81 ? -0.779 -36.656 -17.391 1 92.19 81 THR B O 1
ATOM 2332 N N . LYS B 1 82 ? -1.653 -35.438 -15.781 1 90.88 82 LYS B N 1
ATOM 2333 C CA . LYS B 1 82 ? -2.012 -36.594 -14.984 1 90.88 82 LYS B CA 1
ATOM 2334 C C . LYS B 1 82 ? -3.037 -37.469 -15.703 1 90.88 82 LYS B C 1
ATOM 2336 O O . LYS B 1 82 ? -2.957 -38.688 -15.664 1 90.88 82 LYS B O 1
ATOM 2341 N N . MET B 1 83 ? -3.934 -36.844 -16.406 1 88.69 83 MET B N 1
ATOM 2342 C CA . MET B 1 83 ? -4.957 -37.562 -17.141 1 88.69 83 MET B CA 1
ATOM 2343 C C . MET B 1 83 ? -4.352 -38.312 -18.344 1 88.69 83 MET B C 1
ATOM 2345 O O . MET B 1 83 ? -4.754 -39.438 -18.656 1 88.69 83 MET B O 1
ATOM 2349 N N . SER B 1 84 ? -3.426 -37.688 -18.969 1 85.81 84 SER B N 1
ATOM 2350 C CA . SER B 1 84 ? -2.814 -38.281 -20.172 1 85.81 84 SER B CA 1
ATOM 2351 C C . SER B 1 84 ? -1.937 -39.469 -19.812 1 85.81 84 SER B C 1
ATOM 2353 O O . SER B 1 84 ? -1.706 -40.344 -20.641 1 85.81 84 SER B O 1
ATOM 2355 N N . CYS B 1 85 ? -1.433 -39.438 -18.641 1 82.5 85 CYS B N 1
ATOM 2356 C CA . CYS B 1 85 ? -0.609 -40.562 -18.172 1 82.5 85 CYS B CA 1
ATOM 2357 C C . CYS B 1 85 ? -1.473 -41.75 -17.781 1 82.5 85 CYS B C 1
ATOM 2359 O O . CYS B 1 85 ? -0.975 -42.875 -17.672 1 82.5 85 CYS B O 1
ATOM 2361 N N . GLY B 1 86 ? -2.736 -41.5 -17.688 1 74.25 86 GLY B N 1
ATOM 2362 C CA . 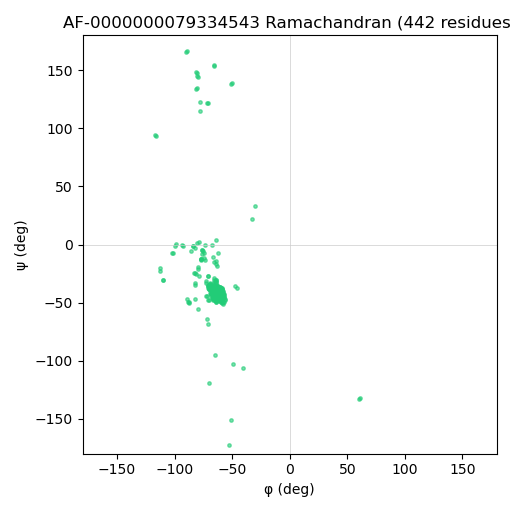GLY B 1 86 ? -3.648 -42.562 -17.328 1 74.25 86 GLY B CA 1
ATOM 2363 C C . GLY B 1 86 ? -4.176 -43.312 -18.531 1 74.25 86 GLY B C 1
ATOM 2364 O O . GLY B 1 86 ? -3.898 -42.969 -19.672 1 74.25 86 GLY B O 1
ATOM 2365 N N . SER B 1 87 ? -4.805 -44.5 -18.359 1 64.25 87 SER B N 1
ATOM 2366 C CA . SER B 1 87 ? -5.082 -45.562 -19.312 1 64.25 87 SER B CA 1
ATOM 2367 C C . SER B 1 87 ? -6.328 -45.25 -20.141 1 64.25 87 SER B C 1
ATOM 2369 O O . SER B 1 87 ? -6.48 -45.75 -21.25 1 64.25 87 SER B O 1
ATOM 2371 N N . ASN B 1 88 ? -7.273 -44.469 -19.703 1 66.56 88 ASN B N 1
ATOM 2372 C CA . ASN B 1 88 ? -8.508 -44.406 -20.469 1 66.56 88 ASN B CA 1
ATOM 2373 C C . ASN B 1 88 ? -8.742 -43 -21.047 1 66.56 88 ASN B C 1
ATOM 2375 O O . ASN B 1 88 ? -9.406 -42.188 -20.406 1 66.56 88 ASN B O 1
ATOM 2379 N N . GLN B 1 89 ? -8.328 -42.781 -22.219 1 66.38 89 GLN B N 1
ATOM 2380 C CA . GLN B 1 89 ? -8.336 -41.469 -22.875 1 66.38 89 GLN B CA 1
ATOM 2381 C C . GLN B 1 89 ? -9.766 -41.031 -23.188 1 66.38 89 GLN B C 1
ATOM 2383 O O . GLN B 1 89 ? -10.078 -39.844 -23.094 1 66.38 89 GLN B O 1
ATOM 2388 N N . VAL B 1 90 ? -10.633 -42.031 -23.5 1 65.88 90 VAL B N 1
ATOM 2389 C CA . VAL B 1 90 ? -11.977 -41.656 -23.953 1 65.88 90 VAL B CA 1
ATOM 2390 C C . VAL B 1 90 ? -12.75 -41.031 -22.797 1 65.88 90 VAL B C 1
ATOM 2392 O O . VAL B 1 90 ? -13.43 -40.031 -22.969 1 65.88 90 VAL B O 1
ATOM 2395 N N . CYS B 1 91 ? -12.555 -41.594 -21.609 1 70.69 91 CYS B N 1
ATOM 2396 C CA . CYS B 1 91 ? -13.312 -41.094 -20.469 1 70.69 91 CYS B CA 1
ATOM 2397 C C . CYS B 1 91 ? -12.758 -39.75 -19.984 1 70.69 91 CYS B C 1
ATOM 2399 O O . CYS B 1 91 ? -13.453 -39 -19.328 1 70.69 91 CYS B O 1
ATOM 2401 N N . MET B 1 92 ? -11.711 -39.469 -20.625 1 84.88 92 MET B N 1
ATOM 2402 C CA . MET B 1 92 ? -11.023 -38.312 -20.047 1 84.88 92 MET B CA 1
ATOM 2403 C C . MET B 1 92 ? -11.312 -37.031 -20.875 1 84.88 92 MET B C 1
ATOM 2405 O O . MET B 1 92 ? -11.062 -35.938 -20.406 1 84.88 92 MET B O 1
ATOM 2409 N N . LEU B 1 93 ? -11.992 -37.188 -22.031 1 84.69 93 LEU B N 1
ATOM 2410 C CA . LEU B 1 93 ? -12.234 -36.062 -22.906 1 84.69 93 LEU B CA 1
ATOM 2411 C C . LEU B 1 93 ? -13.18 -35.062 -22.234 1 84.69 93 LEU B C 1
ATOM 2413 O O . LEU B 1 93 ? -12.938 -33.844 -22.25 1 84.69 93 LEU B O 1
ATOM 2417 N N . GLU B 1 94 ? -14.273 -35.562 -21.672 1 87.88 94 GLU B N 1
ATOM 2418 C CA . GLU B 1 94 ? -15.234 -34.688 -21 1 87.88 94 GLU B CA 1
ATOM 2419 C C . GLU B 1 94 ? -14.602 -33.969 -19.797 1 87.88 94 GLU B C 1
ATOM 2421 O O . GLU B 1 94 ? -14.828 -32.781 -19.594 1 87.88 94 GLU B O 1
ATOM 2426 N N . SER B 1 95 ? -13.891 -34.75 -19.078 1 91.94 95 SER B N 1
ATOM 2427 C CA . SER B 1 95 ? -13.227 -34.188 -17.922 1 91.94 95 SER B CA 1
ATOM 2428 C C . SER B 1 95 ? -12.242 -33.094 -18.328 1 91.94 95 SER B C 1
ATOM 2430 O O . SER B 1 95 ? -12.117 -32.062 -17.625 1 91.94 95 SER B O 1
ATOM 2432 N N . LYS B 1 96 ? -11.531 -33.25 -19.422 1 93.5 96 LYS B N 1
ATOM 2433 C CA . LYS B 1 96 ? -10.602 -32.25 -19.922 1 93.5 96 LYS B CA 1
ATOM 2434 C C . LYS B 1 96 ? -11.336 -30.938 -20.25 1 93.5 96 LYS B C 1
ATOM 2436 O O . LYS B 1 96 ? -10.875 -29.859 -19.875 1 93.5 96 LYS B O 1
ATOM 2441 N N . GLN B 1 97 ? -12.438 -31.109 -20.922 1 94.5 97 GLN B N 1
ATOM 2442 C CA . GLN B 1 97 ? -13.219 -29.938 -21.281 1 94.5 97 GLN B CA 1
ATOM 2443 C C . GLN B 1 97 ? -13.742 -29.203 -20.047 1 94.5 97 GLN B C 1
ATOM 2445 O O . GLN B 1 97 ? -13.781 -27.969 -20.016 1 94.5 97 GLN B O 1
ATOM 2450 N N . ILE B 1 98 ? -14.117 -29.922 -19.078 1 95.88 98 ILE B N 1
ATOM 2451 C CA . ILE B 1 98 ? -14.633 -29.328 -17.828 1 95.88 98 ILE B CA 1
ATOM 2452 C C . ILE B 1 98 ? -13.516 -28.562 -17.125 1 95.88 98 ILE B C 1
ATOM 2454 O O . ILE B 1 98 ? -13.727 -27.453 -16.656 1 95.88 98 ILE B O 1
ATOM 2458 N N . ILE B 1 99 ? -12.328 -29.109 -17.047 1 96.75 99 ILE B N 1
ATOM 2459 C CA . ILE B 1 99 ? -11.203 -28.469 -16.375 1 96.75 99 ILE B CA 1
ATOM 2460 C C . ILE B 1 99 ? -10.836 -27.188 -17.109 1 96.75 99 ILE B C 1
ATOM 2462 O O . ILE B 1 99 ? -10.617 -26.141 -16.484 1 96.75 99 ILE B O 1
ATOM 2466 N N . GLU B 1 100 ? -10.797 -27.203 -18.453 1 96.88 100 GLU B N 1
ATOM 2467 C CA . GLU B 1 100 ? -10.508 -26.016 -19.234 1 96.88 100 GLU B CA 1
ATOM 2468 C C . GLU B 1 100 ? -11.523 -24.906 -18.969 1 96.88 100 GLU B C 1
ATOM 2470 O O . GLU B 1 100 ? -11.156 -23.75 -18.828 1 96.88 100 GLU B O 1
ATOM 2475 N N . LYS B 1 101 ? -12.719 -25.281 -18.859 1 97.81 101 LYS B N 1
ATOM 2476 C CA . LYS B 1 101 ? -13.781 -24.312 -18.594 1 97.81 101 LYS B CA 1
ATOM 2477 C C . LYS B 1 101 ? -13.656 -23.75 -17.172 1 97.81 101 LYS B C 1
ATOM 2479 O O . LYS B 1 101 ? -13.891 -22.547 -16.969 1 97.81 101 LYS B O 1
ATOM 2484 N N . LEU B 1 102 ? -13.375 -24.578 -16.25 1 98 102 LEU B N 1
ATOM 2485 C CA . LEU B 1 102 ? -13.195 -24.125 -14.883 1 98 102 LEU B CA 1
ATOM 2486 C C . LEU B 1 102 ? -12.062 -23.109 -14.789 1 98 102 LEU B C 1
ATOM 2488 O O . LEU B 1 102 ? -12.164 -22.125 -14.062 1 98 102 LEU B O 1
ATOM 2492 N N . VAL B 1 103 ? -10.977 -23.344 -15.484 1 98.19 103 VAL B N 1
ATOM 2493 C CA . VAL B 1 103 ? -9.844 -22.438 -15.492 1 98.19 103 VAL B CA 1
ATOM 2494 C C . VAL B 1 103 ? -10.258 -21.094 -16.094 1 98.19 103 VAL B C 1
ATOM 2496 O O . VAL B 1 103 ? -9.93 -20.031 -15.555 1 98.19 103 VAL B O 1
ATOM 2499 N N . GLU B 1 104 ? -11.016 -21.109 -17.188 1 97.5 104 GLU B N 1
ATOM 2500 C CA . GLU B 1 104 ? -11.516 -19.891 -17.812 1 97.5 104 GLU B CA 1
ATOM 2501 C C . GLU B 1 104 ? -12.438 -19.125 -16.875 1 97.5 104 GLU B C 1
ATOM 2503 O O . GLU B 1 104 ? -12.305 -17.906 -16.734 1 97.5 104 GLU B O 1
ATOM 2508 N N . ASP B 1 105 ? -13.344 -19.828 -16.266 1 98 105 ASP B N 1
ATOM 2509 C CA . ASP B 1 105 ? -14.266 -19.188 -15.328 1 98 105 ASP B CA 1
ATOM 2510 C C . ASP B 1 105 ? -13.523 -18.609 -14.133 1 98 105 ASP B C 1
ATOM 2512 O O . ASP B 1 105 ? -13.852 -17.516 -13.664 1 98 105 ASP B O 1
ATOM 2516 N N . GLY B 1 106 ? -12.57 -19.391 -13.594 1 98.31 106 GLY B N 1
ATOM 2517 C CA . GLY B 1 106 ? -11.758 -18.906 -12.492 1 98.31 106 GLY B CA 1
ATOM 2518 C C . GLY B 1 106 ? -11.008 -17.641 -12.828 1 98.31 106 GLY B C 1
ATOM 2519 O O . GLY B 1 106 ? -10.953 -16.703 -12.016 1 98.31 106 GLY B O 1
ATOM 2520 N N . ALA B 1 107 ? -10.438 -17.531 -14.055 1 97.5 107 ALA B N 1
ATOM 2521 C CA . ALA B 1 107 ? -9.742 -16.328 -14.516 1 97.5 107 ALA B CA 1
ATOM 2522 C C . ALA B 1 107 ? -10.68 -15.133 -14.562 1 97.5 107 ALA B C 1
ATOM 2524 O O . ALA B 1 107 ? -10.289 -14.016 -14.219 1 97.5 107 ALA B O 1
ATOM 2525 N N . GLY B 1 108 ? -11.891 -15.359 -15.047 1 97.06 108 GLY B N 1
ATOM 2526 C CA . GLY B 1 108 ? -12.883 -14.297 -15.07 1 97.06 108 GLY B CA 1
ATOM 2527 C C . GLY B 1 108 ? -13.227 -13.773 -13.688 1 97.06 108 GLY B C 1
ATOM 2528 O O . GLY B 1 108 ? -13.336 -12.562 -13.492 1 97.06 108 GLY B O 1
ATOM 2529 N N . GLU B 1 109 ? -13.438 -14.641 -12.758 1 97.62 109 GLU B N 1
ATOM 2530 C CA . GLU B 1 109 ? -13.758 -14.219 -11.398 1 97.62 109 GLU B CA 1
ATOM 2531 C C . GLU B 1 109 ? -12.586 -13.477 -10.758 1 97.62 109 GLU B C 1
ATOM 2533 O O . GLU B 1 109 ? -12.789 -12.57 -9.953 1 97.62 109 GLU B O 1
ATOM 2538 N N . LEU B 1 110 ? -11.336 -13.922 -11.078 1 98.19 110 LEU B N 1
ATOM 2539 C CA . LEU B 1 110 ? -10.156 -13.211 -10.594 1 98.19 110 LEU B CA 1
ATOM 2540 C C . LEU B 1 110 ? -10.156 -11.766 -11.078 1 98.19 110 LEU B C 1
ATOM 2542 O O . LEU B 1 110 ? -9.781 -10.852 -10.336 1 98.19 110 LEU B O 1
ATOM 2546 N N . GLU B 1 111 ? -10.586 -11.539 -12.305 1 97.19 111 GLU B N 1
ATOM 2547 C CA . GLU B 1 111 ? -10.648 -10.188 -12.852 1 97.19 111 GLU B CA 1
ATOM 2548 C C . GLU B 1 111 ? -11.648 -9.328 -12.086 1 97.19 111 GLU B C 1
ATOM 2550 O O . GLU B 1 111 ? -11.453 -8.117 -11.945 1 97.19 111 GLU B O 1
ATOM 2555 N N . ALA B 1 112 ? -12.672 -9.969 -11.602 1 96.81 112 ALA B N 1
ATOM 2556 C CA . ALA B 1 112 ? -13.664 -9.242 -10.82 1 96.81 112 ALA B CA 1
ATOM 2557 C C . ALA B 1 112 ? -13.062 -8.695 -9.531 1 96.81 112 ALA B C 1
ATOM 2559 O O . ALA B 1 112 ? -13.492 -7.652 -9.031 1 96.81 112 ALA B O 1
ATOM 2560 N N . CYS B 1 113 ? -12.07 -9.383 -8.969 1 96.94 113 CYS B N 1
ATOM 2561 C CA . CYS B 1 113 ? -11.383 -8.906 -7.773 1 96.94 113 CYS B CA 1
ATOM 2562 C C . CYS B 1 113 ? -10.672 -7.586 -8.047 1 96.94 113 CYS B C 1
ATOM 2564 O O . CYS B 1 113 ? -10.609 -6.715 -7.176 1 96.94 113 CYS B O 1
ATOM 2566 N N . VAL B 1 114 ? -10.117 -7.414 -9.273 1 96.19 114 VAL B N 1
ATOM 2567 C CA . VAL B 1 114 ? -9.438 -6.18 -9.656 1 96.19 114 VAL B CA 1
ATOM 2568 C C . VAL B 1 114 ? -10.453 -5.035 -9.719 1 96.19 114 VAL B C 1
ATOM 2570 O O . VAL B 1 114 ? -10.211 -3.953 -9.18 1 96.19 114 VAL B O 1
ATOM 2573 N N . SER B 1 115 ? -11.555 -5.32 -10.352 1 95.75 115 SER B N 1
ATOM 2574 C CA . SER B 1 115 ? -12.586 -4.297 -10.523 1 95.75 115 SER B CA 1
ATOM 2575 C C . SER B 1 115 ? -13.109 -3.812 -9.172 1 95.75 115 SER B C 1
ATOM 2577 O O . SER B 1 115 ? -13.297 -2.611 -8.969 1 95.75 115 SER B O 1
ATOM 2579 N N . GLN B 1 116 ? -13.328 -4.73 -8.352 1 94.81 116 GLN B N 1
ATOM 2580 C CA . GLN B 1 116 ? -13.82 -4.383 -7.023 1 94.81 116 GLN B CA 1
ATOM 2581 C C . GLN B 1 116 ? -12.789 -3.557 -6.254 1 94.81 116 GLN B C 1
ATOM 2583 O O . GLN B 1 116 ? -13.133 -2.529 -5.664 1 94.81 116 GLN B O 1
ATOM 2588 N N . GLY B 1 117 ? -11.531 -4.031 -6.219 1 95.25 117 GLY B N 1
ATOM 2589 C CA . GLY B 1 117 ? -10.484 -3.285 -5.547 1 95.25 117 GLY B CA 1
ATOM 2590 C C . GLY B 1 117 ? -10.289 -1.89 -6.113 1 95.25 117 GLY B C 1
ATOM 2591 O O . GLY B 1 117 ? -10.117 -0.929 -5.359 1 95.25 117 GLY B O 1
ATOM 2592 N N . SER B 1 118 ? -10.391 -1.726 -7.41 1 95.56 118 SER B N 1
ATOM 2593 C CA . SER B 1 118 ? -10.242 -0.445 -8.094 1 95.56 118 SER B CA 1
ATOM 2594 C C . SER B 1 118 ? -11.352 0.525 -7.707 1 95.56 118 SER B C 1
ATOM 2596 O O . SER B 1 118 ? -11.094 1.697 -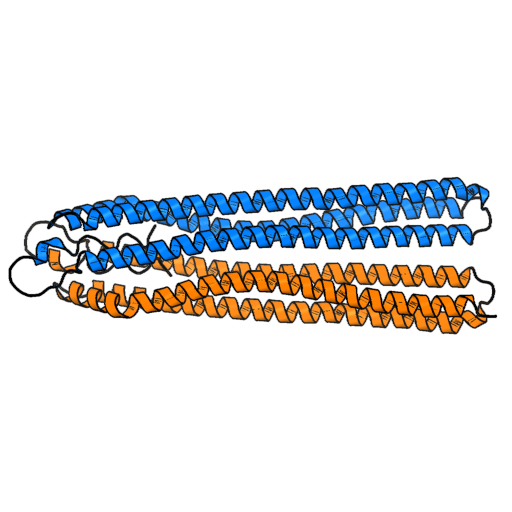7.43 1 95.56 118 SER B O 1
ATOM 2598 N N . ALA B 1 119 ? -12.531 0.059 -7.695 1 95.75 119 ALA B N 1
ATOM 2599 C CA . ALA B 1 119 ? -13.68 0.899 -7.348 1 95.75 119 ALA B CA 1
ATOM 2600 C C . ALA B 1 119 ? -13.586 1.382 -5.902 1 95.75 119 ALA B C 1
ATOM 2602 O O . ALA B 1 119 ? -13.859 2.547 -5.613 1 95.75 119 ALA B O 1
ATOM 2603 N N . GLU B 1 120 ? -13.25 0.535 -5.051 1 95.62 120 GLU B N 1
ATOM 2604 C CA . GLU B 1 120 ? -13.203 0.865 -3.629 1 95.62 120 GLU B CA 1
ATOM 2605 C C . GLU B 1 120 ? -12.094 1.87 -3.332 1 95.62 120 GLU B C 1
ATOM 2607 O O . GLU B 1 120 ? -12.281 2.795 -2.541 1 95.62 120 GLU B O 1
ATOM 2612 N N . VAL B 1 121 ? -10.891 1.681 -3.947 1 95.12 121 VAL B N 1
ATOM 2613 C CA . VAL B 1 121 ? -9.781 2.584 -3.662 1 95.12 121 VAL B CA 1
ATOM 2614 C C . VAL B 1 121 ? -10.07 3.961 -4.258 1 95.12 121 VAL B C 1
ATOM 2616 O O . VAL B 1 121 ? -9.711 4.984 -3.668 1 95.12 121 VAL B O 1
ATOM 2619 N N . THR B 1 122 ? -10.75 4.008 -5.402 1 93.44 122 THR B N 1
ATOM 2620 C CA . THR B 1 122 ? -11.133 5.277 -6.016 1 93.44 122 THR B CA 1
ATOM 2621 C C . THR B 1 122 ? -12.148 6.016 -5.145 1 93.44 122 THR B C 1
ATOM 2623 O O . THR B 1 122 ? -12.031 7.223 -4.938 1 93.44 122 THR B O 1
ATOM 2626 N N . ALA B 1 123 ? -13.07 5.301 -4.66 1 93.94 123 ALA B N 1
ATOM 2627 C CA . ALA B 1 123 ? -14.062 5.895 -3.77 1 93.94 123 ALA B CA 1
ATOM 2628 C C . ALA B 1 123 ? -13.406 6.438 -2.504 1 93.94 123 ALA B C 1
ATOM 2630 O O . ALA B 1 123 ? -13.773 7.516 -2.023 1 93.94 123 ALA B O 1
ATOM 2631 N N . ASN B 1 124 ? -12.484 5.676 -1.987 1 94.31 124 ASN B N 1
ATOM 2632 C CA . ASN B 1 124 ? -11.758 6.102 -0.798 1 94.31 124 ASN B CA 1
ATOM 2633 C C . ASN B 1 124 ? -10.969 7.383 -1.053 1 94.31 124 ASN B C 1
ATOM 2635 O O . ASN B 1 124 ? -11.031 8.32 -0.257 1 94.31 124 ASN B O 1
ATOM 2639 N N . SER B 1 125 ? -10.25 7.406 -2.139 1 89.44 125 SER B N 1
ATOM 2640 C CA . SER B 1 125 ? -9.445 8.57 -2.502 1 89.44 125 SER B CA 1
ATOM 2641 C C . SER B 1 125 ? -10.32 9.789 -2.744 1 89.44 125 SER B C 1
ATOM 2643 O O . SER B 1 125 ? -9.977 10.898 -2.34 1 89.44 125 SER B O 1
ATOM 2645 N N . PHE B 1 126 ? -11.414 9.594 -3.326 1 91.5 126 PHE B N 1
ATOM 2646 C CA . PHE B 1 126 ? -12.336 10.695 -3.588 1 91.5 126 PHE B CA 1
ATOM 2647 C C . PHE B 1 126 ? -12.852 11.289 -2.283 1 91.5 126 PHE B C 1
ATOM 2649 O O . PHE B 1 126 ? -12.914 12.516 -2.137 1 91.5 126 PHE B O 1
ATOM 2656 N N . SER B 1 127 ? -13.227 10.477 -1.399 1 91.25 127 SER B N 1
ATOM 2657 C CA . SER B 1 127 ? -13.695 10.93 -0.096 1 91.25 127 SER B CA 1
ATOM 2658 C C . SER B 1 127 ? -12.625 11.727 0.64 1 91.25 127 SER B C 1
ATOM 2660 O O . SER B 1 127 ? -12.906 12.781 1.214 1 91.25 127 SER B O 1
ATOM 2662 N N . LEU B 1 128 ? -11.414 11.234 0.609 1 88.25 128 LEU B N 1
ATOM 2663 C CA . LEU B 1 128 ? -10.289 11.891 1.274 1 88.25 128 LEU B CA 1
ATOM 2664 C C . LEU B 1 128 ? -10.008 13.25 0.643 1 88.25 128 LEU B C 1
ATOM 2666 O O . LEU B 1 128 ? -9.797 14.234 1.353 1 88.25 128 LEU B O 1
ATOM 2670 N N . MET B 1 129 ? -10.016 13.242 -0.691 1 85.62 129 MET B N 1
ATOM 2671 C CA . MET B 1 129 ? -9.758 14.484 -1.405 1 85.62 129 MET B CA 1
ATOM 2672 C C . MET B 1 129 ? -10.828 15.531 -1.09 1 85.62 129 MET B C 1
ATOM 2674 O O . MET B 1 129 ? -10.508 16.688 -0.831 1 85.62 129 MET B O 1
ATOM 2678 N N . ASN B 1 130 ? -12.039 15.117 -1.021 1 89.25 130 ASN B N 1
ATOM 2679 C CA . ASN B 1 130 ? -13.141 16.031 -0.739 1 89.25 130 ASN B CA 1
ATOM 2680 C C . ASN B 1 130 ? -13.07 16.578 0.685 1 89.25 130 ASN B C 1
ATOM 2682 O O . ASN B 1 130 ? -13.305 17.766 0.914 1 89.25 130 ASN B O 1
ATOM 2686 N N . THR B 1 131 ? -12.75 15.711 1.578 1 87.44 131 THR B N 1
ATOM 2687 C CA . THR B 1 131 ? -12.633 16.125 2.973 1 87.44 131 THR B CA 1
ATOM 2688 C C . THR B 1 131 ? -11.492 17.109 3.152 1 87.44 131 THR B C 1
ATOM 2690 O O . THR B 1 131 ? -11.633 18.109 3.852 1 87.44 131 THR B O 1
ATOM 2693 N N . THR B 1 132 ? -10.375 16.875 2.57 1 82.38 132 THR B N 1
ATOM 2694 C CA . THR B 1 132 ? -9.211 17.766 2.648 1 82.38 132 THR B CA 1
ATOM 2695 C C . THR B 1 132 ? -9.508 19.094 1.98 1 82.38 132 THR B C 1
ATOM 2697 O O . THR B 1 132 ? -9.172 20.156 2.521 1 82.38 132 THR B O 1
ATOM 2700 N N . LEU B 1 133 ? -10.164 19.047 0.779 1 84.12 133 LEU B N 1
ATOM 2701 C CA . LEU B 1 133 ? -10.531 20.266 0.067 1 84.12 133 LEU B CA 1
ATOM 2702 C C . LEU B 1 133 ? -11.453 21.141 0.918 1 84.12 133 LEU B C 1
ATOM 2704 O O . LEU B 1 133 ? -11.234 22.344 1.029 1 84.12 133 LEU B O 1
ATOM 2708 N N . PHE B 1 134 ? -12.391 20.547 1.602 1 88.5 134 PHE B N 1
ATOM 2709 C CA . PHE B 1 134 ? -13.312 21.281 2.453 1 88.5 134 PHE B CA 1
ATOM 2710 C C . PHE B 1 134 ? -12.57 21.938 3.617 1 88.5 134 PHE B C 1
ATOM 2712 O O . PHE B 1 134 ? -12.797 23.109 3.928 1 88.5 134 PHE B O 1
ATOM 2719 N N . ALA B 1 135 ? -11.695 21.172 4.23 1 83.69 135 ALA B N 1
ATOM 2720 C CA . ALA B 1 135 ? -10.93 21.688 5.363 1 83.69 135 ALA B CA 1
ATOM 2721 C C . ALA B 1 135 ? -10.039 22.859 4.941 1 83.69 135 ALA B C 1
ATOM 2723 O O . ALA B 1 135 ? -9.961 23.875 5.633 1 83.69 135 ALA B O 1
ATOM 2724 N N . THR B 1 136 ? -9.367 22.734 3.789 1 80 136 THR B N 1
ATOM 2725 C CA . THR B 1 136 ? -8.484 23.797 3.299 1 80 136 THR B CA 1
ATOM 2726 C C . THR B 1 136 ? -9.289 25.047 2.932 1 80 136 THR B C 1
ATOM 2728 O O . THR B 1 136 ? -8.836 26.156 3.16 1 80 136 THR B O 1
ATOM 2731 N N . GLU B 1 137 ? -10.508 24.797 2.361 1 83.75 137 GLU B N 1
ATOM 2732 C CA . GLU B 1 137 ? -11.383 25.922 2.051 1 83.75 137 GLU B CA 1
ATOM 2733 C C . GLU B 1 137 ? -11.805 26.672 3.316 1 83.75 137 GLU B C 1
ATOM 2735 O O . GLU B 1 137 ? -11.844 27.891 3.34 1 83.75 137 GLU B O 1
ATOM 2740 N N . CYS B 1 138 ? -12.094 25.906 4.316 1 83.12 138 CYS B N 1
ATOM 2741 C CA . CYS B 1 138 ? -12.438 26.516 5.598 1 83.12 138 CYS B CA 1
ATOM 2742 C C . CYS B 1 138 ? -11.266 27.312 6.156 1 83.12 138 CYS B C 1
ATOM 2744 O O . CYS B 1 138 ? -11.445 28.422 6.66 1 83.12 138 CYS B O 1
ATOM 2746 N N . GLY B 1 139 ? -10.125 26.688 6.109 1 76.38 139 GLY B N 1
ATOM 2747 C CA . GLY B 1 139 ? -8.922 27.391 6.539 1 76.38 139 GLY B CA 1
ATOM 2748 C C . GLY B 1 139 ? -8.664 28.672 5.758 1 76.38 139 GLY B C 1
ATOM 2749 O O . GLY B 1 139 ? -8.344 29.703 6.34 1 76.38 139 GLY B O 1
ATOM 2750 N N . GLN B 1 140 ? -8.852 28.609 4.426 1 79.69 140 GLN B N 1
ATOM 2751 C CA . GLN B 1 140 ? -8.648 29.766 3.561 1 79.69 140 GLN B CA 1
ATOM 2752 C C . GLN B 1 140 ? -9.648 30.875 3.877 1 79.69 140 GLN B C 1
ATOM 2754 O O . GLN B 1 140 ? -9.289 32.062 3.893 1 79.69 140 GLN B O 1
ATOM 2759 N N . ASN B 1 141 ? -10.852 30.5 4.121 1 82.56 141 ASN B N 1
ATOM 2760 C CA . ASN B 1 141 ? -11.875 31.484 4.477 1 82.56 141 ASN B CA 1
ATOM 2761 C C . ASN B 1 141 ? -11.516 32.219 5.762 1 82.56 141 ASN B C 1
ATOM 2763 O O . ASN B 1 141 ? -11.734 33.438 5.867 1 82.56 141 ASN B O 1
ATOM 2767 N N . LEU B 1 142 ? -11.008 31.5 6.703 1 79.44 142 LEU B N 1
ATOM 2768 C CA . LEU B 1 142 ? -10.562 32.125 7.949 1 79.44 142 LEU B CA 1
ATOM 2769 C C . LEU B 1 142 ? -9.422 33.094 7.688 1 79.44 142 LEU B C 1
ATOM 2771 O O . LEU B 1 142 ? -9.422 34.219 8.219 1 79.44 142 LEU B O 1
ATOM 2775 N N . LEU B 1 143 ? -8.461 32.688 6.852 1 75.44 143 LEU B N 1
ATOM 2776 C CA . LEU B 1 143 ? -7.336 33.562 6.52 1 75.44 143 LEU B CA 1
ATOM 2777 C C . LEU B 1 143 ? -7.812 34.812 5.812 1 75.44 143 LEU B C 1
ATOM 2779 O O . LEU B 1 143 ? -7.316 35.906 6.086 1 75.44 143 LEU B O 1
ATOM 2783 N N . ASP B 1 144 ? -8.766 34.688 4.902 1 79.88 144 ASP B N 1
ATOM 2784 C CA . ASP B 1 144 ? -9.344 35.812 4.207 1 79.88 144 ASP B CA 1
ATOM 2785 C C . ASP B 1 144 ? -10.008 36.781 5.188 1 79.88 144 ASP B C 1
ATOM 2787 O O . ASP B 1 144 ? -9.867 38 5.059 1 79.88 144 ASP B O 1
ATOM 2791 N N . THR B 1 145 ? -10.703 36.188 6.125 1 79.62 145 THR B N 1
ATOM 2792 C CA . THR B 1 145 ? -11.359 37.031 7.141 1 79.62 145 THR B CA 1
ATOM 2793 C C . THR B 1 145 ? -10.328 37.781 7.969 1 79.62 145 THR B C 1
ATOM 2795 O O . THR B 1 145 ? -10.508 38.969 8.242 1 79.62 145 THR B O 1
ATOM 2798 N N . LEU B 1 146 ? -9.266 37.156 8.344 1 73.62 146 LEU B N 1
ATOM 2799 C CA . LEU B 1 146 ? -8.195 37.781 9.109 1 73.62 146 LEU B CA 1
ATOM 2800 C C . LEU B 1 146 ? -7.512 38.875 8.281 1 73.62 146 LEU B C 1
ATOM 2802 O O . LEU B 1 146 ? -7.172 39.938 8.812 1 73.62 146 LEU B O 1
ATOM 2806 N N . TYR B 1 147 ? -7.293 38.531 7.023 1 74.69 147 TYR B N 1
ATOM 2807 C CA . TYR B 1 147 ? -6.707 39.531 6.129 1 74.69 147 TYR B CA 1
ATOM 2808 C C . TYR B 1 147 ? -7.578 40.781 6.051 1 74.69 147 TYR B C 1
ATOM 2810 O O . TYR B 1 147 ? -7.07 41.906 6.082 1 74.69 147 TYR B O 1
ATOM 2818 N N . ASN B 1 148 ? -8.867 40.625 5.977 1 81.56 148 ASN B N 1
ATOM 2819 C CA . ASN B 1 148 ? -9.789 41.75 5.938 1 81.56 148 ASN B CA 1
ATOM 2820 C C . ASN B 1 148 ? -9.75 42.562 7.23 1 81.56 148 ASN B C 1
ATOM 2822 O O . ASN B 1 148 ? -9.867 43.781 7.207 1 81.56 148 ASN B O 1
ATOM 2826 N N . CYS B 1 149 ? -9.578 41.906 8.344 1 75.31 149 CYS B N 1
ATOM 2827 C CA . CYS B 1 149 ? -9.438 42.594 9.617 1 75.31 149 CYS B CA 1
ATOM 2828 C C . CYS B 1 149 ? -8.188 43.469 9.633 1 75.31 149 CYS B C 1
ATOM 2830 O O . CYS B 1 149 ? -8.203 44.562 10.164 1 75.31 149 CYS B O 1
ATOM 2832 N N . SER B 1 150 ? -7.055 43 9.047 1 69.69 150 SER B N 1
ATOM 2833 C CA . SER B 1 150 ? -5.773 43.688 9.055 1 69.69 150 SER B CA 1
ATOM 2834 C C . SER B 1 150 ? -5.863 45.031 8.305 1 69.69 150 SER B C 1
ATOM 2836 O O . SER B 1 150 ? -5.023 45.906 8.492 1 69.69 150 SER B O 1
ATOM 2838 N N . ARG B 1 151 ? -6.906 45.156 7.484 1 75.88 151 ARG B N 1
ATOM 2839 C CA . ARG B 1 151 ? -7.059 46.375 6.676 1 75.88 151 ARG B CA 1
ATOM 2840 C C . ARG B 1 151 ? -7.93 47.406 7.387 1 75.88 151 ARG B C 1
ATOM 2842 O O . ARG B 1 151 ? -8.109 48.531 6.895 1 75.88 151 ARG B O 1
ATOM 2849 N N . ARG B 1 152 ? -8.406 47.031 8.562 1 73.62 152 ARG B N 1
ATOM 2850 C CA . ARG B 1 152 ? -9.266 47.969 9.297 1 73.62 152 ARG B CA 1
ATOM 2851 C C . ARG B 1 152 ? -8.438 49 10.023 1 73.62 152 ARG B C 1
ATOM 2853 O O . ARG B 1 152 ? -7.316 48.719 10.469 1 73.62 152 ARG B O 1
ATOM 2860 N N . PRO B 1 153 ? -8.93 50.219 10.109 1 71.81 153 PRO B N 1
ATOM 2861 C CA . PRO B 1 153 ? -8.148 51.281 10.742 1 71.81 153 PRO B CA 1
ATOM 2862 C C . PRO B 1 153 ? -8.258 51.25 12.266 1 71.81 153 PRO B C 1
ATOM 2864 O O . PRO B 1 153 ? -9.289 50.875 12.812 1 71.81 153 PRO B O 1
ATOM 2867 N N . GLY B 1 154 ? -7.113 51.688 13.055 1 61.94 154 GLY B N 1
ATOM 2868 C CA . GLY B 1 154 ? -7.078 51.969 14.477 1 61.94 154 GLY B CA 1
ATOM 2869 C C . GLY B 1 154 ? -7.426 50.781 15.336 1 61.94 154 GLY B C 1
ATOM 2870 O O . GLY B 1 154 ? -6.867 49.688 15.156 1 61.94 154 GLY B O 1
ATOM 2871 N N . LEU B 1 155 ? -8.328 51.062 16.297 1 66.06 155 LEU B N 1
ATOM 2872 C CA . LEU B 1 155 ? -8.719 50.094 17.312 1 66.06 155 LEU B CA 1
ATOM 2873 C C . LEU B 1 155 ? -9.688 49.062 16.734 1 66.06 155 LEU B C 1
ATOM 2875 O O . LEU B 1 155 ? -9.906 48 17.328 1 66.06 155 LEU B O 1
ATOM 2879 N N . GLN B 1 156 ? -10.25 49.312 15.531 1 74 156 GLN B N 1
ATOM 2880 C CA . GLN B 1 156 ? -11.203 48.438 14.883 1 74 156 GLN B CA 1
ATOM 2881 C C . GLN B 1 156 ? -10.531 47.094 14.5 1 74 156 GLN B C 1
ATOM 2883 O O . GLN B 1 156 ? -11.195 46.062 14.422 1 74 156 GLN B O 1
ATOM 2888 N N . VAL B 1 157 ? -9.18 47.188 14.211 1 69.44 157 VAL B N 1
ATOM 2889 C CA . VAL B 1 157 ? -8.445 45.969 13.875 1 69.44 157 VAL B CA 1
ATOM 2890 C C . VAL B 1 157 ? -8.477 45 15.047 1 69.44 157 VAL B C 1
ATOM 2892 O O . VAL B 1 157 ? -8.695 43.781 14.859 1 69.44 157 VAL B O 1
ATOM 2895 N N . ILE B 1 158 ? -8.406 45.594 16.172 1 62.19 158 ILE B N 1
ATOM 2896 C CA . ILE B 1 158 ? -8.344 44.781 17.359 1 62.19 158 ILE B CA 1
ATOM 2897 C C . ILE B 1 158 ? -9.695 44.094 17.594 1 62.19 158 ILE B C 1
ATOM 2899 O O . ILE B 1 158 ? -9.766 42.906 17.875 1 62.19 158 ILE B O 1
ATOM 2903 N N . SER B 1 159 ? -10.812 44.969 17.5 1 73.44 159 SER B N 1
ATOM 2904 C CA . SER B 1 159 ? -12.148 44.406 17.672 1 73.44 159 SER B CA 1
ATOM 2905 C C . SER B 1 159 ? -12.461 43.344 16.625 1 73.44 159 SER B C 1
ATOM 2907 O O . SER B 1 159 ? -13.07 42.312 16.953 1 73.44 159 SER B O 1
ATOM 2909 N N . CYS B 1 160 ? -12.039 43.5 15.422 1 76.5 160 CYS B N 1
ATOM 2910 C CA . CYS B 1 160 ? -12.258 42.562 14.336 1 76.5 160 CYS B CA 1
ATOM 2911 C C . CYS B 1 160 ? -11.57 41.25 14.617 1 76.5 160 CYS B C 1
ATOM 2913 O O . CYS B 1 160 ? -12.195 40.188 14.508 1 76.5 160 CYS B O 1
ATOM 2915 N N . TYR B 1 161 ? -10.312 41.312 15.008 1 66.88 161 TYR B N 1
ATOM 2916 C CA . TYR B 1 161 ? -9.586 40.094 15.305 1 66.88 161 TYR B CA 1
ATOM 2917 C C . TYR B 1 161 ? -10.227 39.344 16.469 1 66.88 161 TYR B C 1
ATOM 2919 O O . TYR B 1 161 ? -10.32 38.125 16.438 1 66.88 161 TYR B O 1
ATOM 2927 N N . LYS B 1 162 ? -10.648 40.031 17.438 1 68 162 LYS B N 1
ATOM 2928 C CA . LYS B 1 162 ? -11.281 39.406 18.594 1 68 162 LYS B CA 1
ATOM 2929 C C . LYS B 1 162 ? -12.531 38.656 18.188 1 68 162 LYS B C 1
ATOM 2931 O O . LYS B 1 162 ? -12.766 37.531 18.656 1 68 162 LYS B O 1
ATOM 2936 N N . ASP B 1 163 ? -13.258 39.219 17.344 1 77.5 163 ASP B N 1
ATOM 2937 C CA . ASP B 1 163 ? -14.477 38.562 16.859 1 77.5 163 ASP B CA 1
ATOM 2938 C C . ASP B 1 163 ? -14.156 37.312 16.078 1 77.5 163 ASP B C 1
ATOM 2940 O O . ASP B 1 163 ? -14.797 36.281 16.281 1 77.5 163 ASP B O 1
ATOM 2944 N N . VAL B 1 164 ? -13.203 37.406 15.266 1 72.38 164 VAL B N 1
ATOM 2945 C CA . VAL B 1 164 ? -12.812 36.25 14.445 1 72.38 164 VAL B CA 1
ATOM 2946 C C . VAL B 1 164 ? -12.289 35.125 15.336 1 72.38 164 VAL B C 1
ATOM 2948 O O . VAL B 1 164 ? -12.625 33.969 15.133 1 72.38 164 VAL B O 1
ATOM 2951 N N . ILE B 1 165 ? -11.477 35.5 16.297 1 66.81 165 ILE B N 1
ATOM 2952 C CA . ILE B 1 165 ? -10.891 34.5 17.188 1 66.81 165 ILE B CA 1
ATOM 2953 C C . ILE B 1 165 ? -11.984 33.812 18 1 66.81 165 ILE B C 1
ATOM 2955 O O . ILE B 1 165 ? -11.961 32.594 18.188 1 66.81 165 ILE B O 1
ATOM 2959 N N . ALA B 1 166 ? -12.93 34.562 18.391 1 69.69 166 ALA B N 1
ATOM 2960 C CA . ALA B 1 166 ? -14 34.031 19.25 1 69.69 166 ALA B CA 1
ATOM 2961 C C . ALA B 1 166 ? -14.938 33.125 18.453 1 69.69 166 ALA B C 1
ATOM 2963 O O . ALA B 1 166 ? -15.391 32.094 18.969 1 69.69 166 ALA B O 1
ATOM 2964 N N . GLU B 1 167 ? -15.102 33.406 17.188 1 76.56 167 GLU B N 1
ATOM 2965 C CA . GLU B 1 167 ? -16.188 32.75 16.469 1 76.56 167 GLU B CA 1
ATOM 2966 C C . GLU B 1 167 ? -15.672 31.75 15.461 1 76.56 167 GLU B C 1
ATOM 2968 O O . GLU B 1 167 ? -16.312 30.719 15.203 1 76.56 167 GLU B O 1
ATOM 2973 N N . ASP B 1 168 ? -14.508 31.969 14.883 1 74.12 168 ASP B N 1
ATOM 2974 C CA . ASP B 1 168 ? -14.172 31.234 13.664 1 74.12 168 ASP B CA 1
ATOM 2975 C C . ASP B 1 168 ? -13.023 30.266 13.898 1 74.12 168 ASP B C 1
ATOM 2977 O O . ASP B 1 168 ? -12.875 29.266 13.18 1 74.12 168 ASP B O 1
ATOM 2981 N N . VAL B 1 169 ? -12.227 30.453 14.914 1 68.06 169 VAL B N 1
ATOM 2982 C CA . VAL B 1 169 ? -11 29.672 15.078 1 68.06 169 VAL B CA 1
ATOM 2983 C C . VAL B 1 169 ? -11.344 28.25 15.5 1 68.06 169 VAL B C 1
ATOM 2985 O O . VAL B 1 169 ? -10.82 27.281 14.938 1 68.06 169 VAL B O 1
ATOM 2988 N N . ALA B 1 170 ? -12.297 28.141 16.469 1 73.38 170 ALA B N 1
ATOM 2989 C CA . ALA B 1 170 ? -12.617 26.812 16.984 1 73.38 170 ALA B CA 1
ATOM 2990 C C . ALA B 1 170 ? -13.234 25.922 15.906 1 73.38 170 ALA B C 1
ATOM 2992 O O . ALA B 1 170 ? -12.812 24.781 15.727 1 73.38 170 ALA B O 1
ATOM 2993 N N . PRO B 1 171 ? -14.211 26.453 15.148 1 80.19 171 PRO B N 1
ATOM 2994 C CA . PRO B 1 171 ? -14.789 25.625 14.078 1 80.19 171 PRO B CA 1
ATOM 2995 C C . PRO B 1 171 ? -13.758 25.219 13.039 1 80.19 171 PRO B C 1
ATOM 2997 O O . PRO B 1 171 ? -13.766 24.062 12.586 1 80.19 171 PRO B O 1
ATOM 3000 N N . VAL B 1 172 ? -12.875 26.016 12.594 1 75.69 172 VAL B N 1
ATOM 3001 C CA . VAL B 1 172 ? -11.859 25.703 11.586 1 75.69 172 VAL B CA 1
ATOM 3002 C C . VAL B 1 172 ? -10.891 24.656 12.133 1 75.69 172 VAL B C 1
ATOM 3004 O O . VAL B 1 172 ? -10.531 23.703 11.43 1 75.69 172 VAL B O 1
ATOM 3007 N N . LYS B 1 173 ? -10.594 24.781 13.367 1 73.44 173 LYS B N 1
ATOM 3008 C CA . LYS B 1 173 ? -9.734 23.781 14 1 73.44 173 LYS B CA 1
ATOM 3009 C C . LYS B 1 173 ? -10.367 22.391 13.953 1 73.44 173 LYS B C 1
ATOM 3011 O O . LYS B 1 173 ? -9.703 21.406 13.609 1 73.44 173 LYS B O 1
ATOM 3016 N N . ARG B 1 174 ? -11.586 22.328 14.32 1 80.62 174 ARG B N 1
ATOM 3017 C CA . ARG B 1 174 ? -12.297 21.062 14.312 1 80.62 174 ARG B CA 1
ATOM 3018 C C . ARG B 1 174 ? -12.312 20.453 12.914 1 80.62 174 ARG B C 1
ATOM 3020 O O . ARG B 1 174 ? -12.141 19.234 12.75 1 80.62 174 ARG B O 1
ATOM 3027 N N . THR B 1 175 ? -12.484 21.312 11.977 1 81.62 175 THR B N 1
ATOM 3028 C CA . THR B 1 175 ? -12.531 20.844 10.602 1 81.62 175 THR B CA 1
ATOM 3029 C C . THR B 1 175 ? -11.172 20.312 10.164 1 81.62 175 THR B C 1
ATOM 3031 O O . THR B 1 175 ? -11.086 19.266 9.508 1 81.62 175 THR B O 1
ATOM 3034 N N . LEU B 1 176 ? -10.133 20.969 10.547 1 76.06 176 LEU B N 1
ATOM 3035 C CA . LEU B 1 176 ? -8.781 20.547 10.195 1 76.06 176 LEU B CA 1
ATOM 3036 C C . LEU B 1 176 ? -8.422 19.234 10.891 1 76.06 176 LEU B C 1
ATOM 3038 O O . LEU B 1 176 ? -7.859 18.344 10.266 1 76.06 176 LEU B O 1
ATOM 3042 N N . LEU B 1 177 ? -8.812 19.172 12.148 1 76 177 LEU B N 1
ATOM 3043 C CA . LEU B 1 177 ? -8.578 17.938 12.883 1 76 177 LEU B CA 1
ATOM 3044 C C . LEU B 1 177 ? -9.359 16.781 12.266 1 76 177 LEU B C 1
ATOM 3046 O O . LEU B 1 177 ? -8.859 15.648 12.195 1 76 177 LEU B O 1
ATOM 3050 N N . GLY B 1 178 ? -10.523 17.109 11.859 1 81 178 GLY B N 1
ATOM 3051 C CA . GLY B 1 178 ? -11.32 16.109 11.164 1 81 178 GLY B CA 1
ATOM 3052 C C . GLY B 1 178 ? -10.68 15.625 9.875 1 81 178 GLY B C 1
ATOM 3053 O O . GLY B 1 178 ? -10.742 14.438 9.555 1 81 178 GLY B O 1
ATOM 3054 N N . ALA B 1 179 ? -10.055 16.5 9.148 1 81.38 179 ALA B N 1
ATOM 3055 C CA . ALA B 1 179 ? -9.375 16.141 7.906 1 81.38 179 ALA B CA 1
ATOM 3056 C C . ALA B 1 179 ? -8.172 15.234 8.188 1 81.38 179 ALA B C 1
ATOM 3058 O O . ALA B 1 179 ? -7.902 14.305 7.426 1 81.38 179 ALA B O 1
ATOM 3059 N N . ILE B 1 180 ? -7.504 15.555 9.234 1 74.19 180 ILE B N 1
ATOM 3060 C CA . ILE B 1 180 ? -6.352 14.75 9.617 1 74.19 180 ILE B CA 1
ATOM 3061 C C . ILE B 1 180 ? -6.812 13.336 9.977 1 74.19 180 ILE B C 1
ATOM 3063 O O . ILE B 1 180 ? -6.199 12.352 9.555 1 74.19 180 ILE B O 1
ATOM 3067 N N . GLU B 1 181 ? -7.895 13.289 10.68 1 81.62 181 GLU B N 1
ATOM 3068 C CA . GLU B 1 181 ? -8.453 11.984 11.047 1 81.62 181 GLU B CA 1
ATOM 3069 C C . GLU B 1 181 ? -8.93 11.227 9.812 1 81.62 181 GLU B C 1
ATOM 3071 O O . GLU B 1 181 ? -8.711 10.016 9.703 1 81.62 181 GLU B O 1
ATOM 3076 N N . ALA B 1 182 ? -9.516 11.969 8.969 1 84.44 182 ALA B N 1
ATOM 3077 C CA . ALA B 1 182 ? -9.984 11.352 7.73 1 84.44 182 ALA B CA 1
ATOM 3078 C C . ALA B 1 182 ? -8.82 10.805 6.914 1 84.44 182 ALA B C 1
ATOM 3080 O O . ALA B 1 182 ? -8.953 9.758 6.266 1 84.44 182 ALA B O 1
ATOM 3081 N N . HIS B 1 183 ? -7.77 11.484 6.875 1 82.56 183 HIS B N 1
ATOM 3082 C CA . HIS B 1 183 ? -6.574 11.023 6.18 1 82.56 183 HIS B CA 1
ATOM 3083 C C . HIS B 1 183 ? -6.066 9.703 6.766 1 82.56 183 HIS B C 1
ATOM 3085 O O . HIS B 1 183 ? -5.758 8.766 6.027 1 82.56 183 HIS B O 1
ATOM 3091 N N . LYS B 1 184 ? -6.023 9.625 8.023 1 82.19 184 LYS B N 1
ATOM 3092 C CA . LYS B 1 184 ? -5.629 8.398 8.711 1 82.19 184 LYS B CA 1
ATOM 3093 C C . LYS B 1 184 ? -6.566 7.25 8.359 1 82.19 184 LYS B C 1
ATOM 3095 O O . LYS B 1 184 ? -6.109 6.152 8.023 1 82.19 184 LYS B O 1
ATOM 3100 N N . GLU B 1 185 ? -7.793 7.594 8.492 1 86.19 185 GLU B N 1
ATOM 3101 C CA . GLU B 1 185 ? -8.789 6.57 8.188 1 86.19 185 GLU B CA 1
ATOM 3102 C C . GLU B 1 185 ? -8.688 6.121 6.73 1 86.19 185 GLU B C 1
ATOM 3104 O O . GLU B 1 185 ? -8.867 4.938 6.426 1 86.19 185 GLU B O 1
ATOM 3109 N N . GLY B 1 186 ? -8.453 7.113 5.895 1 88.44 186 GLY B N 1
ATOM 3110 C CA . GLY B 1 186 ? -8.266 6.773 4.492 1 88.44 186 GLY B CA 1
ATOM 3111 C C . GLY B 1 186 ? -7.086 5.848 4.258 1 88.44 186 GLY B C 1
ATOM 3112 O O . GLY B 1 186 ? -7.16 4.941 3.428 1 88.44 186 GLY B O 1
ATOM 3113 N N . HIS B 1 187 ? -6.059 6.039 4.988 1 86.56 187 HIS B N 1
ATOM 3114 C CA . HIS B 1 187 ? -4.887 5.18 4.91 1 86.56 187 HIS B CA 1
ATOM 3115 C C . HIS B 1 187 ? -5.219 3.756 5.348 1 86.56 187 HIS B C 1
ATOM 3117 O O . HIS B 1 187 ? -4.887 2.793 4.648 1 86.56 187 HIS B O 1
ATOM 3123 N N . PHE B 1 188 ? -5.902 3.635 6.434 1 89.38 188 PHE B N 1
ATOM 3124 C CA . PHE B 1 188 ? -6.293 2.322 6.938 1 89.38 188 PHE B CA 1
ATOM 3125 C C . PHE B 1 188 ? -7.223 1.62 5.953 1 89.38 188 PHE B C 1
ATOM 3127 O O . PHE B 1 188 ? -7.109 0.41 5.742 1 89.38 188 PHE B O 1
ATOM 3134 N N . ARG B 1 189 ? -8.102 2.354 5.43 1 93.75 189 ARG B N 1
ATOM 3135 C CA . ARG B 1 189 ? -9.031 1.792 4.461 1 93.75 189 ARG B CA 1
ATOM 3136 C C . ARG B 1 189 ? -8.297 1.258 3.236 1 93.75 189 ARG B C 1
ATOM 3138 O O . ARG B 1 189 ? -8.68 0.234 2.67 1 93.75 189 ARG B O 1
ATOM 3145 N N . THR B 1 190 ? -7.285 2.029 2.801 1 93.06 190 THR B N 1
ATOM 3146 C CA . THR B 1 190 ? -6.48 1.569 1.674 1 93.06 190 THR B CA 1
ATOM 3147 C C . THR B 1 190 ? -5.855 0.21 1.976 1 93.06 190 THR B C 1
ATOM 3149 O O . THR B 1 190 ? -5.871 -0.687 1.129 1 93.06 190 THR B O 1
ATOM 3152 N N . ILE B 1 191 ? -5.316 0.048 3.158 1 91.38 191 ILE B N 1
ATOM 3153 C CA . ILE B 1 191 ? -4.734 -1.219 3.59 1 91.38 191 ILE B CA 1
ATOM 3154 C C . ILE B 1 191 ? -5.805 -2.309 3.58 1 91.38 191 ILE B C 1
ATOM 3156 O O . ILE B 1 191 ? -5.566 -3.414 3.09 1 91.38 191 ILE B O 1
ATOM 3160 N N . GLU B 1 192 ? -6.98 -1.963 4.09 1 94.19 192 GLU B N 1
ATOM 3161 C CA . GLU B 1 192 ? -8.094 -2.904 4.129 1 94.19 192 GLU B CA 1
ATOM 3162 C C . GLU B 1 192 ? -8.5 -3.34 2.725 1 94.19 192 GLU B C 1
ATOM 3164 O O . GLU B 1 192 ? -8.766 -4.52 2.486 1 94.19 192 GLU B O 1
ATOM 3169 N N . ILE B 1 193 ? -8.539 -2.408 1.86 1 94.75 193 ILE B N 1
ATOM 3170 C CA . ILE B 1 193 ? -8.922 -2.693 0.482 1 94.75 193 ILE B CA 1
ATOM 3171 C C . ILE B 1 193 ? -7.945 -3.697 -0.129 1 94.75 193 ILE B C 1
ATOM 3173 O O . ILE B 1 193 ? -8.359 -4.641 -0.807 1 94.75 193 ILE B O 1
ATOM 3177 N N . ARG B 1 194 ? -6.637 -3.5 0.086 1 94.44 194 ARG B N 1
ATOM 3178 C CA . ARG B 1 194 ? -5.633 -4.438 -0.402 1 94.44 194 ARG B CA 1
ATOM 3179 C C . ARG B 1 194 ? -5.852 -5.828 0.187 1 94.44 194 ARG B C 1
ATOM 3181 O O . ARG B 1 194 ? -5.781 -6.832 -0.528 1 94.44 194 ARG B O 1
ATOM 3188 N N . ASN B 1 195 ? -6.168 -5.871 1.468 1 95.38 195 ASN B N 1
ATOM 3189 C CA . ASN B 1 195 ? -6.402 -7.145 2.139 1 95.38 195 ASN B CA 1
ATOM 3190 C C . ASN B 1 195 ? -7.633 -7.855 1.58 1 95.38 195 ASN B C 1
ATOM 3192 O O . ASN B 1 195 ? -7.605 -9.062 1.349 1 95.38 195 ASN B O 1
ATOM 3196 N N . VAL B 1 196 ? -8.633 -7.094 1.396 1 96.19 196 VAL B N 1
ATOM 3197 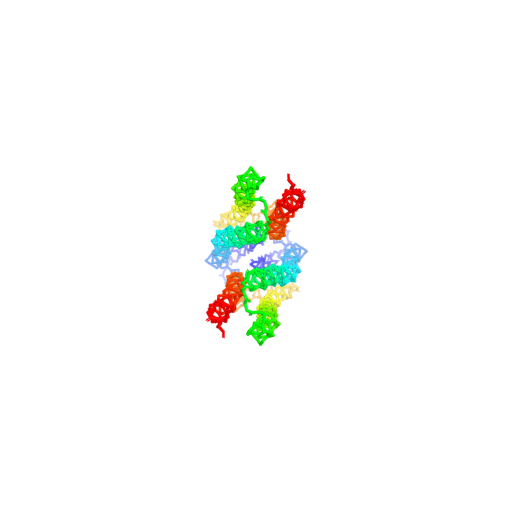C CA . VAL B 1 196 ? -9.883 -7.652 0.878 1 96.19 196 VAL B CA 1
ATOM 3198 C C . VAL B 1 196 ? -9.656 -8.195 -0.533 1 96.19 196 VAL B C 1
ATOM 3200 O O . VAL B 1 196 ? -10.172 -9.258 -0.887 1 96.19 196 VAL B O 1
ATOM 3203 N N . ALA B 1 197 ? -8.898 -7.426 -1.357 1 95.44 197 ALA B N 1
ATOM 3204 C CA . ALA B 1 197 ? -8.578 -7.883 -2.707 1 95.44 197 ALA B CA 1
ATOM 3205 C C . ALA B 1 197 ? -7.77 -9.18 -2.674 1 95.44 197 ALA B C 1
ATOM 3207 O O . ALA B 1 197 ? -8.023 -10.094 -3.453 1 95.44 197 ALA B O 1
ATOM 3208 N N . ASN B 1 198 ? -6.793 -9.242 -1.778 1 95.75 198 ASN B N 1
ATOM 3209 C CA . ASN B 1 198 ? -6.008 -10.461 -1.609 1 95.75 198 ASN B CA 1
ATOM 3210 C C . ASN B 1 198 ? -6.879 -11.633 -1.188 1 95.75 198 ASN B C 1
ATOM 3212 O O . ASN B 1 198 ? -6.723 -12.742 -1.703 1 95.75 198 ASN B O 1
ATOM 3216 N N . ASP B 1 199 ? -7.793 -11.383 -0.271 1 96.62 199 ASP B N 1
ATOM 3217 C CA . ASP B 1 199 ? -8.711 -12.422 0.185 1 96.62 199 ASP B CA 1
ATOM 3218 C C . ASP B 1 199 ? -9.617 -12.891 -0.951 1 96.62 199 ASP B C 1
ATOM 3220 O O . ASP B 1 199 ? -9.945 -14.078 -1.038 1 96.62 199 ASP B O 1
ATOM 3224 N N . CYS B 1 200 ? -10.055 -11.922 -1.729 1 97.88 200 CYS B N 1
ATOM 3225 C CA . CYS B 1 200 ? -10.852 -12.242 -2.908 1 97.88 200 CYS B CA 1
ATOM 3226 C C . CYS B 1 200 ? -10.109 -13.211 -3.822 1 97.88 200 CYS B C 1
ATOM 3228 O O . CYS B 1 200 ? -10.664 -14.234 -4.223 1 97.88 200 CYS B O 1
ATOM 3230 N N . VAL B 1 201 ? -8.828 -12.961 -4.125 1 97.44 201 VAL B N 1
ATOM 3231 C CA . VAL B 1 201 ? -8.008 -13.789 -5 1 97.44 201 VAL B CA 1
ATOM 3232 C C . VAL B 1 201 ? -7.824 -15.172 -4.379 1 97.44 201 VAL B C 1
ATOM 3234 O O . VAL B 1 201 ? -8.039 -16.188 -5.039 1 97.44 201 VAL B O 1
ATOM 3237 N N . ASP B 1 202 ? -7.504 -15.203 -3.094 1 97.06 202 ASP B N 1
ATOM 3238 C CA . ASP B 1 202 ? -7.305 -16.469 -2.402 1 97.06 202 ASP B CA 1
ATOM 3239 C C . ASP B 1 202 ? -8.586 -17.312 -2.404 1 97.06 202 ASP B C 1
ATOM 3241 O O . ASP B 1 202 ? -8.531 -18.531 -2.564 1 97.06 202 ASP B O 1
ATOM 3245 N N . GLY B 1 203 ? -9.648 -16.609 -2.195 1 97.38 203 GLY B N 1
ATOM 3246 C CA . GLY B 1 203 ? -10.93 -17.297 -2.195 1 97.38 203 GLY B CA 1
ATOM 3247 C C . GLY B 1 203 ? -11.266 -17.922 -3.535 1 97.38 203 GLY B C 1
ATOM 3248 O O . GLY B 1 203 ? -11.695 -19.078 -3.596 1 97.38 203 GLY B O 1
ATOM 3249 N N . VAL B 1 204 ? -11.07 -17.203 -4.578 1 97.62 204 VAL B N 1
ATOM 3250 C CA . VAL B 1 204 ? -11.328 -17.703 -5.922 1 97.62 204 VAL B CA 1
ATOM 3251 C C . VAL B 1 204 ? -10.406 -18.891 -6.211 1 97.62 204 VAL B C 1
ATOM 3253 O O . VAL B 1 204 ? -10.867 -19.938 -6.664 1 97.62 204 VAL B O 1
ATOM 3256 N N . MET B 1 205 ? -9.117 -18.734 -5.918 1 98.06 205 MET B N 1
ATOM 3257 C CA . MET B 1 205 ? -8.148 -19.797 -6.18 1 98.06 205 MET B CA 1
ATOM 3258 C C . MET B 1 205 ? -8.516 -21.078 -5.434 1 98.06 205 MET B C 1
ATOM 3260 O O . MET B 1 205 ? -8.531 -22.156 -6.016 1 98.06 205 MET B O 1
ATOM 3264 N N . LYS B 1 206 ? -8.82 -20.891 -4.184 1 97.69 206 LYS B N 1
ATOM 3265 C CA . LYS B 1 206 ? -9.172 -22.062 -3.371 1 97.69 206 LYS B CA 1
ATOM 3266 C C . LYS B 1 206 ? -10.391 -22.781 -3.934 1 97.69 206 LYS B C 1
ATOM 3268 O O . LYS B 1 206 ? -10.414 -24 -4 1 97.69 206 LYS B O 1
ATOM 3273 N N . ARG B 1 207 ? -11.359 -22.078 -4.3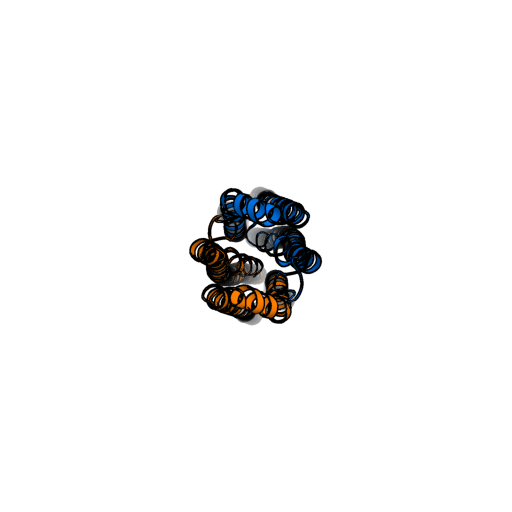59 1 97.69 207 ARG B N 1
ATOM 3274 C CA . ARG B 1 207 ? -12.586 -22.656 -4.895 1 97.69 207 ARG B CA 1
ATOM 3275 C C . ARG B 1 207 ? -12.32 -23.406 -6.188 1 97.69 207 ARG B C 1
ATOM 3277 O O . ARG B 1 207 ? -12.75 -24.562 -6.34 1 97.69 207 ARG B O 1
ATOM 3284 N N . TYR B 1 208 ? -11.586 -22.906 -7.023 1 97.62 208 TYR B N 1
ATOM 3285 C CA . TYR B 1 208 ? -11.398 -23.516 -8.336 1 97.62 208 TYR B CA 1
ATOM 3286 C C . TYR B 1 208 ? -10.359 -24.625 -8.273 1 97.62 208 TYR B C 1
ATOM 3288 O O . TYR B 1 208 ? -10.469 -25.625 -8.984 1 97.62 208 TYR B O 1
ATOM 3296 N N . GLU B 1 209 ? -9.344 -24.469 -7.441 1 97.38 209 GLU B N 1
ATOM 3297 C CA . GLU B 1 209 ? -8.422 -25.578 -7.203 1 97.38 209 GLU B CA 1
ATOM 3298 C C . GLU B 1 209 ? -9.164 -26.812 -6.703 1 97.38 209 GLU B C 1
ATOM 3300 O O . GLU B 1 209 ? -8.898 -27.922 -7.152 1 97.38 209 GLU B O 1
ATOM 3305 N N . SER B 1 210 ? -10.023 -26.594 -5.805 1 97.44 210 SER B N 1
ATOM 3306 C CA . SER B 1 210 ? -10.797 -27.688 -5.234 1 97.44 210 SER B CA 1
ATOM 3307 C C . SER B 1 210 ? -11.695 -28.328 -6.285 1 97.44 210 SER B C 1
ATOM 3309 O O . SER B 1 210 ? -11.797 -29.562 -6.348 1 97.44 210 SER B O 1
ATOM 3311 N N . ARG B 1 211 ? -12.336 -27.594 -7.059 1 97.75 211 ARG B N 1
ATOM 3312 C CA . ARG B 1 211 ? -13.227 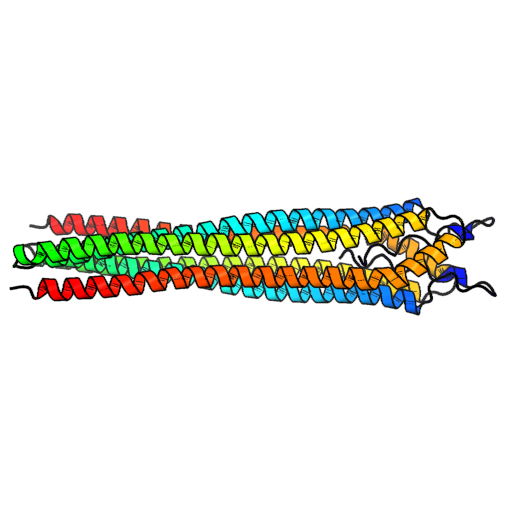-28.109 -8.094 1 97.75 211 ARG B CA 1
ATOM 3313 C C . ARG B 1 211 ? -12.445 -28.891 -9.148 1 97.75 211 ARG B C 1
ATOM 3315 O O . ARG B 1 211 ? -12.875 -29.953 -9.586 1 97.75 211 ARG B O 1
ATOM 3322 N N . ILE B 1 212 ? -11.328 -28.359 -9.562 1 97.31 212 ILE B N 1
ATOM 3323 C CA . ILE B 1 212 ? -10.492 -29.031 -10.555 1 97.31 212 ILE B CA 1
ATOM 3324 C C . ILE B 1 212 ? -9.984 -30.359 -10 1 97.31 212 ILE B C 1
ATOM 3326 O O . ILE B 1 212 ? -9.992 -31.375 -10.695 1 97.31 212 ILE B O 1
ATOM 3330 N N . ALA B 1 213 ? -9.594 -30.312 -8.711 1 96.31 213 ALA B N 1
ATOM 3331 C CA . ALA B 1 213 ? -9.125 -31.547 -8.07 1 96.31 213 ALA B CA 1
ATOM 3332 C C . ALA B 1 213 ? -10.211 -32.625 -8.055 1 96.31 213 ALA B C 1
ATOM 3334 O O . ALA B 1 213 ? -9.922 -33.812 -8.242 1 96.31 213 ALA B O 1
ATOM 3335 N N . GLU B 1 214 ? -11.438 -32.219 -7.875 1 95.62 214 GLU B N 1
ATOM 3336 C CA . GLU B 1 214 ? -12.555 -33.188 -7.867 1 95.62 214 GLU B CA 1
ATOM 3337 C C . GLU B 1 214 ? -12.781 -33.781 -9.25 1 95.62 214 GLU B C 1
ATOM 3339 O O . GLU B 1 214 ? -12.977 -34.969 -9.383 1 95.62 214 GLU B O 1
ATOM 3344 N N . VAL B 1 215 ? -12.758 -32.938 -10.234 1 94.31 215 VAL B N 1
ATOM 3345 C CA . VAL B 1 215 ? -12.938 -33.375 -11.609 1 94.31 215 VAL B CA 1
ATOM 3346 C C . VAL B 1 215 ? -11.812 -34.344 -11.977 1 94.31 215 VAL B C 1
ATOM 3348 O O . VAL B 1 215 ? -12.047 -35.375 -12.602 1 94.31 215 VAL B O 1
ATOM 3351 N N . LEU B 1 216 ? -10.586 -33.969 -11.586 1 93.56 216 LEU B N 1
ATOM 3352 C CA . LEU B 1 216 ? -9.43 -34.812 -11.867 1 93.56 216 LEU B CA 1
ATOM 3353 C C . LEU B 1 216 ? -9.562 -36.156 -11.18 1 93.56 216 LEU B C 1
ATOM 3355 O O . LEU B 1 216 ? -9.266 -37.219 -11.773 1 93.56 216 LEU B O 1
ATOM 3359 N N . LYS B 1 217 ? -9.984 -36.125 -9.898 1 92 217 LYS B N 1
ATOM 3360 C CA . LYS B 1 217 ? -10.172 -37.375 -9.141 1 92 217 LYS B CA 1
ATOM 3361 C C . LYS B 1 217 ? -11.172 -38.281 -9.836 1 92 217 LYS B C 1
ATOM 3363 O O . LYS B 1 217 ? -10.938 -39.5 -9.953 1 92 217 LYS B O 1
ATOM 3368 N N . ASP B 1 218 ? -12.219 -37.812 -10.32 1 89.31 218 ASP B N 1
ATOM 3369 C CA . ASP B 1 218 ? -13.234 -38.594 -11.031 1 89.31 218 ASP B CA 1
ATOM 3370 C C . ASP B 1 218 ? -12.703 -39.094 -12.359 1 89.31 218 ASP B C 1
ATOM 3372 O O . ASP B 1 218 ? -12.984 -40.25 -12.75 1 89.31 218 ASP B O 1
ATOM 3376 N N . ALA B 1 219 ? -11.922 -38.281 -13.016 1 88.94 219 ALA B N 1
ATOM 3377 C CA . ALA B 1 219 ? -11.367 -38.656 -14.312 1 88.94 219 ALA B CA 1
ATOM 3378 C C . ALA B 1 219 ? -10.398 -39.812 -14.18 1 88.94 219 ALA B C 1
ATOM 3380 O O . ALA B 1 219 ? -10.375 -40.719 -15.023 1 88.94 219 ALA B O 1
ATOM 3381 N N . LEU B 1 220 ? -9.625 -39.812 -13.133 1 87.81 220 LEU B N 1
ATOM 3382 C CA . LEU B 1 220 ? -8.602 -40.844 -12.945 1 87.81 220 LEU B CA 1
ATOM 3383 C C . LEU B 1 220 ? -9.234 -42.156 -12.531 1 87.81 220 LEU B C 1
ATOM 3385 O O . LEU B 1 220 ? -8.594 -43.219 -12.602 1 87.81 220 LEU B O 1
ATOM 3389 N N . GLN B 1 221 ? -10.461 -42.156 -12.18 1 83.81 221 GLN B N 1
ATOM 3390 C CA . GLN B 1 221 ? -11.172 -43.375 -11.797 1 83.81 221 GLN B CA 1
ATOM 3391 C C . GLN B 1 221 ? -12.016 -43.906 -12.953 1 83.81 221 GLN B C 1
ATOM 3393 O O . GLN B 1 221 ? -12.641 -44.969 -12.844 1 83.81 221 GLN B O 1
ATOM 3398 N N . CYS B 1 222 ? -11.922 -43.125 -14.016 1 76.62 222 CYS B N 1
ATOM 3399 C CA . CYS B 1 222 ? -12.742 -43.5 -15.148 1 76.62 222 CYS B CA 1
ATOM 3400 C C . CYS B 1 222 ? -12.195 -44.781 -15.797 1 76.62 222 CYS B C 1
ATOM 3402 O O . CYS B 1 222 ? -10.992 -44.906 -16.016 1 76.62 222 CYS B O 1
ATOM 3404 N N . THR B 1 223 ? -13.094 -45.906 -15.867 1 65.12 223 THR B N 1
ATOM 3405 C CA . THR B 1 223 ? -12.828 -47.156 -16.547 1 65.12 223 THR B CA 1
ATOM 3406 C C . THR B 1 223 ? -13.555 -47.219 -17.891 1 65.12 223 THR B C 1
ATOM 3408 O O . THR B 1 223 ? -14.68 -46.75 -18.016 1 65.12 223 THR B O 1
#

Radius of gyration: 32.52 Å; Cα contacts (8 Å, |Δi|>4): 559; chains: 2; bounding box: 35×106×56 Å

Solvent-accessible surface area (backbone atoms only — not comparable to full-atom values): 22074 Å² total; per-residue (Å²): 43,49,30,24,64,38,37,18,39,28,44,29,70,54,61,60,95,78,84,86,45,37,56,51,59,66,54,26,51,50,54,38,50,53,41,48,52,52,46,54,50,48,52,54,48,52,51,53,50,37,52,51,46,40,53,50,52,43,49,50,44,47,52,53,40,51,52,50,42,53,45,43,53,48,51,48,51,37,49,51,50,57,53,67,63,44,91,51,63,76,61,32,52,64,44,50,55,50,44,55,48,47,45,53,52,47,45,52,55,39,52,48,32,40,54,51,39,41,52,52,42,48,52,45,38,50,52,42,51,51,43,44,52,52,27,43,50,46,21,48,52,41,29,52,52,28,51,57,22,40,70,40,67,38,66,52,5,18,52,42,36,50,50,43,53,73,65,47,30,63,60,23,38,55,40,41,52,48,30,54,49,42,48,52,51,44,51,53,47,50,55,49,43,54,50,50,31,51,48,45,45,51,49,50,49,53,54,45,52,52,52,43,50,50,48,46,55,54,38,74,65,46,128,90,64,26,42,72,23,36,34,46,38,41,17,76,38,65,62,90,88,83,85,48,31,49,52,61,67,55,32,51,50,47,39,52,54,24,48,52,53,42,53,52,49,53,52,49,52,50,52,50,38,53,52,46,40,53,49,52,42,50,51,45,44,52,52,39,52,52,50,44,52,46,42,52,49,52,48,53,38,49,52,51,57,52,68,65,45,90,49,62,76,61,32,52,63,44,50,54,50,45,55,48,48,45,54,52,47,46,54,56,39,52,49,33,43,54,51,39,41,52,52,41,48,52,46,39,50,52,43,51,51,43,43,50,51,24,45,49,46,30,48,52,52,36,51,52,40,52,56,25,51,70,40,67,48,61,52,11,20,48,42,30,51,51,44,55,73,66,48,48,63,60,39,49,52,41,30,52,46,30,55,49,43,49,53,51,43,52,52,46,51,54,47,42,54,50,51,32,50,49,45,45,51,50,51,49,52,52,45,54,51,52,44,51,50,47,48,55,53,36,73,67,45,127